Protein AF-A0A6J8CN60-F1 (afdb_monomer_lite)

pLDDT: mean 77.46, std 21.56, range [21.44, 97.75]

Structure (mmCIF, N/CA/C/O backbone):
data_AF-A0A6J8CN60-F1
#
_entry.id   AF-A0A6J8CN60-F1
#
loop_
_atom_site.group_PDB
_atom_site.id
_atom_site.type_symbol
_atom_site.label_atom_id
_atom_site.label_alt_id
_atom_site.label_comp_id
_atom_site.label_asym_id
_atom_site.label_entity_id
_atom_site.label_seq_id
_atom_site.pdbx_PDB_ins_code
_atom_site.Cartn_x
_atom_site.Cartn_y
_atom_site.Cartn_z
_atom_site.occupancy
_atom_site.B_iso_or_equiv
_atom_site.auth_seq_id
_atom_site.auth_comp_id
_atom_site.auth_asym_id
_atom_site.auth_atom_id
_atom_site.pdbx_PDB_model_num
ATOM 1 N N . MET A 1 1 ? 8.816 -25.232 -54.681 1.00 33.84 1 MET A N 1
ATOM 2 C CA . MET A 1 1 ? 8.725 -26.313 -53.677 1.00 33.84 1 MET A CA 1
ATOM 3 C C . MET A 1 1 ? 8.323 -25.688 -52.353 1.00 33.84 1 MET A C 1
ATOM 5 O O . MET A 1 1 ? 9.157 -25.058 -51.720 1.00 33.84 1 MET A O 1
ATOM 9 N N . ALA A 1 2 ? 7.043 -25.765 -51.991 1.00 34.69 2 ALA A N 1
ATOM 10 C CA . ALA A 1 2 ? 6.587 -25.389 -50.657 1.00 34.69 2 ALA A CA 1
ATOM 11 C C . ALA A 1 2 ? 6.852 -26.582 -49.728 1.00 34.69 2 ALA A C 1
ATOM 13 O O . ALA A 1 2 ? 6.389 -27.687 -50.004 1.00 34.69 2 ALA A O 1
ATOM 14 N N . VAL A 1 3 ? 7.664 -26.381 -48.692 1.00 40.69 3 VAL A N 1
ATOM 15 C CA . VAL A 1 3 ? 7.926 -27.399 -47.671 1.00 40.69 3 VAL A CA 1
ATOM 16 C C . VAL A 1 3 ? 6.695 -27.456 -46.765 1.00 40.69 3 VAL A C 1
ATOM 18 O O . VAL A 1 3 ? 6.394 -26.482 -46.080 1.00 40.69 3 VAL A O 1
ATOM 21 N N . ASN A 1 4 ? 5.962 -28.572 -46.800 1.00 38.19 4 ASN A N 1
ATOM 22 C CA . ASN A 1 4 ? 4.854 -28.842 -45.882 1.00 38.19 4 ASN A CA 1
ATOM 23 C C . ASN A 1 4 ? 5.390 -28.919 -44.441 1.00 38.19 4 ASN A C 1
ATOM 25 O O . ASN A 1 4 ? 6.175 -29.805 -44.114 1.00 38.19 4 ASN A O 1
ATOM 29 N N . LEU A 1 5 ? 4.966 -27.984 -43.588 1.00 50.78 5 LEU A N 1
ATOM 30 C CA . LEU A 1 5 ? 5.367 -27.838 -42.179 1.00 50.78 5 LEU A CA 1
ATOM 31 C C . LEU A 1 5 ? 4.390 -28.541 -41.212 1.00 50.78 5 LEU A C 1
ATOM 33 O O . LEU A 1 5 ? 4.109 -28.038 -40.129 1.00 50.78 5 LEU A O 1
ATOM 37 N N . GLU A 1 6 ? 3.873 -29.709 -41.592 1.00 51.47 6 GLU A N 1
ATOM 38 C CA . GLU A 1 6 ? 2.865 -30.456 -40.817 1.00 51.47 6 GLU A CA 1
ATOM 39 C C . GLU A 1 6 ? 3.407 -31.746 -40.173 1.00 51.47 6 GLU A C 1
ATOM 41 O O . GLU A 1 6 ? 2.647 -32.631 -39.795 1.00 51.47 6 GLU A O 1
ATOM 46 N N . ASP A 1 7 ? 4.730 -31.852 -39.996 1.00 56.28 7 ASP A N 1
ATOM 47 C CA . ASP A 1 7 ? 5.348 -32.948 -39.238 1.00 56.28 7 ASP A CA 1
ATOM 48 C C . ASP A 1 7 ? 5.681 -32.496 -37.793 1.00 56.28 7 ASP A C 1
ATOM 50 O O . ASP A 1 7 ? 6.526 -31.605 -37.596 1.00 56.28 7 ASP A O 1
ATOM 54 N N . PRO A 1 8 ? 5.069 -33.093 -36.746 1.00 56.75 8 PRO A N 1
ATOM 55 C CA . PRO A 1 8 ? 5.359 -32.769 -35.346 1.00 56.75 8 PRO A CA 1
ATOM 56 C C . PRO A 1 8 ? 6.834 -32.983 -34.973 1.00 56.75 8 PRO A C 1
ATOM 58 O O . PRO A 1 8 ? 7.334 -32.329 -34.055 1.00 56.75 8 PRO A O 1
ATOM 61 N N . THR A 1 9 ? 7.562 -33.824 -35.706 1.00 56.69 9 THR A N 1
ATOM 62 C CA . THR A 1 9 ? 9.001 -34.060 -35.529 1.00 56.69 9 THR A CA 1
ATOM 63 C C . THR A 1 9 ? 9.823 -32.852 -35.982 1.00 56.69 9 THR A C 1
ATOM 65 O O . THR A 1 9 ? 10.759 -32.434 -35.299 1.00 56.69 9 THR A O 1
ATOM 68 N N . HIS A 1 10 ? 9.428 -32.220 -37.091 1.00 60.09 10 HIS A N 1
ATOM 69 C CA . HIS A 1 10 ? 10.117 -31.055 -37.643 1.00 60.09 10 HIS A CA 1
ATOM 70 C C . HIS A 1 10 ? 9.967 -29.824 -36.738 1.00 60.09 10 HIS A C 1
ATOM 72 O O . HIS A 1 10 ? 10.932 -29.100 -36.490 1.00 60.09 10 HIS A O 1
ATOM 78 N N . SER A 1 11 ? 8.777 -29.633 -36.158 1.00 60.44 11 SER A N 1
ATOM 79 C CA . SER A 1 11 ? 8.517 -28.539 -35.211 1.00 60.44 11 SER A CA 1
ATOM 80 C C . SER A 1 11 ? 9.321 -28.659 -33.906 1.00 60.44 11 SER A C 1
ATOM 82 O O . SER A 1 11 ? 9.760 -27.646 -33.354 1.00 60.44 11 SER A O 1
ATOM 84 N N . ARG A 1 12 ? 9.563 -29.889 -33.427 1.00 61.91 12 ARG A N 1
ATOM 85 C CA . ARG A 1 12 ? 10.408 -30.164 -32.253 1.00 61.91 12 ARG A CA 1
ATOM 86 C C . ARG A 1 12 ? 11.876 -29.871 -32.550 1.00 61.91 12 ARG A C 1
ATOM 88 O O . ARG A 1 12 ? 12.480 -29.079 -31.836 1.00 61.91 12 ARG A O 1
ATOM 95 N N . ASN A 1 13 ? 12.391 -30.383 -33.665 1.00 63.84 13 ASN A N 1
ATOM 96 C CA . ASN A 1 13 ? 13.772 -30.141 -34.088 1.00 63.84 13 ASN A CA 1
ATOM 97 C C . ASN A 1 13 ? 14.064 -28.643 -34.290 1.00 63.84 13 ASN A C 1
ATOM 99 O O . ASN A 1 13 ? 15.108 -28.149 -33.865 1.00 63.84 13 ASN A O 1
ATOM 103 N N . LEU A 1 14 ? 13.122 -27.894 -34.875 1.00 70.38 14 LEU A N 1
A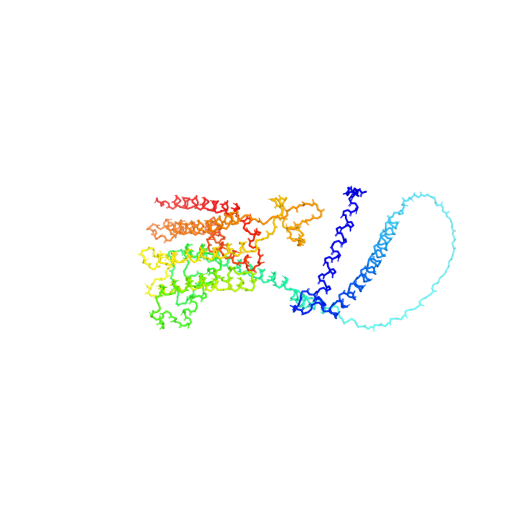TOM 104 C CA . LEU A 1 14 ? 13.247 -26.444 -35.033 1.00 70.38 14 LEU A CA 1
ATOM 105 C C . LEU A 1 14 ? 13.221 -25.717 -33.682 1.00 70.38 14 LEU A C 1
ATOM 107 O O . LEU A 1 14 ? 13.999 -24.792 -33.457 1.00 70.38 14 LEU A O 1
ATOM 111 N N . ARG A 1 15 ? 12.335 -26.125 -32.765 1.00 66.19 15 ARG A N 1
ATOM 112 C CA . ARG A 1 15 ? 12.261 -25.547 -31.417 1.00 66.19 15 ARG A CA 1
ATOM 113 C C . ARG A 1 15 ? 13.570 -25.743 -30.658 1.00 66.19 15 ARG A C 1
ATOM 115 O O . ARG A 1 15 ? 14.032 -24.793 -30.030 1.00 66.19 15 ARG A O 1
ATOM 122 N N . ASP A 1 16 ? 14.149 -26.932 -30.734 1.00 63.56 16 ASP A N 1
ATOM 123 C CA . ASP A 1 16 ? 15.392 -27.263 -30.041 1.00 63.56 16 ASP A CA 1
ATOM 124 C C . ASP A 1 16 ? 16.581 -26.516 -30.654 1.00 63.56 16 ASP A C 1
ATOM 126 O O . ASP A 1 16 ? 17.400 -25.954 -29.925 1.00 63.56 16 ASP A O 1
ATOM 130 N N . PHE A 1 17 ? 16.612 -26.382 -31.984 1.00 77.31 17 PHE A N 1
ATOM 131 C CA . PHE A 1 17 ? 17.585 -25.537 -32.674 1.00 77.31 17 PHE A CA 1
ATOM 132 C C . PHE A 1 17 ? 17.490 -24.067 -32.244 1.00 77.31 17 PHE A C 1
ATOM 134 O O . PHE A 1 17 ? 18.505 -23.446 -31.938 1.00 77.31 17 PHE A O 1
ATOM 141 N N . LEU A 1 18 ? 16.279 -23.504 -32.170 1.00 77.75 18 LEU A N 1
ATOM 142 C CA . LEU A 1 18 ? 16.076 -22.109 -31.765 1.00 77.75 18 LEU A CA 1
ATOM 143 C C . LEU A 1 18 ? 16.461 -21.864 -30.301 1.00 77.75 18 LEU A C 1
ATOM 145 O O . LEU A 1 18 ? 17.000 -20.808 -29.975 1.00 77.75 18 LEU A O 1
ATOM 149 N N . LEU A 1 19 ? 16.207 -22.828 -29.412 1.00 75.12 19 LEU A N 1
ATOM 150 C CA . LEU A 1 19 ? 16.650 -22.745 -28.020 1.00 75.12 19 LEU A CA 1
ATOM 151 C C . LEU A 1 19 ? 18.177 -22.766 -27.923 1.00 75.12 19 LEU A C 1
ATOM 153 O O . LEU A 1 19 ? 18.749 -21.921 -27.238 1.00 75.12 19 LEU A O 1
ATOM 157 N N . LEU A 1 20 ? 18.828 -23.675 -28.652 1.00 74.62 20 LEU A N 1
ATOM 158 C CA . LEU A 1 20 ? 20.284 -23.750 -28.712 1.00 74.62 20 LEU A CA 1
ATOM 159 C C . LEU A 1 20 ? 20.888 -22.457 -29.274 1.00 74.62 20 LEU A C 1
ATOM 161 O O . LEU A 1 20 ? 21.836 -21.924 -28.702 1.00 74.62 20 LEU A O 1
ATOM 165 N N . TYR A 1 21 ? 20.309 -21.926 -30.352 1.00 81.31 21 TYR A N 1
ATOM 166 C CA . TYR A 1 21 ? 20.735 -20.676 -30.975 1.00 81.31 21 TYR A CA 1
ATOM 167 C C . TYR A 1 21 ? 20.632 -19.486 -30.011 1.00 81.31 21 TYR A C 1
ATOM 169 O O . TYR A 1 21 ? 21.567 -18.693 -29.908 1.00 81.31 21 TYR A O 1
ATOM 177 N N . ASN A 1 22 ? 19.534 -19.371 -29.259 1.00 85.69 22 ASN A N 1
ATOM 178 C CA . ASN A 1 22 ? 19.349 -18.280 -28.299 1.00 85.69 22 ASN A CA 1
ATOM 179 C C . ASN A 1 22 ? 20.368 -18.338 -27.151 1.00 85.69 22 ASN A C 1
ATOM 181 O O . ASN A 1 22 ? 20.963 -17.319 -26.814 1.00 85.69 22 ASN A O 1
ATOM 185 N N . VAL A 1 23 ? 20.617 -19.524 -26.585 1.00 81.19 23 VAL A N 1
ATOM 186 C CA . VAL A 1 23 ? 21.611 -19.680 -25.507 1.00 81.19 23 VAL A CA 1
ATOM 187 C C . VAL A 1 23 ? 23.023 -19.394 -26.022 1.00 81.19 23 VAL A C 1
ATOM 189 O O . VAL A 1 23 ? 23.784 -18.670 -25.382 1.00 81.19 23 VAL A O 1
ATOM 192 N N . LEU A 1 24 ? 23.361 -19.926 -27.198 1.00 84.00 24 LEU A N 1
ATOM 193 C CA . LEU A 1 24 ? 24.645 -19.703 -27.855 1.00 84.00 24 LEU A CA 1
ATOM 194 C C . LEU A 1 24 ? 24.902 -18.207 -28.091 1.00 84.00 24 LEU A C 1
ATOM 196 O O . LEU A 1 24 ? 25.963 -17.691 -27.736 1.00 84.00 24 LEU A O 1
ATOM 200 N N . THR A 1 25 ? 23.931 -17.512 -28.685 1.00 87.56 25 THR A N 1
ATOM 201 C CA . THR A 1 25 ? 24.067 -16.091 -29.025 1.00 87.56 25 THR A CA 1
ATOM 202 C C . THR A 1 25 ? 24.177 -15.217 -27.783 1.00 87.56 25 THR A C 1
ATOM 204 O O . THR A 1 25 ? 25.067 -14.372 -27.733 1.00 87.56 25 THR A O 1
ATOM 207 N N . GLU A 1 26 ? 23.363 -15.451 -26.751 1.00 89.06 26 GLU A N 1
ATOM 208 C CA . GLU A 1 26 ? 23.446 -14.721 -25.481 1.00 89.06 26 GLU A CA 1
ATOM 209 C C . GLU A 1 26 ? 24.809 -14.920 -24.798 1.00 89.06 26 GLU A C 1
ATOM 211 O O . GLU A 1 26 ? 25.456 -13.957 -24.373 1.00 89.06 26 GLU A O 1
ATOM 216 N N . GLN A 1 27 ? 25.290 -16.163 -24.734 1.00 83.81 27 GLN A N 1
ATOM 217 C CA . GLN A 1 27 ? 26.543 -16.496 -24.062 1.00 83.81 27 GLN A CA 1
ATOM 218 C C . GLN A 1 27 ? 27.766 -15.928 -24.793 1.00 83.81 27 GLN A C 1
ATOM 220 O O . GLN A 1 27 ? 28.668 -15.374 -24.153 1.00 83.81 27 GLN A O 1
ATOM 225 N N . CYS A 1 28 ? 27.799 -16.023 -26.125 1.00 87.31 28 CYS A N 1
ATOM 226 C CA . CYS A 1 28 ? 28.898 -15.475 -26.915 1.00 87.31 28 CYS A CA 1
ATOM 227 C C . CYS A 1 28 ? 28.861 -13.946 -26.977 1.00 87.31 28 CYS A C 1
ATOM 229 O O . CYS A 1 28 ? 29.915 -13.318 -26.876 1.00 87.31 28 CYS A O 1
ATOM 231 N N . PHE A 1 29 ? 27.677 -13.334 -27.037 1.00 91.38 29 PHE A N 1
ATOM 232 C CA . PHE A 1 29 ? 27.539 -11.881 -26.987 1.00 91.38 29 PHE A CA 1
ATOM 233 C C . PHE A 1 29 ? 28.069 -11.310 -25.666 1.00 91.38 29 PHE A C 1
ATOM 235 O O . PHE A 1 29 ? 28.960 -10.463 -25.686 1.00 91.38 29 PHE A O 1
ATOM 242 N N . ASN A 1 30 ? 27.613 -11.837 -24.523 1.00 88.75 30 ASN A N 1
ATOM 243 C CA . ASN A 1 30 ? 28.036 -11.369 -23.196 1.00 88.75 30 ASN A CA 1
ATOM 244 C C . ASN A 1 30 ? 29.534 -11.591 -22.922 1.00 88.75 30 ASN A C 1
ATOM 246 O O . ASN A 1 30 ? 30.142 -10.861 -22.137 1.00 88.75 30 ASN A O 1
ATOM 250 N N . SER A 1 31 ? 30.142 -12.598 -23.556 1.00 85.88 31 SER A N 1
ATOM 251 C CA . SER A 1 31 ? 31.562 -12.916 -23.365 1.00 85.88 31 SER A CA 1
ATOM 252 C C . SER A 1 31 ? 32.488 -12.083 -24.257 1.00 85.88 31 SER A C 1
ATOM 254 O O . SER A 1 31 ? 33.577 -11.693 -23.820 1.00 85.88 31 SER A O 1
ATOM 256 N N . CYS A 1 32 ? 32.073 -11.818 -25.500 1.00 89.94 32 CYS A N 1
ATOM 257 C CA . CYS A 1 32 ? 32.933 -11.247 -26.536 1.00 89.94 32 CYS A CA 1
ATOM 258 C C . CYS A 1 32 ? 32.672 -9.770 -26.834 1.00 89.94 32 CYS A C 1
ATOM 260 O O . CYS A 1 32 ? 33.621 -9.059 -27.160 1.00 89.94 32 CYS A O 1
ATOM 262 N N . VAL A 1 33 ? 31.433 -9.289 -26.707 1.00 89.81 33 VAL A N 1
ATOM 263 C CA . VAL A 1 33 ? 31.083 -7.895 -27.009 1.00 89.81 33 VAL A CA 1
ATOM 264 C C . VAL A 1 33 ? 31.218 -7.069 -25.742 1.00 89.81 33 VAL A C 1
ATOM 266 O O . VAL A 1 33 ? 30.434 -7.201 -24.805 1.00 89.81 33 VAL A O 1
ATOM 269 N N . LYS A 1 34 ? 32.249 -6.223 -25.694 1.00 82.81 34 LYS A N 1
ATOM 270 C CA . LYS A 1 34 ? 32.562 -5.406 -24.508 1.00 82.81 34 LYS A CA 1
ATOM 271 C C . LYS A 1 34 ? 32.513 -3.914 -24.800 1.00 82.81 34 LYS A C 1
ATOM 273 O O . LYS A 1 34 ? 32.423 -3.119 -23.866 1.00 82.81 34 LYS A O 1
ATOM 278 N N . ARG A 1 35 ? 32.600 -3.515 -26.073 1.00 78.00 35 ARG A N 1
ATOM 279 C CA . ARG A 1 35 ? 32.672 -2.112 -26.488 1.00 78.00 35 ARG A CA 1
ATOM 280 C C . ARG A 1 35 ? 31.442 -1.730 -27.306 1.00 78.00 35 ARG A C 1
ATOM 282 O O . ARG A 1 35 ? 31.286 -2.145 -28.443 1.00 78.00 35 ARG A O 1
ATOM 289 N N . PHE A 1 36 ? 30.616 -0.840 -26.764 1.00 84.19 36 PHE A N 1
ATOM 290 C CA . PHE A 1 36 ? 29.390 -0.355 -27.417 1.00 84.19 36 PHE A CA 1
ATOM 291 C C . PHE A 1 36 ? 29.596 0.963 -28.189 1.00 84.19 36 PHE A C 1
ATOM 293 O O . PHE A 1 36 ? 28.713 1.813 -28.229 1.00 84.19 36 PHE A O 1
ATOM 300 N N . HIS A 1 37 ? 30.780 1.168 -28.778 1.00 78.31 37 HIS A N 1
ATOM 301 C CA . HIS A 1 37 ? 31.138 2.434 -29.438 1.00 78.31 37 HIS A CA 1
ATOM 302 C C . HIS A 1 37 ? 30.651 2.551 -30.889 1.00 78.31 37 HIS A C 1
ATOM 304 O O . HIS A 1 37 ? 30.601 3.656 -31.422 1.00 78.31 37 HIS A O 1
ATOM 310 N N . SER A 1 38 ? 30.315 1.440 -31.552 1.00 77.94 38 SER A N 1
ATOM 311 C CA . SER A 1 38 ? 29.857 1.451 -32.943 1.00 77.94 38 SER A CA 1
ATOM 312 C C . SER A 1 38 ? 28.843 0.338 -33.203 1.00 77.94 38 SER A C 1
ATOM 314 O O . SER A 1 38 ? 28.801 -0.646 -32.470 1.00 77.94 38 SER A O 1
ATOM 316 N N . LYS A 1 39 ? 28.035 0.487 -34.259 1.00 81.00 39 LYS A N 1
ATOM 317 C CA . LYS A 1 39 ? 27.047 -0.523 -34.679 1.00 81.00 39 LYS A CA 1
ATOM 318 C C . LYS A 1 39 ? 27.698 -1.835 -35.143 1.00 81.00 39 LYS A C 1
ATOM 320 O O . LYS A 1 39 ? 27.063 -2.881 -35.071 1.00 81.00 39 LYS A O 1
ATOM 325 N N . ASN A 1 40 ? 28.939 -1.777 -35.627 1.00 83.56 40 ASN A N 1
ATOM 326 C CA . ASN A 1 40 ? 29.659 -2.939 -36.138 1.00 83.56 40 ASN A CA 1
ATOM 327 C C . ASN A 1 40 ? 30.617 -3.486 -35.074 1.00 83.56 40 ASN A C 1
ATOM 329 O O . ASN A 1 40 ? 31.249 -2.721 -34.342 1.00 83.56 40 ASN A O 1
ATOM 333 N N . LEU A 1 41 ? 30.751 -4.811 -35.024 1.00 83.00 41 LEU A N 1
ATOM 334 C CA . LEU A 1 41 ? 31.732 -5.479 -34.171 1.00 83.00 41 LEU A CA 1
ATOM 335 C C . LEU A 1 41 ? 33.150 -5.100 -34.605 1.00 83.00 41 LEU A C 1
ATOM 337 O O . LEU A 1 41 ? 33.464 -5.075 -35.799 1.00 83.00 41 LEU A O 1
ATOM 341 N N . SER A 1 42 ? 34.023 -4.838 -33.633 1.00 86.38 42 SER A N 1
ATOM 342 C CA . SER A 1 42 ? 35.455 -4.721 -33.916 1.00 86.38 42 SER A CA 1
ATOM 343 C C . SER A 1 42 ? 36.010 -6.072 -34.380 1.00 86.38 42 SER A C 1
ATOM 345 O O . SER A 1 42 ? 35.486 -7.118 -33.996 1.00 86.38 42 SER A O 1
ATOM 347 N N . ARG A 1 43 ? 37.108 -6.084 -35.153 1.00 85.75 43 ARG A N 1
ATOM 348 C CA . ARG A 1 43 ? 37.741 -7.335 -35.626 1.00 85.75 43 ARG A CA 1
ATOM 349 C C . ARG A 1 43 ? 37.998 -8.323 -34.481 1.00 85.75 43 ARG A C 1
ATOM 351 O O . ARG A 1 43 ? 37.622 -9.479 -34.593 1.00 85.75 43 ARG A O 1
ATOM 358 N N . GLY A 1 44 ? 38.508 -7.843 -33.343 1.00 87.00 44 GLY A N 1
ATOM 359 C CA . GLY A 1 44 ? 38.752 -8.698 -32.175 1.00 87.00 44 GLY A CA 1
ATOM 360 C C . GLY A 1 44 ? 37.483 -9.250 -31.508 1.00 87.00 44 GLY A C 1
ATOM 361 O O . GLY A 1 44 ? 37.509 -10.353 -30.968 1.00 87.00 44 GLY A O 1
ATOM 362 N N . GLU A 1 45 ? 36.362 -8.523 -31.554 1.00 89.00 45 GLU A N 1
ATOM 363 C CA . GLU A 1 45 ? 35.077 -9.011 -31.025 1.00 89.00 45 GLU A CA 1
ATOM 364 C C . GLU A 1 45 ? 34.450 -10.034 -31.980 1.00 89.00 45 GLU A C 1
ATOM 366 O O . GLU A 1 45 ? 33.888 -11.029 -31.527 1.00 89.00 45 GLU A O 1
ATOM 371 N N . ASN A 1 46 ? 34.613 -9.829 -33.290 1.00 89.62 46 ASN A N 1
ATOM 372 C CA . ASN A 1 46 ? 34.173 -10.764 -34.322 1.00 89.62 46 ASN A CA 1
ATOM 373 C C . ASN A 1 46 ? 34.948 -12.093 -34.255 1.00 89.62 46 ASN A C 1
ATOM 375 O O . ASN A 1 46 ? 34.341 -13.162 -34.243 1.00 89.62 46 ASN A O 1
ATOM 379 N N . ASP A 1 47 ? 36.276 -12.036 -34.121 1.00 93.06 47 ASP A N 1
ATOM 380 C CA . ASP A 1 47 ? 37.122 -13.229 -33.976 1.00 93.06 47 ASP A CA 1
ATOM 381 C C . ASP A 1 47 ? 36.782 -14.004 -32.690 1.00 93.06 47 ASP A C 1
ATOM 383 O O . ASP A 1 47 ? 36.688 -15.233 -32.698 1.00 93.06 47 ASP A O 1
ATOM 387 N N . CYS A 1 48 ? 36.518 -13.288 -31.590 1.00 92.19 48 CYS A N 1
ATOM 388 C CA . CYS A 1 48 ? 36.051 -13.891 -30.342 1.00 92.19 48 CYS A CA 1
ATOM 389 C C . CYS A 1 48 ? 34.686 -14.571 -30.510 1.00 92.19 48 CYS A C 1
ATOM 391 O O . CYS A 1 48 ? 34.511 -15.700 -30.048 1.00 92.19 48 CYS A O 1
ATOM 393 N N . ALA A 1 49 ? 33.724 -13.915 -31.167 1.00 90.62 49 ALA A N 1
ATOM 394 C CA . ALA A 1 49 ? 32.381 -14.456 -31.368 1.00 90.62 49 ALA A CA 1
ATOM 395 C C . ALA A 1 49 ? 32.398 -15.740 -32.216 1.00 90.62 49 ALA A C 1
ATOM 397 O O . ALA A 1 49 ? 31.730 -16.716 -31.860 1.00 90.62 49 ALA A O 1
ATOM 398 N N . ASN A 1 50 ? 33.215 -15.775 -33.272 1.00 89.56 50 ASN A N 1
ATOM 399 C CA . ASN A 1 50 ? 33.409 -16.967 -34.102 1.00 89.56 50 ASN A CA 1
ATOM 400 C C . ASN A 1 50 ? 34.026 -18.116 -33.290 1.00 89.56 50 ASN A C 1
ATOM 402 O O . ASN A 1 50 ? 33.462 -19.207 -33.227 1.00 89.56 50 ASN A O 1
ATOM 406 N N . LEU A 1 51 ? 35.114 -17.847 -32.558 1.00 92.69 51 LEU A N 1
ATOM 407 C CA . LEU A 1 51 ? 35.775 -18.860 -31.729 1.00 92.69 51 LEU A CA 1
ATOM 408 C C . LEU A 1 51 ? 34.868 -19.380 -30.601 1.00 92.69 51 LEU A C 1
ATOM 410 O O . LEU A 1 51 ? 34.896 -20.566 -30.264 1.00 92.69 51 LEU A O 1
ATOM 414 N N . CYS A 1 52 ? 34.075 -18.496 -29.992 1.00 90.56 52 CYS A N 1
ATOM 415 C CA . CYS A 1 52 ? 33.090 -18.862 -28.980 1.00 90.56 52 CYS A CA 1
ATOM 416 C C . CYS A 1 52 ? 32.037 -19.812 -29.557 1.00 90.56 52 CYS A C 1
ATOM 418 O O . CYS A 1 52 ? 31.733 -20.836 -28.943 1.00 90.56 52 CYS A O 1
ATOM 420 N N . THR A 1 53 ? 31.548 -19.507 -30.759 1.00 88.50 53 THR A N 1
ATOM 421 C CA . THR A 1 53 ? 30.553 -20.319 -31.458 1.00 88.50 53 THR A CA 1
ATOM 422 C C . THR A 1 53 ? 31.078 -21.718 -31.756 1.00 88.50 53 THR A C 1
ATOM 424 O O . THR A 1 53 ? 30.453 -22.701 -31.357 1.00 88.50 53 THR A O 1
ATOM 427 N N . ASP A 1 54 ? 32.273 -21.824 -32.336 1.00 87.25 54 ASP A N 1
ATOM 428 C CA . ASP A 1 54 ? 32.885 -23.115 -32.669 1.00 87.25 54 ASP A CA 1
ATOM 429 C C . ASP A 1 54 ? 33.124 -23.982 -31.427 1.00 87.25 54 ASP A C 1
ATOM 431 O O . ASP A 1 54 ? 32.837 -25.186 -31.414 1.00 87.25 54 ASP A O 1
ATOM 435 N N . ARG A 1 55 ? 33.609 -23.368 -30.338 1.00 88.31 55 ARG A N 1
ATOM 436 C CA . ARG A 1 55 ? 33.824 -24.058 -29.057 1.00 88.31 55 ARG A CA 1
ATOM 437 C C . ARG A 1 55 ? 32.517 -24.548 -28.454 1.00 88.31 55 ARG A C 1
ATOM 439 O O . ARG A 1 55 ? 32.461 -25.679 -27.973 1.00 88.31 55 ARG A O 1
ATOM 446 N N . TYR A 1 56 ? 31.481 -23.717 -28.475 1.00 85.00 56 TYR A N 1
ATOM 447 C CA . TYR A 1 56 ? 30.187 -24.048 -27.893 1.00 85.00 56 TYR A CA 1
ATOM 448 C C . TYR A 1 56 ? 29.480 -25.165 -28.667 1.00 85.00 56 TYR A C 1
ATOM 450 O O . TYR A 1 56 ? 28.951 -26.093 -28.052 1.00 85.00 56 TYR A O 1
ATOM 458 N N . VAL A 1 57 ? 29.520 -25.131 -30.003 1.00 82.25 57 VAL A N 1
ATOM 459 C CA . VAL A 1 57 ? 28.972 -26.198 -30.857 1.00 82.25 57 VAL A CA 1
ATOM 460 C C . VAL A 1 57 ? 29.721 -27.508 -30.620 1.00 82.25 57 VAL A C 1
ATOM 462 O O . VAL A 1 57 ? 29.094 -28.532 -30.348 1.00 82.25 57 VAL A O 1
ATOM 465 N N . SER A 1 58 ? 31.057 -27.469 -30.618 1.00 78.81 58 SER A N 1
ATOM 466 C CA . SER A 1 58 ? 31.892 -28.649 -30.355 1.00 78.81 58 SER A CA 1
ATOM 467 C C . SER A 1 58 ? 31.639 -29.242 -28.964 1.00 78.81 58 SER A C 1
ATOM 469 O O . SER A 1 58 ? 31.633 -30.461 -28.785 1.00 78.81 58 SER A O 1
ATOM 471 N N . PHE A 1 59 ? 31.424 -28.387 -27.962 1.00 82.06 59 PHE A N 1
ATOM 472 C CA . PHE A 1 59 ? 31.086 -28.809 -26.606 1.00 82.06 59 PHE A CA 1
ATOM 473 C C . PHE A 1 59 ? 29.700 -29.460 -26.537 1.00 82.06 59 PHE A C 1
ATOM 475 O O . PHE A 1 59 ? 29.570 -30.545 -25.973 1.00 82.06 59 PHE A O 1
ATOM 482 N N . ASN A 1 60 ? 28.682 -28.848 -27.149 1.00 76.00 60 ASN A N 1
ATOM 483 C CA . ASN A 1 60 ? 27.324 -29.395 -27.166 1.00 76.00 60 ASN A CA 1
ATOM 484 C C . ASN A 1 60 ? 27.250 -30.741 -27.891 1.00 76.00 60 ASN A C 1
ATOM 486 O O . ASN A 1 60 ? 26.599 -31.658 -27.397 1.00 76.00 60 ASN A O 1
ATOM 490 N N . GLN A 1 61 ? 27.963 -30.895 -29.009 1.00 76.81 61 GLN A N 1
ATOM 491 C CA . GLN A 1 61 ? 28.058 -32.177 -29.712 1.00 76.81 61 GLN A CA 1
ATOM 492 C C . GLN A 1 61 ? 28.641 -33.271 -28.808 1.00 76.81 61 GLN A C 1
ATOM 494 O O . GLN A 1 61 ? 28.082 -34.363 -28.719 1.00 76.81 61 GLN A O 1
ATOM 499 N N . LYS A 1 62 ? 29.725 -32.972 -28.078 1.00 77.75 62 LYS A N 1
ATOM 500 C CA . LYS A 1 62 ? 30.338 -33.918 -27.130 1.00 77.75 62 LYS A CA 1
ATOM 501 C C . LYS A 1 62 ? 29.411 -34.260 -25.966 1.00 77.75 62 LYS A C 1
ATOM 503 O O . LYS A 1 62 ? 29.261 -35.432 -25.637 1.00 77.75 62 LYS A O 1
ATOM 508 N N . LEU A 1 63 ? 28.757 -33.258 -25.381 1.00 75.75 63 LEU A N 1
ATOM 509 C CA . LEU A 1 63 ? 27.830 -33.448 -24.268 1.00 75.75 63 LEU A CA 1
ATOM 510 C C . LEU A 1 63 ? 26.628 -34.308 -24.673 1.00 75.75 63 LEU A C 1
ATOM 512 O O . LEU A 1 63 ? 26.236 -35.197 -23.917 1.00 75.75 63 LEU A O 1
ATOM 516 N N . MET A 1 64 ? 26.080 -34.094 -25.873 1.00 66.62 64 MET A N 1
ATOM 517 C CA . MET A 1 64 ? 24.967 -34.891 -26.388 1.00 66.62 64 MET A CA 1
ATOM 518 C C . MET A 1 64 ? 25.369 -36.355 -26.596 1.00 66.62 64 MET A C 1
ATOM 520 O O . MET A 1 64 ? 24.619 -37.249 -26.208 1.00 66.62 64 MET A O 1
ATOM 524 N N . MET A 1 65 ? 26.570 -36.615 -27.129 1.00 68.31 65 MET A N 1
ATOM 525 C CA . MET A 1 65 ? 27.088 -37.982 -27.277 1.00 68.31 65 MET A CA 1
ATOM 526 C C . MET A 1 65 ? 27.214 -38.691 -25.922 1.00 68.31 65 MET A C 1
ATOM 528 O O . MET A 1 65 ? 26.701 -39.797 -25.763 1.00 68.31 65 MET A O 1
ATOM 532 N N . THR A 1 66 ? 27.798 -38.033 -24.914 1.00 71.12 66 THR A N 1
ATOM 533 C CA . THR A 1 66 ? 27.912 -38.595 -23.556 1.00 71.12 66 THR A CA 1
ATOM 534 C C . THR A 1 66 ? 26.549 -38.795 -22.886 1.00 71.12 66 THR A C 1
ATOM 536 O O . THR A 1 66 ? 26.349 -39.756 -22.142 1.00 71.12 66 THR A O 1
ATOM 539 N N . PHE A 1 67 ? 25.586 -37.902 -23.128 1.00 70.69 67 PHE A N 1
ATOM 540 C CA . PHE A 1 67 ? 24.233 -38.044 -22.592 1.00 70.69 67 PHE A CA 1
ATOM 541 C C . PHE A 1 67 ? 23.516 -39.260 -23.187 1.00 70.69 67 PHE A C 1
ATOM 543 O O . PHE A 1 67 ? 22.961 -40.058 -22.434 1.00 70.69 67 PHE A O 1
ATOM 550 N N . VAL A 1 68 ? 23.570 -39.432 -24.512 1.00 72.31 68 VAL A N 1
ATOM 551 C CA . VAL A 1 68 ? 22.990 -40.594 -25.206 1.00 72.31 68 VAL A CA 1
ATOM 552 C C . VAL A 1 68 ? 23.641 -41.891 -24.726 1.00 72.31 68 VAL A C 1
ATOM 554 O O . VAL A 1 68 ? 22.938 -42.854 -24.430 1.00 72.31 68 VAL A O 1
ATOM 557 N N . GLU A 1 69 ? 24.965 -41.909 -24.570 1.00 76.94 69 GLU A N 1
ATOM 558 C CA . GLU A 1 69 ? 25.692 -43.068 -24.047 1.00 76.94 69 GLU A CA 1
ATOM 559 C C . GLU A 1 69 ? 25.231 -43.445 -22.628 1.00 76.94 69 GLU A C 1
ATOM 561 O O . GLU A 1 69 ? 24.912 -44.605 -22.362 1.00 76.94 69 GLU A O 1
ATOM 566 N N . ASN A 1 70 ? 25.096 -42.462 -21.734 1.00 74.62 70 ASN A N 1
ATOM 567 C CA . ASN A 1 70 ? 24.623 -42.687 -20.367 1.00 74.62 70 ASN A CA 1
ATOM 568 C C . ASN A 1 70 ? 23.149 -43.116 -20.294 1.00 74.62 70 ASN A C 1
ATOM 570 O O . ASN A 1 70 ? 22.799 -43.925 -19.436 1.00 74.62 70 ASN A O 1
ATOM 574 N N . GLN A 1 71 ? 22.281 -42.592 -21.164 1.00 70.12 71 GLN A N 1
ATOM 575 C CA . GLN A 1 71 ? 20.884 -43.033 -21.257 1.00 70.12 71 GLN A CA 1
ATOM 576 C C . GLN A 1 71 ? 20.799 -44.482 -21.740 1.00 70.12 71 GLN A C 1
ATOM 578 O O . GLN A 1 71 ? 20.114 -45.296 -21.126 1.00 70.12 71 GLN A O 1
ATOM 583 N N . ASN A 1 72 ? 21.561 -44.829 -22.779 1.00 78.06 72 ASN A N 1
ATOM 584 C CA . ASN A 1 72 ? 21.628 -46.196 -23.287 1.00 78.06 72 ASN A CA 1
ATOM 585 C C . ASN A 1 72 ? 22.165 -47.164 -22.228 1.00 78.06 72 ASN A C 1
ATOM 587 O O . ASN A 1 72 ? 21.641 -48.266 -22.096 1.00 78.06 72 ASN A O 1
ATOM 591 N N . LYS A 1 73 ? 23.170 -46.751 -21.447 1.00 79.56 73 LYS A N 1
ATOM 592 C CA . LYS A 1 73 ? 23.696 -47.551 -20.337 1.00 79.56 73 LYS A CA 1
ATOM 593 C C . LYS A 1 73 ? 22.652 -47.766 -19.240 1.00 79.56 73 LYS A C 1
ATOM 595 O O . LYS A 1 73 ? 22.396 -48.905 -18.883 1.00 79.56 73 LYS A O 1
ATOM 600 N N . LYS A 1 74 ? 21.973 -46.706 -18.786 1.00 75.06 74 LYS A N 1
ATOM 601 C CA . LYS A 1 74 ? 20.886 -46.823 -17.798 1.00 75.06 74 LYS A CA 1
ATOM 602 C C . LYS A 1 74 ? 19.757 -47.730 -18.275 1.00 75.06 74 LYS A C 1
ATOM 604 O O . LYS A 1 74 ? 19.246 -48.511 -17.484 1.00 75.06 74 LYS A O 1
ATOM 609 N N . ASN A 1 75 ? 19.378 -47.634 -19.548 1.00 75.81 75 ASN A N 1
ATOM 610 C CA . ASN A 1 75 ? 18.341 -48.486 -20.123 1.00 75.81 75 ASN A CA 1
ATOM 611 C C . ASN A 1 75 ? 18.777 -49.957 -20.167 1.00 75.81 75 ASN A C 1
ATOM 613 O O . ASN A 1 75 ? 17.961 -50.819 -19.862 1.00 75.81 75 ASN A O 1
ATOM 617 N N . LYS A 1 76 ? 20.054 -50.242 -20.464 1.00 81.00 76 LYS A N 1
ATOM 618 C CA . LYS A 1 76 ? 20.620 -51.599 -20.372 1.00 81.00 76 LYS A CA 1
ATOM 619 C C . LYS A 1 76 ? 20.642 -52.117 -18.933 1.00 81.00 76 LYS A C 1
ATOM 621 O O . LYS A 1 76 ? 20.153 -53.212 -18.694 1.00 81.00 76 LYS A O 1
ATOM 626 N N . ASP A 1 77 ? 21.109 -51.310 -17.980 1.00 82.00 77 ASP A N 1
ATOM 627 C CA . ASP A 1 77 ? 21.144 -51.673 -16.556 1.00 82.00 77 ASP A CA 1
ATOM 628 C C . ASP A 1 77 ? 19.719 -51.943 -16.011 1.00 82.00 77 ASP A C 1
ATOM 630 O O . ASP A 1 77 ? 19.502 -52.870 -15.230 1.00 82.00 77 ASP A O 1
ATOM 634 N N . LEU A 1 78 ? 18.723 -51.161 -16.455 1.00 75.62 78 LEU A N 1
ATOM 635 C CA . LEU A 1 78 ? 17.299 -51.364 -16.153 1.00 75.62 78 LEU A CA 1
ATOM 636 C C . LEU A 1 78 ? 16.747 -52.645 -16.791 1.00 75.62 78 LEU A C 1
ATOM 638 O O . LEU A 1 78 ? 16.004 -53.377 -16.141 1.00 75.62 78 LEU A O 1
ATOM 642 N N . GLU A 1 79 ? 17.112 -52.940 -18.039 1.00 74.88 79 GLU A N 1
ATOM 643 C CA . GLU A 1 79 ? 16.688 -54.157 -18.737 1.00 74.88 79 GLU A CA 1
ATOM 644 C C . GLU A 1 79 ? 17.304 -55.419 -18.102 1.00 74.88 79 GLU A C 1
ATOM 646 O O . GLU A 1 79 ? 16.629 -56.439 -17.960 1.00 74.88 79 GLU A O 1
ATOM 651 N N . GLU A 1 80 ? 18.556 -55.346 -17.647 1.00 78.19 80 GLU A N 1
ATOM 652 C CA . GLU A 1 80 ? 19.239 -56.413 -16.904 1.00 78.19 80 GLU A CA 1
ATOM 653 C C . GLU A 1 80 ? 18.637 -56.616 -15.501 1.00 78.19 80 GLU A C 1
ATOM 655 O O . GLU A 1 80 ? 18.441 -57.755 -15.068 1.00 78.19 80 GLU A O 1
ATOM 660 N N . ALA A 1 81 ? 18.239 -55.536 -14.817 1.00 73.75 81 ALA A N 1
ATOM 661 C CA . ALA A 1 81 ? 17.507 -55.604 -13.549 1.00 73.75 81 ALA A CA 1
ATOM 662 C C . ALA A 1 81 ? 16.075 -56.166 -13.705 1.00 73.75 81 ALA A C 1
ATOM 664 O O . ALA A 1 81 ? 15.572 -56.866 -12.823 1.00 73.75 81 ALA A O 1
ATOM 665 N N . MET A 1 82 ? 15.415 -55.910 -14.839 1.00 67.75 82 MET A N 1
ATOM 666 C CA . MET A 1 82 ? 14.110 -56.506 -15.156 1.00 67.75 82 MET A CA 1
ATOM 667 C C . MET A 1 82 ? 14.222 -57.988 -15.543 1.00 67.75 82 MET A C 1
ATOM 669 O O . MET A 1 82 ? 13.338 -58.773 -15.214 1.00 67.75 82 MET A O 1
ATOM 673 N N . LYS A 1 83 ? 15.320 -58.410 -16.185 1.00 70.19 83 LYS A N 1
ATOM 674 C CA . LYS A 1 83 ? 15.563 -59.828 -16.508 1.00 70.19 83 LYS A CA 1
ATOM 675 C C . LYS A 1 83 ? 15.926 -60.663 -15.276 1.00 70.19 83 LYS A C 1
ATOM 677 O O . LYS A 1 83 ? 15.506 -61.813 -15.189 1.00 70.19 83 LYS A O 1
ATOM 682 N N . SER A 1 84 ? 16.640 -60.100 -14.297 1.00 62.16 84 SER A N 1
ATOM 683 C CA . SER A 1 84 ? 16.991 -60.813 -13.056 1.00 62.16 84 SER A CA 1
ATOM 684 C C . SER A 1 84 ? 15.817 -61.001 -12.082 1.00 62.16 84 SER A C 1
ATOM 686 O O . SER A 1 84 ? 15.889 -61.854 -11.201 1.00 62.16 84 SER A O 1
ATOM 688 N N . SER A 1 85 ? 14.713 -60.266 -12.264 1.00 53.81 85 SER A N 1
ATOM 689 C CA . SER A 1 85 ? 13.489 -60.378 -11.455 1.00 53.81 85 SER A CA 1
ATOM 690 C C . SER A 1 85 ? 12.416 -61.300 -12.056 1.00 53.81 85 SER A C 1
ATOM 692 O O . SER A 1 85 ? 11.374 -61.502 -11.434 1.00 53.81 85 SER A O 1
ATOM 694 N N . MET A 1 86 ? 12.671 -61.914 -13.219 1.00 53.47 86 MET A N 1
ATOM 695 C CA . MET A 1 86 ? 11.709 -62.771 -13.925 1.00 53.47 86 MET A CA 1
ATOM 696 C C . MET A 1 86 ? 12.321 -64.129 -14.316 1.00 53.47 86 MET A C 1
ATOM 698 O O . MET A 1 86 ? 12.348 -64.507 -15.483 1.00 53.47 86 MET A O 1
ATOM 702 N N . ALA A 1 87 ? 12.808 -64.888 -13.328 1.00 43.91 87 ALA A N 1
ATOM 703 C CA . ALA A 1 87 ? 13.066 -66.324 -13.477 1.00 43.91 87 ALA A CA 1
ATOM 704 C C . ALA A 1 87 ? 11.865 -67.121 -12.909 1.00 43.91 87 ALA A C 1
ATOM 706 O O . ALA A 1 87 ? 11.548 -66.957 -11.728 1.00 43.91 87 ALA A O 1
ATOM 707 N N . PRO A 1 88 ? 11.161 -67.957 -13.701 1.00 42.53 88 PRO A N 1
ATOM 708 C CA . PRO A 1 88 ? 9.982 -68.680 -13.229 1.00 42.53 88 PRO A CA 1
ATOM 709 C C . PRO A 1 88 ? 10.331 -69.740 -12.179 1.00 42.53 88 PRO A C 1
ATOM 711 O O . PRO A 1 88 ? 11.118 -70.652 -12.420 1.00 42.53 88 PRO A O 1
ATOM 714 N N . THR A 1 89 ? 9.671 -69.645 -11.027 1.00 36.47 89 THR A N 1
ATOM 715 C CA . THR A 1 89 ? 9.527 -70.741 -10.066 1.00 36.47 89 THR A CA 1
ATOM 716 C C . THR A 1 89 ? 8.578 -71.793 -10.644 1.00 36.47 89 THR A C 1
ATOM 718 O O . THR A 1 89 ? 7.398 -71.513 -10.842 1.00 36.47 89 THR A O 1
ATOM 721 N N . LEU A 1 90 ? 9.073 -73.011 -10.869 1.00 33.56 90 LEU A N 1
ATOM 722 C CA . LEU A 1 90 ? 8.264 -74.228 -10.984 1.00 33.56 90 LEU A CA 1
ATOM 723 C C . LEU A 1 90 ? 8.860 -75.292 -10.045 1.00 33.56 90 LEU A C 1
ATOM 725 O O . LEU A 1 90 ? 10.022 -75.667 -10.173 1.00 33.56 90 LEU A O 1
ATOM 729 N N . LEU A 1 91 ? 8.059 -75.721 -9.066 1.00 32.53 91 LEU A N 1
ATOM 730 C CA . LEU A 1 91 ? 8.302 -76.840 -8.136 1.00 32.53 91 LEU A CA 1
ATOM 731 C C . LEU A 1 91 ? 7.776 -78.173 -8.763 1.00 32.53 91 LEU A C 1
ATOM 733 O O . LEU A 1 91 ? 7.186 -78.128 -9.839 1.00 32.53 91 LEU A O 1
ATOM 737 N N . PRO A 1 92 ? 7.811 -79.341 -8.081 1.00 45.34 92 PRO A N 1
ATOM 738 C CA . PRO A 1 92 ? 8.958 -80.248 -7.911 1.00 45.34 92 PRO A CA 1
ATOM 739 C C . PRO A 1 92 ? 8.602 -81.724 -8.260 1.00 45.34 92 PRO A C 1
ATOM 741 O O . PRO A 1 92 ? 7.449 -82.116 -8.103 1.00 45.34 92 PRO A O 1
ATOM 744 N N . GLN A 1 93 ? 9.550 -82.613 -8.606 1.00 26.11 93 GLN A N 1
ATOM 745 C CA . GLN A 1 93 ? 9.284 -84.066 -8.491 1.00 26.11 93 GLN A CA 1
ATOM 746 C C . GLN A 1 93 ? 10.531 -84.974 -8.374 1.00 26.11 93 GLN A C 1
ATOM 748 O O . GLN A 1 93 ? 11.484 -84.859 -9.136 1.00 26.11 93 GLN A O 1
ATOM 753 N N . SER A 1 94 ? 10.408 -85.920 -7.426 1.00 27.28 94 SER A N 1
ATOM 754 C CA . SER A 1 94 ? 11.105 -87.211 -7.196 1.00 27.28 94 SER A CA 1
ATOM 755 C C . SER A 1 94 ? 12.555 -87.292 -6.654 1.00 27.28 94 SER A C 1
ATOM 757 O O . SER A 1 94 ? 13.523 -86.913 -7.297 1.00 27.28 94 SER A O 1
ATOM 759 N N . ARG A 1 95 ? 12.629 -87.900 -5.453 1.00 22.66 95 ARG A N 1
ATOM 760 C CA . ARG A 1 95 ? 13.726 -88.540 -4.670 1.00 22.66 95 ARG A CA 1
ATOM 761 C C . ARG A 1 95 ? 14.211 -89.883 -5.292 1.00 22.66 95 ARG A C 1
ATOM 763 O O . ARG A 1 95 ? 13.489 -90.359 -6.166 1.00 22.66 95 ARG A O 1
ATOM 770 N N . PRO A 1 96 ? 15.173 -90.648 -4.697 1.00 39.03 96 PRO A N 1
ATOM 771 C CA . PRO A 1 96 ? 16.331 -90.346 -3.815 1.00 39.03 96 PRO A CA 1
ATOM 772 C C . PRO A 1 96 ? 17.623 -91.131 -4.235 1.00 39.03 96 PRO A C 1
ATOM 774 O O . PRO A 1 96 ? 17.681 -91.618 -5.357 1.00 39.03 96 PRO A O 1
ATOM 777 N N . SER A 1 97 ? 18.571 -91.321 -3.291 1.00 21.89 97 SER A N 1
ATOM 778 C CA . SER A 1 97 ? 19.825 -92.131 -3.259 1.00 21.89 97 SER A CA 1
ATOM 779 C C . SER A 1 97 ? 21.078 -91.506 -3.881 1.00 21.89 97 SER A C 1
ATOM 781 O O . SER A 1 97 ? 20.985 -90.863 -4.917 1.00 21.89 97 SER A O 1
ATOM 783 N N . ASP A 1 98 ? 22.298 -91.673 -3.373 1.00 21.98 98 ASP A N 1
ATOM 784 C CA . ASP A 1 98 ? 22.908 -91.930 -2.054 1.00 21.98 98 ASP A CA 1
ATOM 785 C C . ASP A 1 98 ? 24.424 -91.653 -2.256 1.00 21.98 98 ASP A C 1
ATOM 787 O O . ASP A 1 98 ? 24.883 -91.602 -3.396 1.00 21.98 98 ASP A O 1
ATOM 791 N N . GLU A 1 99 ? 25.168 -91.501 -1.152 1.00 22.83 99 GLU A N 1
ATOM 792 C CA . GLU A 1 99 ? 26.646 -91.613 -1.012 1.00 22.83 99 GLU A CA 1
ATOM 793 C C . GLU A 1 99 ? 27.563 -90.494 -1.581 1.00 22.83 99 GLU A C 1
ATOM 795 O O . GLU A 1 99 ? 27.626 -90.240 -2.777 1.00 22.83 99 GLU A O 1
ATOM 800 N N . GLN A 1 100 ? 28.185 -89.694 -0.688 1.00 21.56 100 GLN A N 1
ATOM 801 C CA . GLN A 1 100 ? 29.608 -89.728 -0.229 1.00 21.56 100 GLN A CA 1
ATOM 802 C C . GLN A 1 100 ? 30.511 -88.840 -1.116 1.00 21.56 100 GLN A C 1
ATOM 804 O O . GLN A 1 100 ? 30.321 -88.785 -2.319 1.00 21.56 100 GLN A O 1
ATOM 809 N N . SER A 1 101 ? 31.488 -88.057 -0.652 1.00 21.78 101 SER A N 1
ATOM 810 C CA . SER A 1 101 ? 32.271 -87.979 0.590 1.00 21.78 101 SER A CA 1
ATOM 811 C C . SER A 1 101 ? 33.137 -86.698 0.545 1.00 21.78 101 SER A C 1
ATOM 813 O O . SER A 1 101 ? 33.467 -86.264 -0.552 1.00 21.78 101 SER A O 1
ATOM 815 N N . GLU A 1 102 ? 33.546 -86.193 1.725 1.00 22.67 102 GLU A N 1
ATOM 816 C CA . GLU A 1 102 ? 34.857 -85.551 2.040 1.00 22.67 102 GLU A CA 1
ATOM 817 C C . GLU A 1 102 ? 35.323 -84.295 1.255 1.00 22.67 102 GLU A C 1
ATOM 819 O O . GLU A 1 102 ? 35.100 -84.151 0.065 1.00 22.67 102 GLU A O 1
ATOM 824 N N . SER A 1 103 ? 36.021 -83.298 1.812 1.00 21.44 103 SER A N 1
ATOM 825 C CA . SER A 1 103 ? 36.745 -83.120 3.083 1.00 21.44 103 SER A CA 1
ATOM 826 C C . SER A 1 103 ? 37.157 -81.637 3.232 1.00 21.44 103 SER A C 1
ATOM 828 O O . SER A 1 103 ? 37.434 -80.992 2.224 1.00 21.44 103 SER A O 1
ATOM 830 N N . ASP A 1 104 ? 37.270 -81.177 4.486 1.00 22.09 104 ASP A N 1
ATOM 831 C CA . ASP A 1 104 ? 38.310 -80.290 5.061 1.00 22.09 104 ASP A CA 1
ATOM 832 C C . ASP A 1 104 ? 38.577 -78.878 4.488 1.00 22.09 104 ASP A C 1
ATOM 834 O O . ASP A 1 104 ? 38.829 -78.678 3.309 1.00 22.09 104 ASP A O 1
ATOM 838 N N . SER A 1 105 ? 38.409 -77.815 5.295 1.00 22.48 105 SER A N 1
ATOM 839 C CA . SER A 1 105 ? 39.376 -77.233 6.268 1.00 22.48 105 SER A CA 1
ATOM 840 C C . SER A 1 105 ? 40.587 -76.575 5.564 1.00 22.48 105 SER A C 1
ATOM 842 O O . SER A 1 105 ? 41.148 -77.139 4.642 1.00 22.48 105 SER A O 1
ATOM 844 N N . ASP A 1 106 ? 41.051 -75.361 5.865 1.00 24.58 106 ASP A N 1
ATOM 845 C CA . ASP A 1 106 ? 41.164 -74.718 7.166 1.00 24.58 106 ASP A CA 1
ATOM 846 C C . ASP A 1 106 ? 41.371 -73.180 7.054 1.00 24.58 106 ASP A C 1
ATOM 848 O O . ASP A 1 106 ? 41.640 -72.619 5.993 1.00 24.58 106 ASP A O 1
ATOM 852 N N . LYS A 1 107 ? 41.231 -72.553 8.227 1.00 26.62 107 LYS A N 1
ATOM 853 C CA . LYS A 1 107 ? 41.600 -71.214 8.748 1.00 26.62 107 LYS A CA 1
ATOM 854 C C . LYS A 1 107 ? 42.819 -70.545 8.058 1.00 26.62 107 LYS A C 1
ATOM 856 O O . LYS A 1 107 ? 43.706 -71.234 7.585 1.00 26.62 107 LYS A O 1
ATOM 861 N N . THR A 1 108 ? 42.980 -69.214 8.018 1.00 24.83 108 THR A N 1
ATOM 862 C CA . THR A 1 108 ? 43.238 -68.356 9.196 1.00 24.83 108 THR A CA 1
ATOM 863 C C . THR A 1 108 ? 43.047 -66.855 8.933 1.00 24.83 108 THR A C 1
ATOM 865 O O . THR A 1 108 ? 43.343 -66.301 7.880 1.00 24.83 108 THR A O 1
ATOM 868 N N . SER A 1 109 ? 42.605 -66.201 10.000 1.00 27.58 109 SER A N 1
ATOM 869 C CA . SER A 1 109 ? 42.518 -64.771 10.286 1.00 27.58 109 SER A CA 1
ATOM 870 C C . SER A 1 109 ? 43.838 -63.991 10.208 1.00 27.58 109 SER A C 1
ATOM 872 O O . SER A 1 109 ? 44.844 -64.446 10.748 1.00 27.58 109 SER A O 1
ATOM 874 N N . PHE A 1 110 ? 43.773 -62.724 9.779 1.00 24.12 110 PHE A N 1
ATOM 875 C CA . PHE A 1 110 ? 44.489 -61.646 10.473 1.00 24.12 110 PHE A CA 1
ATOM 876 C C . PHE A 1 110 ? 43.709 -60.327 10.395 1.00 24.12 110 PHE A C 1
ATOM 878 O O . PHE A 1 110 ? 43.590 -59.690 9.352 1.00 24.12 110 PHE A O 1
ATOM 885 N N . SER A 1 111 ? 43.148 -59.934 11.534 1.00 25.91 111 SER A N 1
ATOM 886 C CA . SER A 1 111 ? 42.620 -58.601 11.792 1.00 25.91 111 SER A CA 1
ATOM 887 C C . SER A 1 111 ? 43.765 -57.614 12.017 1.00 25.91 111 SER A C 1
ATOM 889 O O . SER A 1 111 ? 44.642 -57.892 12.834 1.00 25.91 111 SER A O 1
ATOM 891 N N . PHE A 1 112 ? 43.680 -56.409 11.449 1.00 24.06 112 PHE A N 1
ATOM 892 C CA . PHE A 1 112 ? 44.215 -55.238 12.140 1.00 24.06 112 PHE A CA 1
ATOM 893 C C . PHE A 1 112 ? 43.166 -54.132 12.212 1.00 24.06 112 PHE A C 1
ATOM 895 O O . PHE A 1 112 ? 42.706 -53.578 11.216 1.00 24.06 112 PHE A O 1
ATOM 902 N N . VAL A 1 113 ? 42.776 -53.873 13.454 1.00 30.94 113 VAL A N 1
ATOM 903 C CA . VAL A 1 113 ? 41.972 -52.755 13.923 1.00 30.94 113 VAL A CA 1
ATOM 904 C C . VAL A 1 113 ? 42.735 -51.457 13.668 1.00 30.94 113 VAL A C 1
ATOM 906 O O . VAL A 1 113 ? 43.873 -51.319 14.102 1.00 30.94 113 VAL A O 1
ATOM 909 N N . SER A 1 114 ? 42.083 -50.456 13.077 1.00 26.14 114 SER A N 1
ATOM 910 C CA . SER A 1 114 ? 42.351 -49.075 13.476 1.00 26.14 114 SER A CA 1
ATOM 911 C C . SER A 1 114 ? 41.123 -48.191 13.299 1.00 26.14 114 SER A C 1
ATOM 913 O O . SER A 1 114 ? 40.731 -47.805 12.204 1.00 26.14 114 SER A O 1
ATOM 915 N N . SER A 1 115 ? 40.559 -47.879 14.461 1.00 27.17 115 SER A N 1
ATOM 916 C CA . SER A 1 115 ? 40.039 -46.572 14.840 1.00 27.17 115 SER A CA 1
ATOM 917 C C . SER A 1 115 ? 38.821 -46.024 14.097 1.00 27.17 115 SER A C 1
ATOM 919 O O . SER A 1 115 ? 38.857 -45.212 13.174 1.00 27.17 115 SER A O 1
ATOM 921 N N . ASN A 1 116 ? 37.698 -46.408 14.685 1.00 37.16 116 ASN A N 1
ATOM 922 C CA . ASN A 1 116 ? 36.446 -45.687 14.761 1.00 37.16 116 ASN A CA 1
ATOM 923 C C . ASN A 1 116 ? 36.669 -44.219 15.215 1.00 37.16 116 ASN A C 1
ATOM 925 O O . ASN A 1 116 ? 36.698 -43.937 16.410 1.00 37.16 116 ASN A O 1
ATOM 929 N N . LYS A 1 117 ? 36.833 -43.265 14.284 1.00 33.78 117 LYS A N 1
ATOM 930 C CA . LYS A 1 117 ? 36.726 -41.820 14.582 1.00 33.78 117 LYS A CA 1
ATOM 931 C C . LYS A 1 117 ? 36.434 -40.996 13.324 1.00 33.78 117 LYS A C 1
ATOM 933 O O . LYS A 1 117 ? 37.358 -40.502 12.694 1.00 33.78 117 LYS A O 1
ATOM 938 N N . SER A 1 118 ? 35.156 -40.852 12.950 1.00 31.48 118 SER A N 1
ATOM 939 C CA . SER A 1 118 ? 34.637 -39.691 12.170 1.00 31.48 118 SER A CA 1
ATOM 940 C C . SER A 1 118 ? 33.174 -39.812 11.695 1.00 31.48 118 SER A C 1
ATOM 942 O O . SER A 1 118 ? 32.765 -39.100 10.782 1.00 31.48 118 SER A O 1
ATOM 944 N N . ARG A 1 119 ? 32.318 -40.645 12.310 1.00 35.41 119 ARG A N 1
ATOM 945 C CA . ARG A 1 119 ? 30.904 -40.766 11.881 1.00 35.41 119 ARG A CA 1
ATOM 946 C C . ARG A 1 119 ? 29.899 -39.878 12.629 1.00 35.41 119 ARG A C 1
ATOM 948 O O . ARG A 1 119 ? 28.705 -40.134 12.542 1.00 35.41 119 ARG A O 1
ATOM 955 N N . PHE A 1 120 ? 30.350 -38.829 13.322 1.00 31.78 120 PHE A N 1
ATOM 956 C CA . PHE A 1 120 ? 29.451 -37.948 14.089 1.00 31.78 120 PHE A CA 1
ATOM 957 C C . PHE A 1 120 ? 29.641 -36.433 13.878 1.00 31.78 120 PHE A C 1
ATOM 959 O O . PHE A 1 120 ? 28.987 -35.652 14.552 1.00 31.78 120 PHE A O 1
ATOM 966 N N . VAL A 1 121 ? 30.475 -35.991 12.923 1.00 38.53 121 VAL A N 1
ATOM 967 C CA . VAL A 1 121 ? 30.758 -34.545 12.707 1.00 38.53 121 VAL A CA 1
ATOM 968 C C . VAL A 1 121 ? 30.256 -34.008 11.349 1.00 38.53 121 VAL A C 1
ATOM 970 O O . VAL A 1 121 ? 30.371 -32.827 11.050 1.00 38.53 121 VAL A O 1
ATOM 973 N N . THR A 1 122 ? 29.622 -34.820 10.499 1.00 38.22 122 THR A N 1
ATOM 974 C CA . THR A 1 122 ? 29.304 -34.416 9.107 1.00 38.22 122 THR A CA 1
ATOM 975 C C . THR A 1 122 ? 27.831 -34.118 8.809 1.00 38.22 122 THR A C 1
ATOM 977 O O . THR A 1 122 ? 27.466 -33.978 7.639 1.00 38.22 122 THR A O 1
ATOM 980 N N . LYS A 1 123 ? 26.973 -33.969 9.830 1.00 36.88 123 LYS A N 1
ATOM 981 C CA . LYS A 1 123 ? 25.585 -33.501 9.630 1.00 36.88 123 LYS A CA 1
ATOM 982 C C . LYS A 1 123 ? 25.452 -31.980 9.777 1.00 36.88 123 LYS A C 1
ATOM 984 O O . LYS A 1 123 ? 24.763 -31.364 8.969 1.00 36.88 123 LYS A O 1
ATOM 989 N N . GLU A 1 124 ? 26.192 -31.364 10.700 1.00 41.06 124 GLU A N 1
ATOM 990 C CA . GLU A 1 124 ? 26.216 -29.899 10.856 1.00 41.06 124 GLU A CA 1
ATOM 991 C C . GLU A 1 124 ? 26.976 -29.198 9.723 1.00 41.06 124 GLU A C 1
ATOM 993 O O . GLU A 1 124 ? 26.542 -28.153 9.238 1.00 41.06 124 GLU A O 1
ATOM 998 N N . SER A 1 125 ? 28.046 -29.809 9.198 1.00 40.72 125 SER A N 1
ATOM 999 C CA . SER A 1 125 ? 28.838 -29.193 8.126 1.00 40.72 125 SER A CA 1
ATOM 1000 C C . SER A 1 125 ? 28.086 -29.079 6.799 1.00 40.72 125 SER A C 1
ATOM 1002 O O . SER A 1 125 ? 28.342 -28.140 6.050 1.00 40.72 125 SER A O 1
ATOM 1004 N N . LYS A 1 126 ? 27.120 -29.966 6.513 1.00 43.81 126 LYS A N 1
ATOM 1005 C CA . LYS A 1 126 ? 26.263 -29.869 5.315 1.00 43.81 126 LYS A CA 1
ATOM 1006 C C . LYS A 1 126 ? 25.227 -28.750 5.422 1.00 43.81 126 LYS A C 1
ATOM 1008 O O . LYS A 1 126 ? 24.937 -28.113 4.419 1.00 43.81 126 LYS A O 1
ATOM 1013 N N . MET A 1 127 ? 24.710 -28.474 6.619 1.00 41.31 127 MET A N 1
ATOM 1014 C CA . MET A 1 127 ? 23.785 -27.357 6.847 1.00 41.31 127 MET A CA 1
ATOM 1015 C C . MET A 1 127 ? 24.529 -26.010 6.813 1.00 41.31 127 MET A C 1
ATOM 1017 O O . MET A 1 127 ? 24.061 -25.060 6.190 1.00 41.31 127 MET A O 1
ATOM 1021 N N . MET A 1 128 ? 25.746 -25.971 7.368 1.00 41.69 128 MET A N 1
ATOM 1022 C CA . MET A 1 128 ? 26.631 -24.797 7.365 1.00 41.69 128 MET A CA 1
ATOM 1023 C C . MET A 1 128 ? 27.215 -24.475 5.971 1.00 41.69 128 MET A C 1
ATOM 1025 O O . MET A 1 128 ? 27.524 -23.322 5.684 1.00 41.69 128 MET A O 1
ATOM 1029 N N . THR A 1 129 ? 27.339 -25.464 5.073 1.00 47.25 129 THR A N 1
ATOM 1030 C CA . THR A 1 129 ? 27.795 -25.264 3.676 1.00 47.25 129 THR A CA 1
ATOM 1031 C C . THR A 1 129 ? 26.665 -25.058 2.664 1.00 47.25 129 THR A C 1
ATOM 1033 O O . THR A 1 129 ? 26.937 -24.644 1.536 1.00 47.25 129 THR A O 1
ATOM 1036 N N . LEU A 1 130 ? 25.401 -25.251 3.060 1.00 51.75 130 LEU A N 1
ATOM 1037 C CA . LEU A 1 130 ? 24.235 -24.945 2.226 1.00 51.75 130 LEU A CA 1
ATOM 1038 C C . LEU A 1 130 ? 23.963 -23.432 2.165 1.00 51.75 130 LEU A C 1
ATOM 1040 O O . LEU A 1 130 ? 23.612 -22.904 1.111 1.00 51.75 130 LEU A O 1
ATOM 1044 N N . ILE A 1 131 ? 24.182 -22.722 3.277 1.00 55.06 131 ILE A N 1
ATOM 1045 C CA . ILE A 1 131 ? 23.937 -21.277 3.401 1.00 55.06 131 ILE A CA 1
ATOM 1046 C C . ILE A 1 131 ? 24.776 -20.464 2.386 1.00 55.06 131 ILE A C 1
ATOM 1048 O O . ILE A 1 131 ? 24.193 -19.666 1.651 1.00 55.06 131 ILE A O 1
ATOM 1052 N N . PRO A 1 132 ? 26.092 -20.708 2.206 1.00 52.44 132 PRO A N 1
ATOM 1053 C CA . PRO A 1 132 ? 26.888 -20.006 1.193 1.00 52.44 132 PRO A CA 1
ATOM 1054 C C . PRO A 1 132 ? 26.496 -20.328 -0.260 1.00 52.44 132 PRO A C 1
ATOM 1056 O O . PRO A 1 132 ? 26.760 -19.528 -1.155 1.00 52.44 132 PRO A O 1
ATOM 1059 N N . GLN A 1 133 ? 25.884 -21.491 -0.521 1.00 53.56 133 GLN A N 1
ATOM 1060 C CA . GLN A 1 133 ? 25.451 -21.892 -1.867 1.00 53.56 133 GLN A CA 1
ATOM 1061 C C . GLN A 1 133 ? 24.071 -21.327 -2.226 1.00 53.56 133 GLN A C 1
ATOM 1063 O O . GLN A 1 133 ? 23.862 -20.906 -3.364 1.00 53.56 133 GLN A O 1
ATOM 1068 N N . VAL A 1 134 ? 23.152 -21.249 -1.257 1.00 54.06 134 VAL A N 1
ATOM 1069 C CA . VAL A 1 134 ? 21.832 -20.621 -1.428 1.00 54.06 134 VAL A CA 1
ATOM 1070 C C . VAL A 1 134 ? 21.970 -19.107 -1.607 1.00 54.06 134 VAL A C 1
ATOM 1072 O O . VAL A 1 134 ? 21.318 -18.549 -2.484 1.00 54.06 134 VAL A O 1
ATOM 1075 N N . LEU A 1 135 ? 22.877 -18.456 -0.869 1.00 53.84 135 LEU A N 1
ATOM 1076 C CA . LEU A 1 135 ? 23.122 -17.008 -0.947 1.00 53.84 135 LEU A CA 1
ATOM 1077 C C . LEU A 1 135 ? 23.890 -16.556 -2.205 1.00 53.84 135 LEU A C 1
ATOM 1079 O O . LEU A 1 135 ? 23.977 -15.360 -2.464 1.00 53.84 135 LEU A O 1
ATOM 1083 N N . ARG A 1 136 ? 24.446 -17.480 -3.006 1.00 59.91 136 ARG A N 1
ATOM 1084 C CA . ARG A 1 136 ? 25.195 -17.137 -4.232 1.00 59.91 136 ARG A CA 1
ATOM 1085 C C . ARG A 1 136 ? 24.280 -16.761 -5.406 1.00 59.91 136 ARG A C 1
ATOM 1087 O O . ARG A 1 136 ? 24.734 -16.122 -6.349 1.00 59.91 136 ARG A O 1
ATOM 1094 N N . ASN A 1 137 ? 23.009 -17.159 -5.367 1.00 74.25 137 ASN A N 1
ATOM 1095 C CA . ASN A 1 137 ? 22.043 -16.863 -6.420 1.00 74.25 137 ASN A CA 1
ATOM 1096 C C . ASN A 1 137 ? 21.130 -15.709 -5.986 1.00 74.25 137 ASN A C 1
ATOM 1098 O O . ASN A 1 137 ? 20.372 -15.853 -5.028 1.00 74.25 137 ASN A O 1
ATOM 1102 N N . GLU A 1 138 ? 21.158 -14.592 -6.717 1.00 76.38 138 GLU A N 1
ATOM 1103 C CA . GLU A 1 138 ? 20.347 -13.396 -6.434 1.00 76.38 138 GLU A CA 1
ATOM 1104 C C . GLU A 1 138 ? 18.852 -13.724 -6.291 1.00 76.38 138 GLU A C 1
ATOM 1106 O O . GLU A 1 138 ? 18.169 -13.177 -5.429 1.00 76.38 138 GLU A O 1
ATOM 1111 N N . ARG A 1 139 ? 18.347 -14.693 -7.069 1.00 79.12 139 ARG A N 1
ATOM 1112 C CA . ARG A 1 139 ? 16.950 -15.148 -6.976 1.00 79.12 139 ARG A CA 1
ATOM 1113 C C . ARG A 1 139 ? 16.635 -15.802 -5.635 1.00 79.12 139 ARG A C 1
ATOM 1115 O O . ARG A 1 139 ? 15.600 -15.517 -5.046 1.00 79.12 139 ARG A O 1
ATOM 1122 N N . ASN A 1 140 ? 17.532 -16.653 -5.147 1.00 80.88 140 ASN A N 1
ATOM 1123 C CA . ASN A 1 140 ? 17.352 -17.343 -3.874 1.00 80.88 140 ASN A CA 1
ATOM 1124 C C . ASN A 1 140 ? 17.442 -16.359 -2.703 1.00 80.88 140 ASN A C 1
ATOM 1126 O O . ASN A 1 140 ? 16.687 -16.490 -1.745 1.00 80.88 140 ASN A O 1
ATOM 1130 N N . LEU A 1 141 ? 18.321 -15.356 -2.806 1.00 82.75 141 LEU A N 1
ATOM 1131 C CA . LEU A 1 141 ? 18.421 -14.278 -1.826 1.00 82.75 141 LEU A CA 1
ATOM 1132 C C . LEU A 1 141 ? 17.130 -13.448 -1.772 1.00 82.75 141 LEU A C 1
ATOM 1134 O O . LEU A 1 141 ? 16.606 -13.211 -0.687 1.00 82.75 141 LEU A O 1
ATOM 1138 N N . CYS A 1 142 ? 16.575 -13.069 -2.928 1.00 81.06 142 CYS A N 1
ATOM 1139 C CA . CYS A 1 142 ? 15.283 -12.386 -2.988 1.00 81.06 142 CYS A CA 1
ATOM 1140 C C . CYS A 1 142 ? 14.154 -13.244 -2.401 1.00 81.06 142 CYS A C 1
ATOM 1142 O O . CYS A 1 142 ? 13.377 -12.747 -1.592 1.00 81.06 142 CYS A O 1
ATOM 1144 N N . CYS A 1 143 ? 14.070 -14.531 -2.757 1.00 84.56 143 CYS A N 1
ATOM 1145 C CA . CYS A 1 143 ? 13.064 -15.434 -2.193 1.00 84.56 143 CYS A CA 1
ATOM 1146 C C . CYS A 1 143 ? 13.194 -15.557 -0.670 1.00 84.56 143 CYS A C 1
ATOM 1148 O O . CYS A 1 143 ? 12.186 -15.494 0.026 1.00 84.56 143 CYS A O 1
ATOM 1150 N N . LEU A 1 144 ? 14.416 -15.685 -0.147 1.00 88.69 144 LEU A N 1
ATOM 1151 C CA . LEU A 1 144 ? 14.661 -15.735 1.293 1.00 88.69 144 LEU A CA 1
ATOM 1152 C C . LEU A 1 144 ? 14.220 -14.438 1.982 1.00 88.69 144 LEU A C 1
ATOM 1154 O O . LEU A 1 144 ? 13.567 -14.499 3.017 1.00 88.69 144 LEU A O 1
ATOM 1158 N N . PHE A 1 145 ? 14.528 -13.278 1.395 1.00 88.62 145 PHE A N 1
ATOM 1159 C CA . PHE A 1 145 ? 14.095 -11.984 1.922 1.00 88.62 145 PHE A CA 1
ATOM 1160 C C . PHE A 1 145 ? 12.565 -11.881 2.001 1.00 88.62 145 PHE A C 1
ATOM 1162 O O . PHE A 1 145 ? 12.034 -11.541 3.055 1.00 88.62 145 PHE A O 1
ATOM 1169 N N . PHE A 1 146 ? 11.848 -12.240 0.931 1.00 87.56 146 PHE A N 1
ATOM 1170 C CA . PHE A 1 146 ? 10.382 -12.231 0.939 1.00 87.56 146 PHE A CA 1
ATOM 1171 C C . PHE A 1 146 ? 9.790 -13.239 1.929 1.00 87.56 146 PHE A C 1
ATOM 1173 O O . PHE A 1 146 ? 8.796 -12.929 2.577 1.00 87.56 146 PHE A O 1
ATOM 1180 N N . LEU A 1 147 ? 10.403 -14.417 2.092 1.00 91.38 147 LEU A N 1
ATOM 1181 C CA . LEU A 1 147 ? 9.974 -15.399 3.093 1.00 91.38 147 LEU A CA 1
ATOM 1182 C C . LEU A 1 147 ? 10.159 -14.879 4.521 1.00 91.38 147 LEU A C 1
ATOM 1184 O O . LEU A 1 147 ? 9.260 -15.038 5.343 1.00 91.38 147 LEU A O 1
ATOM 1188 N N . LEU A 1 148 ? 11.291 -14.231 4.811 1.00 93.12 148 LEU A N 1
ATOM 1189 C CA . LEU A 1 148 ? 11.542 -13.619 6.115 1.00 93.12 148 LEU A CA 1
ATOM 1190 C C . LEU A 1 148 ? 10.551 -12.486 6.393 1.00 93.12 148 LEU A C 1
ATOM 1192 O O . LEU A 1 148 ? 9.932 -12.475 7.455 1.00 93.12 148 LEU A O 1
ATOM 1196 N N . LEU A 1 149 ? 10.337 -11.592 5.425 1.00 91.12 149 LEU A N 1
ATOM 1197 C CA . LEU A 1 149 ? 9.368 -10.501 5.538 1.00 91.12 149 LEU A CA 1
ATOM 1198 C C . LEU A 1 149 ? 7.943 -11.027 5.771 1.00 91.12 149 LEU A C 1
ATOM 1200 O O . LEU A 1 149 ? 7.242 -10.559 6.664 1.00 91.12 149 LEU A O 1
ATOM 1204 N N . PHE A 1 150 ? 7.535 -12.052 5.022 1.00 92.19 150 PHE A N 1
ATOM 1205 C CA . PHE A 1 150 ? 6.232 -12.689 5.190 1.00 92.19 150 PHE A CA 1
ATOM 1206 C C . PHE A 1 150 ? 6.088 -13.349 6.568 1.00 92.19 150 PHE A C 1
ATOM 1208 O O . PHE A 1 150 ? 5.070 -13.176 7.235 1.00 92.19 150 PHE A O 1
ATOM 1215 N N . SER A 1 151 ? 7.126 -14.052 7.035 1.00 93.81 151 SER A N 1
ATOM 1216 C CA . SER A 1 151 ? 7.125 -14.659 8.371 1.00 93.81 151 SER A CA 1
ATOM 1217 C C . SER A 1 151 ? 7.056 -13.617 9.493 1.00 93.81 151 SER A C 1
ATOM 1219 O O . SER A 1 151 ? 6.379 -13.840 10.497 1.00 93.81 151 SER A O 1
ATOM 1221 N N . TYR A 1 152 ? 7.695 -12.459 9.300 1.00 94.94 152 TYR A N 1
ATOM 1222 C CA . TYR A 1 152 ? 7.628 -11.328 10.219 1.00 94.94 152 TYR A CA 1
ATOM 1223 C C . TYR A 1 152 ? 6.201 -10.780 10.315 1.00 94.94 152 TYR A C 1
ATOM 1225 O O . TYR A 1 152 ? 5.678 -10.669 11.422 1.00 94.94 152 TYR A O 1
ATOM 1233 N N . TYR A 1 153 ? 5.538 -10.523 9.181 1.00 94.44 153 TYR A N 1
ATOM 1234 C CA . TYR A 1 153 ? 4.158 -10.028 9.185 1.00 94.44 153 TYR A CA 1
ATOM 1235 C C . TYR A 1 153 ? 3.177 -11.008 9.827 1.00 94.44 153 TYR A C 1
ATOM 1237 O O . TYR A 1 153 ? 2.382 -10.585 10.660 1.00 94.44 153 TYR A O 1
ATOM 1245 N N . ILE A 1 154 ? 3.284 -12.311 9.538 1.00 94.19 154 ILE A N 1
ATOM 1246 C CA . ILE A 1 154 ? 2.452 -13.324 10.208 1.00 94.19 154 ILE A CA 1
ATOM 1247 C C . ILE A 1 154 ? 2.679 -13.305 11.720 1.00 94.19 154 ILE A C 1
ATOM 1249 O O . ILE A 1 154 ? 1.722 -13.345 12.487 1.00 94.19 154 ILE A O 1
ATOM 1253 N N . THR A 1 155 ? 3.936 -13.242 12.161 1.00 94.81 155 THR A N 1
ATOM 1254 C CA . THR A 1 155 ? 4.255 -13.230 13.595 1.00 94.81 155 THR A CA 1
ATOM 1255 C C . THR A 1 155 ? 3.660 -11.997 14.274 1.00 94.81 155 THR A C 1
ATOM 1257 O O . THR A 1 155 ? 3.047 -12.120 15.332 1.00 94.81 155 THR A O 1
ATOM 1260 N N . MET A 1 156 ? 3.778 -10.822 13.650 1.00 94.81 156 MET A N 1
ATOM 1261 C CA . MET A 1 156 ? 3.203 -9.582 14.174 1.00 94.81 156 MET A CA 1
ATOM 1262 C C . MET A 1 156 ? 1.670 -9.592 14.183 1.00 94.81 156 MET A C 1
ATOM 1264 O O . MET A 1 156 ? 1.076 -9.107 15.145 1.00 94.81 156 MET A O 1
ATOM 1268 N N . ASP A 1 157 ? 1.020 -10.192 13.183 1.00 94.00 157 ASP A N 1
ATOM 1269 C CA . ASP A 1 157 ? -0.439 -10.357 13.165 1.00 94.00 157 ASP A CA 1
ATOM 1270 C C . ASP A 1 157 ? -0.920 -11.305 14.273 1.00 94.00 157 ASP A C 1
ATOM 1272 O O . ASP A 1 157 ? -1.951 -11.051 14.891 1.00 94.00 157 ASP A O 1
ATOM 1276 N N . VAL A 1 158 ? -0.176 -12.383 14.556 1.00 94.56 158 VAL A N 1
ATOM 1277 C CA . VAL A 1 158 ? -0.484 -13.296 15.670 1.00 94.56 158 VAL A CA 1
ATOM 1278 C C . VAL A 1 158 ? -0.366 -12.567 17.006 1.00 94.56 158 VAL A C 1
ATOM 1280 O O . VAL A 1 158 ? -1.248 -12.710 17.850 1.00 94.56 158 VAL A O 1
ATOM 1283 N N . ILE A 1 159 ? 0.681 -11.757 17.188 1.00 94.50 159 ILE A N 1
ATOM 1284 C CA . ILE A 1 159 ? 0.841 -10.933 18.392 1.00 94.50 159 ILE A CA 1
ATOM 1285 C C . ILE A 1 159 ? -0.323 -9.945 18.508 1.00 94.50 159 ILE A C 1
ATOM 1287 O O . ILE A 1 159 ? -0.959 -9.893 19.555 1.00 94.50 159 ILE A O 1
ATOM 1291 N N . LEU A 1 160 ? -0.659 -9.232 17.427 1.00 94.31 160 LEU A N 1
ATOM 1292 C CA . LEU A 1 160 ? -1.781 -8.292 17.406 1.00 94.31 160 LEU A CA 1
ATOM 1293 C C . LEU A 1 160 ? -3.107 -8.977 17.758 1.00 94.31 160 LEU A C 1
ATOM 1295 O O . LEU A 1 160 ? -3.881 -8.431 18.541 1.00 94.31 160 LEU A O 1
ATOM 1299 N N . TYR A 1 161 ? -3.364 -10.170 17.214 1.00 94.75 161 TYR A N 1
ATOM 1300 C CA . TYR A 1 161 ? -4.557 -10.945 17.538 1.00 94.75 161 TYR A CA 1
ATOM 1301 C C . TYR A 1 161 ? -4.624 -11.267 19.032 1.00 94.75 161 TYR A C 1
ATOM 1303 O O . TYR A 1 161 ? -5.653 -11.011 19.648 1.00 94.75 161 TYR A O 1
ATOM 1311 N N . VAL A 1 162 ? -3.532 -11.771 19.622 1.00 93.81 162 VAL A N 1
ATOM 1312 C CA . VAL A 1 162 ? -3.463 -12.061 21.064 1.00 93.81 162 VAL A CA 1
ATOM 1313 C C . VAL A 1 162 ? -3.686 -10.788 21.884 1.00 93.81 162 VAL A C 1
ATOM 1315 O O . VAL A 1 162 ? -4.510 -10.795 22.791 1.00 93.81 162 VAL A O 1
ATOM 1318 N N . THR A 1 163 ? -3.059 -9.665 21.518 1.00 92.25 163 THR A N 1
ATOM 1319 C CA . THR A 1 163 ? -3.260 -8.392 22.228 1.00 92.25 163 THR A CA 1
ATOM 1320 C C . THR A 1 163 ? -4.706 -7.898 22.155 1.00 92.25 163 THR A C 1
ATOM 1322 O O . THR A 1 163 ? -5.213 -7.366 23.138 1.00 92.25 163 THR A O 1
ATOM 1325 N N . ILE A 1 164 ? -5.407 -8.090 21.033 1.00 92.44 164 ILE A N 1
ATOM 1326 C CA . ILE A 1 164 ? -6.831 -7.732 20.927 1.00 92.44 164 ILE A CA 1
ATOM 1327 C C . ILE A 1 164 ? -7.683 -8.559 21.896 1.00 92.44 164 ILE A C 1
ATOM 1329 O O . ILE A 1 164 ? -8.619 -8.013 22.470 1.00 92.44 164 ILE A O 1
ATOM 1333 N N . GLN A 1 165 ? -7.360 -9.839 22.115 1.00 91.69 165 GLN A N 1
ATOM 1334 C CA . GLN A 1 165 ? -8.093 -10.689 23.069 1.00 91.69 165 GLN A CA 1
ATOM 1335 C C . GLN A 1 165 ? -7.913 -10.234 24.524 1.00 91.69 165 GLN A C 1
ATOM 1337 O O . GLN A 1 165 ? -8.817 -10.402 25.337 1.00 91.69 165 GLN A O 1
ATOM 1342 N N . ASP A 1 166 ? -6.776 -9.617 24.842 1.00 88.44 166 ASP A N 1
ATOM 1343 C CA . ASP A 1 166 ? -6.455 -9.162 26.198 1.00 88.44 166 ASP A CA 1
ATOM 1344 C C . ASP A 1 166 ? -6.870 -7.701 26.466 1.00 88.44 166 ASP A C 1
ATOM 1346 O O . ASP A 1 166 ? -6.709 -7.203 27.582 1.00 88.44 166 ASP A O 1
ATOM 1350 N N . THR A 1 167 ? -7.397 -6.986 25.464 1.00 86.19 167 THR A N 1
ATOM 1351 C CA . THR A 1 167 ? -7.674 -5.541 25.547 1.00 86.19 167 THR A CA 1
ATOM 1352 C C . THR A 1 167 ? -9.114 -5.180 25.194 1.00 86.19 167 THR A C 1
ATOM 1354 O O . THR A 1 167 ? -9.814 -5.897 24.481 1.00 86.19 167 THR A O 1
ATOM 1357 N N . THR A 1 168 ? -9.567 -4.026 25.687 1.00 85.94 168 THR A N 1
ATOM 1358 C CA . THR A 1 168 ? -10.796 -3.350 25.246 1.00 85.94 168 THR A CA 1
ATOM 1359 C C . THR A 1 168 ? -10.422 -2.044 24.553 1.00 85.94 168 THR A C 1
ATOM 1361 O O . THR A 1 168 ? -9.388 -1.456 24.855 1.00 85.94 168 THR A O 1
ATOM 1364 N N . PHE A 1 169 ? -11.221 -1.558 23.600 1.00 83.94 169 PHE A N 1
ATOM 1365 C CA . PHE A 1 169 ? -10.930 -0.283 22.924 1.00 83.94 169 PHE A CA 1
ATOM 1366 C C . PHE A 1 169 ? -11.248 0.964 23.767 1.00 83.94 169 PHE A C 1
ATOM 1368 O O . PHE A 1 169 ? -10.741 2.041 23.465 1.00 83.94 169 PHE A O 1
ATOM 1375 N N . THR A 1 170 ? -12.056 0.837 24.820 1.00 78.88 170 THR A N 1
ATOM 1376 C CA . THR A 1 170 ? -12.513 1.957 25.658 1.00 78.88 170 THR A CA 1
ATOM 1377 C C . THR A 1 170 ? -11.547 2.307 26.790 1.00 78.88 170 THR A C 1
ATOM 1379 O O . THR A 1 170 ? -11.370 3.487 27.087 1.00 78.88 170 THR A O 1
ATOM 1382 N N . ASP A 1 171 ? -10.875 1.314 27.381 1.00 72.38 171 ASP A N 1
ATOM 1383 C CA . ASP A 1 171 ? -10.100 1.479 28.622 1.00 72.38 171 ASP A CA 1
ATOM 1384 C C . ASP A 1 171 ? -8.586 1.439 28.386 1.00 72.38 171 ASP A C 1
ATOM 1386 O O . ASP A 1 171 ? -7.844 0.735 29.072 1.00 72.38 171 ASP A O 1
ATOM 1390 N N . GLN A 1 172 ? -8.102 2.189 27.393 1.00 75.62 172 GLN A N 1
ATOM 1391 C CA . GLN A 1 172 ? -6.675 2.232 27.069 1.00 75.62 172 GLN A CA 1
ATOM 1392 C C . GLN A 1 172 ? -6.044 3.564 27.455 1.00 75.62 172 GLN A C 1
ATOM 1394 O O . GLN A 1 172 ? -6.418 4.625 26.957 1.00 75.62 172 GLN A O 1
ATOM 1399 N N . THR A 1 173 ? -5.023 3.499 28.305 1.00 67.88 173 THR A N 1
ATOM 1400 C CA . THR A 1 173 ? -4.146 4.629 28.609 1.00 67.88 173 THR A CA 1
ATOM 1401 C C . THR A 1 173 ? -2.845 4.491 27.823 1.00 67.88 173 THR A C 1
ATOM 1403 O O . THR A 1 173 ? -2.264 3.410 27.719 1.00 67.88 173 THR A O 1
ATOM 1406 N N . ARG A 1 174 ? -2.381 5.592 27.221 1.00 66.19 174 ARG A N 1
ATOM 1407 C CA . ARG A 1 174 ? -1.067 5.626 26.568 1.00 66.19 174 ARG A CA 1
ATOM 1408 C C . ARG A 1 174 ? -0.001 5.684 27.665 1.00 66.19 174 ARG A C 1
ATOM 1410 O O . ARG A 1 174 ? -0.046 6.585 28.499 1.00 66.19 174 ARG A O 1
ATOM 1417 N N . GLY A 1 175 ? 0.916 4.718 27.671 1.00 63.81 175 GLY A N 1
ATOM 1418 C CA . GLY A 1 175 ? 2.104 4.762 28.527 1.00 63.81 175 GLY A CA 1
ATOM 1419 C C . GLY A 1 175 ? 3.073 5.872 28.105 1.00 63.81 175 GLY A C 1
ATOM 1420 O O . GLY A 1 175 ? 2.916 6.466 27.038 1.00 63.81 175 GLY A O 1
ATOM 1421 N N . ASP A 1 176 ? 4.091 6.132 28.928 1.00 64.75 176 ASP A N 1
ATOM 1422 C CA . ASP A 1 176 ? 5.075 7.202 28.683 1.00 64.75 176 ASP A CA 1
ATOM 1423 C C . ASP A 1 176 ? 5.894 7.004 27.391 1.00 64.75 176 ASP A C 1
ATOM 1425 O O . ASP A 1 176 ? 6.352 7.983 26.803 1.00 64.75 176 ASP A O 1
ATOM 1429 N N . SER A 1 177 ? 6.039 5.757 26.927 1.00 74.19 177 SER A N 1
ATOM 1430 C CA . SER A 1 177 ? 6.742 5.399 25.688 1.00 74.19 177 SER A CA 1
ATOM 1431 C C . SER A 1 177 ? 5.798 4.827 24.637 1.00 74.19 177 SER A C 1
ATOM 1433 O O . SER A 1 177 ? 4.789 4.189 24.954 1.00 74.19 177 SER A O 1
ATOM 1435 N N . TYR A 1 178 ? 6.141 5.044 23.366 1.00 81.75 178 TYR A N 1
ATOM 1436 C CA . TYR A 1 178 ? 5.357 4.540 22.246 1.00 81.75 178 TYR A CA 1
ATOM 1437 C C . TYR A 1 178 ? 5.316 3.002 22.215 1.00 81.75 178 TYR A C 1
ATOM 1439 O O . TYR A 1 178 ? 6.336 2.329 22.372 1.00 81.75 178 TYR A O 1
ATOM 1447 N N . SER A 1 179 ? 4.132 2.442 21.952 1.00 84.94 179 SER A N 1
ATOM 1448 C CA . SER A 1 179 ? 3.934 1.012 21.720 1.00 84.94 179 SER A CA 1
ATOM 1449 C C . SER A 1 179 ? 3.187 0.787 20.411 1.00 84.94 179 SER A C 1
ATOM 1451 O O . SER A 1 179 ? 2.206 1.459 20.110 1.00 84.94 179 SER A O 1
ATOM 1453 N N . MET A 1 180 ? 3.630 -0.208 19.644 1.00 86.38 180 MET A N 1
ATOM 1454 C CA . MET A 1 180 ? 2.977 -0.628 18.399 1.00 86.38 180 MET A CA 1
ATOM 1455 C C . MET A 1 180 ? 1.587 -1.230 18.646 1.00 86.38 180 MET A C 1
ATOM 1457 O O . MET A 1 180 ? 0.730 -1.173 17.774 1.00 86.38 180 MET A O 1
ATOM 1461 N N . PHE A 1 181 ? 1.368 -1.797 19.834 1.00 87.44 181 PHE A N 1
ATOM 1462 C CA . PHE A 1 181 ? 0.137 -2.504 20.179 1.00 87.44 181 PHE A CA 1
ATOM 1463 C C . PHE A 1 181 ? -0.722 -1.756 21.202 1.00 87.44 181 PHE A C 1
ATOM 1465 O O . PHE A 1 181 ? -1.728 -2.300 21.634 1.00 87.44 181 PHE A O 1
ATOM 1472 N N . HIS A 1 182 ? -0.347 -0.534 21.606 1.00 81.50 182 HIS A N 1
ATOM 1473 C CA . HIS A 1 182 ? -1.139 0.288 22.526 1.00 81.50 182 HIS A CA 1
ATOM 1474 C C . HIS A 1 182 ? -0.926 1.800 22.290 1.00 81.50 182 HIS A C 1
ATOM 1476 O O . HIS A 1 182 ? 0.224 2.240 22.238 1.00 81.50 182 HIS A O 1
ATOM 1482 N N . PRO A 1 183 ? -1.991 2.628 22.262 1.00 83.25 183 PRO A N 1
ATOM 1483 C CA . PRO A 1 183 ? -3.400 2.241 22.288 1.00 83.25 183 PRO A CA 1
ATOM 1484 C C . PRO A 1 183 ? -3.904 1.744 20.916 1.00 83.25 183 PRO A C 1
ATOM 1486 O O . PRO A 1 183 ? -3.605 2.336 19.879 1.00 83.25 183 PRO A O 1
ATOM 1489 N N . LEU A 1 184 ? -4.705 0.678 20.910 1.00 87.44 184 LEU A N 1
ATOM 1490 C CA . LEU A 1 184 ? -5.387 0.142 19.732 1.00 87.44 184 LEU A CA 1
ATOM 1491 C C . LEU A 1 184 ? -6.680 0.906 19.453 1.00 87.44 184 LEU A C 1
ATOM 1493 O O . LEU A 1 184 ? -7.469 1.182 20.352 1.00 87.44 184 LEU A O 1
ATOM 1497 N N . SER A 1 185 ? -6.913 1.175 18.174 1.00 89.06 185 SER A N 1
ATOM 1498 C CA . SER A 1 185 ? -8.177 1.682 17.633 1.00 89.06 185 SER A CA 1
ATOM 1499 C C . SER A 1 185 ? -8.606 0.799 16.466 1.00 89.06 185 SER A C 1
ATOM 1501 O O . SER A 1 185 ? -7.762 0.149 15.842 1.00 89.06 185 SER A O 1
ATOM 1503 N N . ALA A 1 186 ? -9.890 0.814 16.114 1.00 90.56 186 ALA A N 1
ATOM 1504 C CA . ALA A 1 186 ? -10.404 0.134 14.931 1.00 90.56 186 ALA A CA 1
ATOM 1505 C C . ALA A 1 186 ? -9.645 0.575 13.670 1.00 90.56 186 ALA A C 1
ATOM 1507 O O . ALA A 1 186 ? -9.282 -0.263 12.847 1.00 90.56 186 ALA A O 1
ATOM 1508 N N . LYS A 1 187 ? -9.320 1.874 13.562 1.00 90.81 187 LYS A N 1
ATOM 1509 C CA . LYS A 1 187 ? -8.505 2.414 12.466 1.00 90.81 187 LYS A CA 1
ATOM 1510 C C . LYS A 1 187 ? -7.119 1.768 12.427 1.00 90.81 187 LYS A C 1
ATOM 1512 O O . LYS A 1 187 ? -6.748 1.224 11.396 1.00 90.81 187 LYS A O 1
ATOM 1517 N N . LEU A 1 188 ? -6.381 1.785 13.542 1.00 89.56 188 LEU A N 1
ATOM 1518 C CA . LEU A 1 188 ? -5.021 1.234 13.612 1.00 89.56 188 LEU A CA 1
ATOM 1519 C C . LEU A 1 188 ? -4.997 -0.281 13.346 1.00 89.56 188 LEU A C 1
ATOM 1521 O O . LEU A 1 188 ? -4.142 -0.768 12.610 1.00 89.56 188 LEU A O 1
ATOM 1525 N N . VAL A 1 189 ? -5.956 -1.033 13.894 1.00 92.44 189 VAL A N 1
ATOM 1526 C CA . VAL A 1 189 ? -6.063 -2.488 13.685 1.00 92.44 189 VAL A CA 1
ATOM 1527 C C . VAL A 1 189 ? -6.343 -2.828 12.218 1.00 92.44 189 VAL A C 1
ATOM 1529 O O . VAL A 1 189 ? -5.794 -3.804 11.705 1.00 92.44 189 VAL A O 1
ATOM 1532 N N . MET A 1 190 ? -7.155 -2.020 11.535 1.00 93.50 190 MET A N 1
ATOM 1533 C CA . MET A 1 190 ? -7.518 -2.213 10.127 1.00 93.50 190 MET A CA 1
ATOM 1534 C C . MET A 1 190 ? -6.496 -1.645 9.128 1.00 93.50 190 MET A C 1
ATOM 1536 O O . MET A 1 190 ? -6.651 -1.893 7.931 1.00 93.50 190 MET A O 1
ATOM 1540 N N . SER A 1 191 ? -5.491 -0.889 9.582 1.00 92.25 191 SER A N 1
ATOM 1541 C CA . SER A 1 191 ? -4.394 -0.397 8.737 1.00 92.25 191 SER A CA 1
ATOM 1542 C C . SER A 1 191 ? -3.534 -1.541 8.200 1.00 92.25 191 SER A C 1
ATOM 1544 O O . SER A 1 191 ? -3.379 -2.575 8.854 1.00 92.25 191 SER A O 1
ATOM 1546 N N . ASP A 1 192 ? -2.935 -1.331 7.030 1.00 93.69 192 ASP A N 1
ATOM 1547 C CA . ASP A 1 192 ? -2.050 -2.296 6.388 1.00 93.69 192 ASP A CA 1
ATOM 1548 C C . ASP A 1 192 ? -0.799 -2.625 7.214 1.00 93.69 192 ASP A C 1
ATOM 1550 O O . ASP A 1 192 ? -0.354 -1.860 8.077 1.00 93.69 192 ASP A O 1
ATOM 1554 N N . HIS A 1 193 ? -0.206 -3.782 6.918 1.00 92.38 193 HIS A N 1
ATOM 1555 C CA . HIS A 1 193 ? 0.972 -4.299 7.615 1.00 92.38 193 HIS A CA 1
ATOM 1556 C C . HIS A 1 193 ? 2.163 -3.346 7.566 1.00 92.38 193 HIS A C 1
ATOM 1558 O O . HIS A 1 193 ? 2.850 -3.176 8.574 1.00 92.38 193 HIS A O 1
ATOM 1564 N N . THR A 1 194 ? 2.427 -2.735 6.410 1.00 91.81 194 THR A N 1
ATOM 1565 C CA . THR A 1 194 ? 3.578 -1.843 6.234 1.00 91.81 194 THR A CA 1
ATOM 1566 C C . THR A 1 194 ? 3.390 -0.584 7.064 1.00 91.81 194 THR A C 1
ATOM 1568 O O . THR A 1 194 ? 4.300 -0.178 7.788 1.00 91.81 194 THR A O 1
ATOM 1571 N N . ASN A 1 195 ? 2.204 0.012 7.030 1.00 91.31 195 ASN A N 1
ATOM 1572 C CA . ASN A 1 195 ? 1.928 1.216 7.787 1.00 91.31 195 ASN A CA 1
ATOM 1573 C C . ASN A 1 195 ? 1.916 0.957 9.301 1.00 91.31 195 ASN A C 1
ATOM 1575 O O . ASN A 1 195 ? 2.620 1.633 10.049 1.00 91.31 195 ASN A O 1
ATOM 1579 N N . HIS A 1 196 ? 1.193 -0.072 9.753 1.00 92.38 196 HIS A N 1
ATOM 1580 C CA . HIS A 1 196 ? 1.059 -0.401 11.175 1.00 92.38 196 HIS A CA 1
ATOM 1581 C C . HIS A 1 196 ? 2.396 -0.841 11.793 1.00 92.38 196 HIS A C 1
ATOM 1583 O O . HIS A 1 196 ? 2.760 -0.367 12.865 1.00 92.38 196 HIS A O 1
ATOM 1589 N N . TYR A 1 197 ? 3.148 -1.731 11.139 1.00 92.75 197 TYR A N 1
ATOM 1590 C CA . TYR A 1 197 ? 4.336 -2.343 11.751 1.00 92.75 197 TYR A CA 1
ATOM 1591 C C . TYR A 1 197 ? 5.649 -1.644 11.420 1.00 92.75 197 TYR A C 1
ATOM 1593 O O . TYR A 1 197 ? 6.630 -1.829 12.141 1.00 92.75 197 TYR A O 1
ATOM 1601 N N . PHE A 1 198 ? 5.684 -0.831 10.364 1.00 92.56 198 PHE A N 1
ATOM 1602 C CA . PHE A 1 198 ? 6.910 -0.173 9.928 1.00 92.56 198 PHE A CA 1
ATOM 1603 C C . PHE A 1 198 ? 6.787 1.353 9.891 1.00 92.56 198 PHE A C 1
ATOM 1605 O O . PHE A 1 198 ? 7.528 2.024 10.610 1.00 92.56 198 PHE A O 1
ATOM 1612 N N . MET A 1 199 ? 5.860 1.926 9.119 1.00 91.88 199 MET A N 1
ATOM 1613 C CA . MET A 1 199 ? 5.825 3.386 8.918 1.00 91.88 199 MET A CA 1
ATOM 1614 C C . MET A 1 199 ? 5.471 4.144 10.202 1.00 91.88 199 MET A C 1
ATOM 1616 O O . MET A 1 199 ? 6.273 4.950 10.674 1.00 91.88 199 MET A O 1
ATOM 1620 N N . VAL A 1 200 ? 4.336 3.836 10.835 1.00 90.81 200 VAL A N 1
ATOM 1621 C CA . VAL A 1 200 ? 3.907 4.529 12.062 1.00 90.81 200 VAL A CA 1
ATOM 1622 C C . VAL A 1 200 ? 4.928 4.354 13.198 1.00 90.81 200 VAL A C 1
ATOM 1624 O O . VAL A 1 200 ? 5.393 5.368 13.722 1.00 90.81 200 VAL A O 1
ATOM 1627 N N . PRO A 1 201 ? 5.396 3.134 13.538 1.00 92.25 201 PRO A N 1
ATOM 1628 C CA . PRO A 1 201 ? 6.384 2.951 14.597 1.00 92.25 201 PRO A CA 1
ATOM 1629 C C . PRO A 1 201 ? 7.695 3.688 14.345 1.00 92.25 201 PRO A C 1
ATOM 1631 O O . PRO A 1 201 ? 8.246 4.280 15.268 1.00 92.25 201 PRO A O 1
ATOM 1634 N N . THR A 1 202 ? 8.202 3.685 13.110 1.00 93.06 202 THR A N 1
ATOM 1635 C CA . THR A 1 202 ? 9.460 4.383 12.809 1.00 93.06 202 THR A CA 1
ATOM 1636 C C . THR A 1 202 ? 9.312 5.901 12.898 1.00 93.06 202 THR A C 1
ATOM 1638 O O . THR A 1 202 ? 10.249 6.555 13.350 1.00 93.06 202 THR A O 1
ATOM 1641 N N . THR A 1 203 ? 8.155 6.468 12.537 1.00 92.44 203 THR A N 1
ATOM 1642 C CA . THR A 1 203 ? 7.891 7.909 12.720 1.00 92.44 203 THR A CA 1
ATOM 1643 C C . THR A 1 203 ? 7.727 8.313 14.187 1.00 92.44 203 THR A C 1
ATOM 1645 O O . THR A 1 203 ? 8.293 9.322 14.600 1.00 92.44 203 THR A O 1
ATOM 1648 N N . GLU A 1 204 ? 7.029 7.515 14.998 1.00 89.88 204 GLU A N 1
ATOM 1649 C CA . GLU A 1 204 ? 6.846 7.790 16.431 1.00 89.88 204 GLU A CA 1
ATOM 1650 C C . GLU A 1 204 ? 8.167 7.632 17.202 1.00 89.88 204 GLU A C 1
ATOM 1652 O O . GLU A 1 204 ? 8.532 8.511 17.978 1.00 89.88 204 GLU A O 1
ATOM 1657 N N . ILE A 1 205 ? 8.953 6.582 16.921 1.00 90.12 205 ILE A N 1
ATOM 1658 C CA . ILE A 1 205 ? 10.299 6.409 17.500 1.00 90.12 205 ILE A CA 1
ATOM 1659 C C . ILE A 1 205 ? 11.228 7.552 17.072 1.00 90.12 205 ILE A C 1
ATOM 1661 O O . ILE A 1 205 ? 12.034 8.026 17.872 1.00 90.12 205 ILE A O 1
ATOM 1665 N N . PHE A 1 206 ? 11.132 8.011 15.821 1.00 91.81 206 PHE A N 1
ATOM 1666 C CA . PHE A 1 206 ? 11.904 9.156 15.347 1.00 91.81 206 PHE A CA 1
ATOM 1667 C C . PHE A 1 206 ? 11.565 10.428 16.132 1.00 91.81 206 PHE A C 1
ATOM 1669 O O . PHE A 1 206 ? 12.487 11.124 16.568 1.00 91.81 206 PHE A O 1
ATOM 1676 N N . ASP A 1 207 ? 10.280 10.714 16.359 1.00 89.44 207 ASP A N 1
ATOM 1677 C CA . ASP A 1 207 ? 9.860 11.866 17.163 1.00 89.44 207 ASP A CA 1
ATOM 1678 C C . ASP A 1 207 ? 10.262 11.716 18.638 1.00 89.44 207 ASP A C 1
ATOM 1680 O O . ASP A 1 207 ? 10.771 12.668 19.222 1.00 89.44 207 ASP A O 1
ATOM 1684 N N . GLU A 1 208 ? 10.142 10.525 19.232 1.00 86.94 208 GLU A N 1
ATOM 1685 C CA . GLU A 1 208 ? 10.553 10.267 20.621 1.00 86.94 208 GLU A CA 1
ATOM 1686 C C . GLU A 1 208 ? 12.072 10.446 20.808 1.00 86.94 208 GLU A C 1
ATOM 1688 O O . GLU A 1 208 ? 12.513 11.106 21.756 1.00 86.94 208 GLU A O 1
ATOM 1693 N N . LEU A 1 209 ? 12.878 9.931 19.869 1.00 88.94 209 LEU A N 1
ATOM 1694 C CA . LEU A 1 209 ? 14.342 9.982 19.919 1.00 88.94 209 LEU A CA 1
ATOM 1695 C C . LEU A 1 209 ? 14.890 11.390 19.662 1.00 88.94 209 LEU A C 1
ATOM 1697 O O . LEU A 1 209 ? 15.783 11.856 20.370 1.00 88.94 209 LEU A O 1
ATOM 1701 N N . THR A 1 210 ? 14.393 12.061 18.624 1.00 88.62 210 THR A N 1
ATOM 1702 C CA . THR A 1 210 ? 14.924 13.365 18.190 1.00 88.62 210 THR A CA 1
ATOM 1703 C C . THR A 1 210 ? 14.193 14.548 18.815 1.00 88.62 210 THR A C 1
ATOM 1705 O O . THR A 1 210 ? 14.680 15.677 18.744 1.00 88.62 210 THR A O 1
ATOM 1708 N N . ARG A 1 211 ? 13.030 14.301 19.434 1.00 86.31 211 ARG A N 1
ATOM 1709 C CA . ARG A 1 211 ? 12.076 15.323 19.887 1.00 86.31 211 ARG A CA 1
ATOM 1710 C C . ARG A 1 211 ? 11.732 16.306 18.773 1.00 86.31 211 ARG A C 1
ATOM 1712 O O . ARG A 1 211 ? 11.593 17.500 19.039 1.00 86.31 211 ARG A O 1
ATOM 1719 N N . PHE A 1 212 ? 11.615 15.810 17.540 1.00 86.44 212 PHE A N 1
ATOM 1720 C CA . PHE A 1 212 ? 11.477 16.622 16.333 1.00 86.44 212 PHE A CA 1
ATOM 1721 C C . PHE A 1 212 ? 10.351 17.650 16.459 1.00 86.44 212 PHE A C 1
ATOM 1723 O O . PHE A 1 212 ? 10.597 18.837 16.267 1.00 86.44 212 PHE A O 1
ATOM 1730 N N . SER A 1 213 ? 9.163 17.224 16.892 1.00 83.31 213 SER A N 1
ATOM 1731 C CA . SER A 1 213 ? 7.991 18.096 17.057 1.00 83.31 213 SER A CA 1
ATOM 1732 C C . SER A 1 213 ? 8.223 19.216 18.081 1.00 83.31 213 SER A C 1
ATOM 1734 O O . SER A 1 213 ? 7.714 20.322 17.935 1.00 83.31 213 SER A O 1
ATOM 1736 N N . LYS A 1 214 ? 9.036 18.967 19.118 1.00 82.62 214 LYS A N 1
ATOM 1737 C CA . LYS A 1 214 ? 9.337 19.958 20.169 1.00 82.62 214 LYS A CA 1
ATOM 1738 C C . LYS A 1 214 ? 10.498 20.879 19.793 1.00 82.62 214 LYS A C 1
ATOM 1740 O O . LYS A 1 214 ? 10.486 22.053 20.148 1.00 82.62 214 LYS A O 1
ATOM 1745 N N . VAL A 1 215 ? 11.510 20.352 19.105 1.00 88.38 215 VAL A N 1
ATOM 1746 C CA . VAL A 1 215 ? 12.698 21.104 18.670 1.00 88.38 215 VAL A CA 1
ATOM 1747 C C . VAL A 1 215 ? 12.356 22.001 17.482 1.00 88.38 215 VAL A C 1
ATOM 1749 O O . VAL A 1 215 ? 12.708 23.179 17.464 1.00 88.38 215 VAL A O 1
ATOM 1752 N N . PHE A 1 216 ? 11.626 21.461 16.510 1.00 85.25 216 PHE A N 1
ATOM 1753 C CA . PHE A 1 216 ? 11.232 22.142 15.284 1.00 85.25 216 PHE A CA 1
ATOM 1754 C C . PHE A 1 216 ? 9.770 22.596 15.349 1.00 85.25 216 PHE A C 1
ATOM 1756 O O . PHE A 1 216 ? 8.987 22.325 14.445 1.00 85.25 216 PHE A O 1
ATOM 1763 N N . PHE A 1 217 ? 9.410 23.349 16.393 1.00 80.19 217 PHE A N 1
ATOM 1764 C CA . PHE A 1 217 ? 8.043 23.854 16.615 1.00 80.19 217 PHE A CA 1
ATOM 1765 C C . PHE A 1 217 ? 7.476 24.692 15.449 1.00 80.19 217 PHE A C 1
ATOM 1767 O O . PHE A 1 217 ? 6.267 24.879 15.339 1.00 80.19 217 PHE A O 1
ATOM 1774 N N . PHE A 1 218 ? 8.343 25.228 14.582 1.00 86.69 218 PHE A N 1
ATOM 1775 C CA . PHE A 1 218 ? 7.945 25.991 13.396 1.00 86.69 218 PHE A CA 1
ATOM 1776 C C . PHE A 1 218 ? 7.494 25.104 12.226 1.00 86.69 218 PHE A C 1
ATOM 1778 O O . PHE A 1 218 ? 6.867 25.604 11.292 1.00 86.69 218 PHE A O 1
ATOM 1785 N N . VAL A 1 219 ? 7.830 23.809 12.236 1.00 88.19 219 VAL A N 1
ATOM 1786 C CA . VAL A 1 219 ? 7.427 22.868 11.189 1.00 88.19 219 VAL A CA 1
ATOM 1787 C C . VAL A 1 219 ? 5.984 22.464 11.452 1.00 88.19 219 VAL A C 1
ATOM 1789 O O . VAL A 1 219 ? 5.675 21.742 12.395 1.00 88.19 219 VAL A O 1
ATOM 1792 N N . THR A 1 220 ? 5.081 22.957 10.611 1.00 89.12 220 THR A N 1
ATOM 1793 C CA . THR A 1 220 ? 3.660 22.602 10.701 1.00 89.12 220 THR A CA 1
ATOM 1794 C C . THR A 1 220 ? 3.380 21.289 9.961 1.00 89.12 220 THR A C 1
ATOM 1796 O O . THR A 1 220 ? 4.066 21.009 8.972 1.00 89.12 220 THR A O 1
ATOM 1799 N N . PRO A 1 221 ? 2.345 20.517 10.354 1.00 88.62 221 PRO A N 1
ATOM 1800 C CA . PRO A 1 221 ? 1.909 19.333 9.604 1.00 88.62 221 PRO A CA 1
ATOM 1801 C C . PRO A 1 221 ? 1.702 19.650 8.119 1.00 88.62 221 PRO A C 1
ATOM 1803 O O . PRO A 1 221 ? 2.240 18.979 7.250 1.00 88.62 221 PRO A O 1
ATOM 1806 N N . ASN A 1 222 ? 1.079 20.797 7.836 1.00 90.81 222 ASN A N 1
ATOM 1807 C CA . ASN A 1 222 ? 0.842 21.292 6.484 1.00 90.81 222 ASN A CA 1
ATOM 1808 C C . ASN A 1 222 ? 2.123 21.444 5.636 1.00 90.81 222 ASN A C 1
ATOM 1810 O O . ASN A 1 222 ? 2.094 21.225 4.426 1.00 90.81 222 ASN A O 1
ATOM 1814 N N . MET A 1 223 ? 3.254 21.832 6.240 1.00 92.62 223 MET A N 1
ATOM 1815 C CA . MET A 1 223 ? 4.535 21.935 5.525 1.00 92.62 223 MET A CA 1
ATOM 1816 C C . MET A 1 223 ? 5.086 20.559 5.151 1.00 92.62 223 MET A C 1
ATOM 1818 O O . MET A 1 223 ? 5.653 20.396 4.067 1.00 92.62 223 MET A O 1
ATOM 1822 N N . VAL A 1 224 ? 4.910 19.572 6.030 1.00 93.19 224 VAL A N 1
ATOM 1823 C CA . VAL A 1 224 ? 5.278 18.180 5.753 1.00 93.19 224 VAL A CA 1
ATOM 1824 C C . VAL A 1 224 ? 4.385 17.622 4.646 1.00 93.19 224 VAL A C 1
ATOM 1826 O O . VAL A 1 224 ? 4.918 17.074 3.681 1.00 93.19 224 VAL A O 1
ATOM 1829 N N . THR A 1 225 ? 3.081 17.911 4.688 1.00 93.81 225 THR A N 1
ATOM 1830 C CA . THR A 1 225 ? 2.132 17.532 3.637 1.00 93.81 225 THR A CA 1
ATOM 1831 C C . THR A 1 225 ? 2.521 18.070 2.257 1.00 93.81 225 THR A C 1
ATOM 1833 O O . THR A 1 225 ? 2.578 17.350 1.261 1.00 93.81 225 THR A O 1
ATOM 1836 N N . ILE A 1 226 ? 2.880 19.353 2.173 1.00 94.50 226 ILE A N 1
ATOM 1837 C CA . ILE A 1 226 ? 3.356 19.951 0.916 1.00 94.50 226 ILE A CA 1
ATOM 1838 C C . ILE A 1 226 ? 4.663 19.289 0.449 1.00 94.50 226 ILE A C 1
ATOM 1840 O O . ILE A 1 226 ? 4.868 19.075 -0.749 1.00 94.50 226 ILE A O 1
ATOM 1844 N N . THR A 1 227 ? 5.554 18.951 1.382 1.00 95.62 227 THR A N 1
ATOM 1845 C CA . THR A 1 227 ? 6.842 18.318 1.069 1.00 95.62 227 THR A CA 1
ATOM 1846 C C . THR A 1 227 ? 6.648 16.923 0.480 1.00 95.62 227 THR A C 1
ATOM 1848 O O . THR A 1 227 ? 7.266 16.588 -0.536 1.00 95.62 227 THR A O 1
ATOM 1851 N N . HIS A 1 228 ? 5.767 16.117 1.072 1.00 94.38 228 HIS A N 1
ATOM 1852 C CA . HIS A 1 228 ? 5.493 14.764 0.596 1.00 94.38 228 HIS A CA 1
ATOM 1853 C C . HIS A 1 228 ? 4.768 14.784 -0.766 1.00 94.38 228 HIS A C 1
ATOM 1855 O O . HIS A 1 228 ? 5.111 13.995 -1.652 1.00 94.38 228 HIS A O 1
ATOM 1861 N N . PHE A 1 229 ? 3.926 15.790 -1.031 1.00 96.38 229 PHE A N 1
ATOM 1862 C CA . PHE A 1 229 ? 3.349 16.030 -2.357 1.00 96.38 229 PHE A CA 1
ATOM 1863 C C . PHE A 1 229 ? 4.408 16.348 -3.425 1.00 96.38 229 PHE A C 1
ATOM 1865 O O . PHE A 1 229 ? 4.381 15.788 -4.525 1.00 96.38 229 PHE A O 1
ATOM 1872 N N . ILE A 1 230 ? 5.387 17.206 -3.113 1.00 97.38 230 ILE A N 1
ATOM 1873 C CA . ILE A 1 230 ? 6.497 17.507 -4.034 1.00 97.38 230 ILE A CA 1
ATOM 1874 C C . ILE A 1 230 ? 7.288 16.231 -4.352 1.00 97.38 230 ILE A C 1
ATOM 1876 O O . ILE A 1 230 ? 7.616 15.980 -5.516 1.00 97.38 230 ILE A O 1
ATOM 1880 N N . LEU A 1 231 ? 7.554 15.392 -3.347 1.00 97.38 231 LEU A N 1
ATOM 1881 C CA . LEU A 1 231 ? 8.219 14.103 -3.549 1.00 97.38 231 LEU A CA 1
ATOM 1882 C C . LEU A 1 231 ? 7.399 13.160 -4.434 1.00 97.38 231 LEU A C 1
ATOM 1884 O O . LEU A 1 231 ? 7.986 12.484 -5.282 1.00 97.38 231 LEU A O 1
ATOM 1888 N N . ALA A 1 232 ? 6.067 13.165 -4.328 1.00 97.31 232 ALA A N 1
ATOM 1889 C CA . ALA A 1 232 ? 5.201 12.400 -5.224 1.00 97.31 232 ALA A CA 1
ATOM 1890 C C . ALA A 1 232 ? 5.360 12.839 -6.694 1.00 97.31 232 ALA A C 1
ATOM 1892 O O . ALA A 1 232 ? 5.465 11.992 -7.584 1.00 97.31 232 ALA A O 1
ATOM 1893 N N . LEU A 1 233 ? 5.472 14.146 -6.967 1.00 97.62 233 LEU A N 1
ATOM 1894 C CA . LEU A 1 233 ? 5.728 14.664 -8.322 1.00 97.62 233 LEU A CA 1
ATOM 1895 C C . LEU A 1 233 ? 7.121 14.282 -8.843 1.00 97.62 233 LEU A C 1
ATOM 1897 O O . LEU A 1 233 ? 7.284 13.940 -10.020 1.00 97.62 233 LEU A O 1
ATOM 1901 N N . VAL A 1 234 ? 8.137 14.308 -7.976 1.00 97.75 234 VAL A N 1
ATOM 1902 C CA . VAL A 1 234 ? 9.488 13.846 -8.324 1.00 97.75 234 VAL A CA 1
ATOM 1903 C C . VAL A 1 234 ? 9.460 12.352 -8.654 1.00 97.75 234 VAL A C 1
ATOM 1905 O O . VAL A 1 234 ? 9.940 11.953 -9.717 1.00 97.75 234 VAL A O 1
ATOM 1908 N N . ALA A 1 235 ? 8.833 11.528 -7.814 1.00 97.69 235 ALA A N 1
ATOM 1909 C CA . ALA A 1 235 ? 8.666 10.099 -8.059 1.00 97.69 235 ALA A CA 1
ATOM 1910 C C . ALA A 1 235 ? 7.912 9.832 -9.376 1.00 97.69 235 ALA A C 1
ATOM 1912 O O . ALA A 1 235 ? 8.359 9.016 -10.184 1.00 97.69 235 ALA A O 1
ATOM 1913 N N . ALA A 1 236 ? 6.844 10.587 -9.662 1.00 97.19 236 ALA A N 1
ATOM 1914 C CA . ALA A 1 236 ? 6.094 10.510 -10.918 1.00 97.19 236 ALA A CA 1
ATOM 1915 C C . ALA A 1 236 ? 6.980 10.767 -12.155 1.00 97.19 236 ALA A C 1
ATOM 1917 O O . ALA A 1 236 ? 6.873 10.086 -13.181 1.00 97.19 236 ALA A O 1
ATOM 1918 N N . LYS A 1 237 ? 7.916 11.718 -12.061 1.00 96.00 237 LYS A N 1
ATOM 1919 C CA . LYS A 1 237 ? 8.889 11.975 -13.131 1.00 96.00 237 LYS A CA 1
ATOM 1920 C C . LYS A 1 237 ? 9.847 10.795 -13.306 1.00 96.00 237 LYS A C 1
ATOM 1922 O O . LYS A 1 237 ? 10.070 10.365 -14.439 1.00 96.00 237 LYS A O 1
ATOM 1927 N N . PHE A 1 238 ? 10.393 10.256 -12.217 1.00 96.12 238 PHE A N 1
ATOM 1928 C CA . PHE A 1 238 ? 11.338 9.137 -12.270 1.00 96.12 238 PHE A CA 1
ATOM 1929 C C . PHE A 1 238 ? 10.688 7.841 -12.772 1.00 96.12 238 PHE A C 1
ATOM 1931 O O . PHE A 1 238 ? 11.297 7.134 -13.579 1.00 96.12 238 PHE A O 1
ATOM 1938 N N . VAL A 1 239 ? 9.443 7.548 -12.384 1.00 95.69 239 VAL A N 1
ATOM 1939 C CA . VAL A 1 239 ? 8.737 6.340 -12.843 1.00 95.69 239 VAL A CA 1
ATOM 1940 C C . VAL A 1 239 ? 8.407 6.394 -14.340 1.00 95.69 239 VAL A C 1
ATOM 1942 O O . VAL A 1 239 ? 8.394 5.360 -14.999 1.00 95.69 239 VAL A O 1
ATOM 1945 N N . SER A 1 240 ? 8.256 7.595 -14.917 1.00 93.69 240 SER A N 1
ATOM 1946 C CA . SER A 1 240 ? 8.001 7.802 -16.357 1.00 93.69 240 SER A CA 1
ATOM 1947 C C . SER A 1 240 ? 9.195 7.502 -17.285 1.00 93.69 240 SER A C 1
ATOM 1949 O O . SER A 1 240 ? 9.112 7.674 -18.512 1.00 93.69 240 SER A O 1
ATOM 1951 N N . SER A 1 241 ? 10.330 7.105 -16.708 1.00 90.00 241 SER A N 1
ATOM 1952 C CA . SER A 1 241 ? 11.566 6.811 -17.428 1.00 90.00 241 SER A CA 1
ATOM 1953 C C . SER A 1 241 ? 11.645 5.351 -17.897 1.00 90.00 241 SER A C 1
ATOM 1955 O O . SER A 1 241 ? 11.141 4.418 -17.269 1.00 90.00 241 SER A O 1
ATOM 1957 N N . GLU A 1 242 ? 12.334 5.133 -19.017 1.00 84.44 242 GLU A N 1
ATOM 1958 C CA . GLU A 1 242 ? 12.527 3.796 -19.603 1.00 84.44 242 GLU A CA 1
ATOM 1959 C C . GLU A 1 242 ? 13.584 2.973 -18.850 1.00 84.44 242 GLU A C 1
ATOM 1961 O O . GLU A 1 242 ? 13.568 1.742 -18.872 1.00 84.44 242 GLU A O 1
ATOM 1966 N N . ASN A 1 243 ? 14.460 3.645 -18.103 1.00 87.00 243 ASN A N 1
ATOM 1967 C CA . ASN A 1 243 ? 15.512 3.010 -17.324 1.00 87.00 243 ASN A CA 1
ATOM 1968 C C . ASN A 1 243 ? 14.954 2.360 -16.052 1.00 87.00 243 ASN A C 1
ATOM 1970 O O . ASN A 1 243 ? 14.457 3.046 -15.159 1.00 87.00 243 ASN A O 1
ATOM 1974 N N . LEU A 1 244 ? 15.169 1.051 -15.894 1.00 86.12 244 LEU A N 1
ATOM 1975 C CA . LEU A 1 244 ? 14.730 0.309 -14.706 1.00 86.12 244 LEU A CA 1
ATOM 1976 C C . LEU A 1 244 ? 15.292 0.886 -13.395 1.00 86.12 244 LEU A C 1
ATOM 1978 O O . LEU A 1 244 ? 14.585 0.967 -12.396 1.00 86.12 244 LEU A O 1
ATOM 1982 N N . LYS A 1 245 ? 16.549 1.352 -13.401 1.00 91.38 245 LYS A N 1
ATOM 1983 C CA . LYS A 1 245 ? 17.179 1.976 -12.222 1.00 91.38 245 LYS A CA 1
ATOM 1984 C C . LYS A 1 245 ? 16.421 3.218 -11.748 1.00 91.38 245 LYS A C 1
ATOM 1986 O O . LYS A 1 245 ? 16.214 3.384 -10.554 1.00 91.38 245 LYS A O 1
ATOM 1991 N N . HIS A 1 246 ? 15.979 4.060 -12.679 1.00 92.81 246 HIS A N 1
ATOM 1992 C CA . HIS A 1 246 ? 15.240 5.277 -12.354 1.00 92.81 246 HIS A CA 1
ATOM 1993 C C . HIS A 1 246 ? 13.837 4.949 -11.825 1.00 92.81 246 HIS A C 1
ATOM 1995 O O . HIS A 1 246 ? 13.408 5.570 -10.860 1.00 92.81 246 HIS A O 1
ATOM 2001 N N . ARG A 1 247 ? 13.162 3.923 -12.368 1.00 93.12 247 ARG A N 1
ATOM 2002 C CA . ARG A 1 247 ? 11.888 3.429 -11.812 1.00 93.12 247 ARG A CA 1
ATOM 2003 C C . ARG A 1 247 ? 12.038 2.881 -10.392 1.00 93.12 247 ARG A C 1
ATOM 2005 O O . ARG A 1 247 ? 11.214 3.180 -9.540 1.00 93.12 247 ARG A O 1
ATOM 2012 N N . ARG A 1 248 ? 13.110 2.137 -10.107 1.00 95.12 248 ARG A N 1
ATOM 2013 C CA . ARG A 1 248 ? 13.400 1.650 -8.745 1.00 95.12 248 ARG A CA 1
ATOM 2014 C C . ARG A 1 248 ? 13.684 2.793 -7.771 1.00 95.12 248 ARG A C 1
ATOM 2016 O O . ARG A 1 248 ? 13.196 2.759 -6.651 1.00 95.12 248 ARG A O 1
ATOM 2023 N N . ILE A 1 249 ? 14.410 3.824 -8.208 1.00 96.25 249 ILE A N 1
ATOM 2024 C CA . ILE A 1 249 ? 14.597 5.052 -7.419 1.00 96.25 249 ILE A CA 1
ATOM 2025 C C . ILE A 1 249 ? 13.250 5.746 -7.175 1.00 96.25 249 ILE A C 1
ATOM 2027 O O . ILE A 1 249 ? 13.008 6.198 -6.064 1.00 96.25 249 ILE A O 1
ATOM 2031 N N . ALA A 1 250 ? 12.353 5.783 -8.168 1.00 96.88 250 ALA A N 1
ATOM 2032 C CA . ALA A 1 250 ? 11.010 6.339 -7.998 1.00 96.88 250 ALA A CA 1
ATOM 2033 C C . ALA A 1 250 ? 10.234 5.647 -6.873 1.00 96.88 250 ALA A C 1
ATOM 2035 O O . ALA A 1 250 ? 9.607 6.332 -6.073 1.00 96.88 250 ALA A O 1
ATOM 2036 N N . VAL A 1 251 ? 10.312 4.313 -6.800 1.00 96.94 251 VAL A N 1
ATOM 2037 C CA . VAL A 1 251 ? 9.692 3.525 -5.724 1.00 96.94 251 VAL A CA 1
ATOM 2038 C C . VAL A 1 251 ? 10.258 3.935 -4.366 1.00 96.94 251 VAL A C 1
ATOM 2040 O O . VAL A 1 251 ? 9.491 4.257 -3.474 1.00 96.94 251 VAL A O 1
ATOM 2043 N N . VAL A 1 252 ? 11.584 4.030 -4.227 1.00 96.62 252 VAL A N 1
ATOM 2044 C CA . VAL A 1 252 ? 12.222 4.447 -2.963 1.00 96.62 252 VAL A CA 1
ATOM 2045 C C . VAL A 1 252 ? 11.821 5.869 -2.554 1.00 96.62 252 VAL A C 1
ATOM 2047 O O . VAL A 1 252 ? 11.543 6.116 -1.385 1.00 96.62 252 VAL A O 1
ATOM 2050 N N . ILE A 1 253 ? 11.758 6.806 -3.506 1.00 97.38 253 ILE A N 1
ATOM 2051 C CA . ILE A 1 253 ? 11.289 8.176 -3.242 1.00 97.38 253 ILE A CA 1
ATOM 2052 C C . ILE A 1 253 ? 9.826 8.158 -2.783 1.00 97.38 253 ILE A C 1
ATOM 2054 O O . ILE A 1 253 ? 9.465 8.900 -1.872 1.00 97.38 253 ILE A O 1
ATOM 2058 N N . TYR A 1 254 ? 8.992 7.314 -3.392 1.00 96.94 254 TYR A N 1
ATOM 2059 C CA . TYR A 1 254 ? 7.587 7.202 -3.018 1.00 96.94 254 TYR A CA 1
ATOM 2060 C C . TYR A 1 254 ? 7.402 6.556 -1.637 1.00 96.94 254 TYR A C 1
ATOM 2062 O O . TYR A 1 254 ? 6.578 7.025 -0.861 1.00 96.94 254 TYR A O 1
ATOM 2070 N N . GLU A 1 255 ? 8.206 5.555 -1.272 1.00 95.62 255 GLU A N 1
ATOM 2071 C CA . GLU A 1 255 ? 8.204 5.009 0.095 1.00 95.62 255 GLU A CA 1
ATOM 2072 C C . GLU A 1 255 ? 8.593 6.067 1.127 1.00 95.62 255 GLU A C 1
ATOM 2074 O O . GLU A 1 255 ? 7.956 6.194 2.168 1.00 95.62 255 GLU A O 1
ATOM 2079 N N . PHE A 1 256 ? 9.597 6.894 0.823 1.00 95.81 256 PHE A N 1
ATOM 2080 C CA . PHE A 1 256 ? 9.957 8.005 1.701 1.00 95.81 256 PHE A CA 1
ATOM 2081 C C . PHE A 1 256 ? 8.833 9.049 1.811 1.00 95.81 256 PHE A C 1
ATOM 2083 O O . PHE A 1 256 ? 8.608 9.606 2.883 1.00 95.81 256 PHE A O 1
ATOM 2090 N N . ARG A 1 257 ? 8.076 9.274 0.729 1.00 95.19 257 ARG A N 1
ATOM 2091 C CA . ARG A 1 257 ? 6.843 10.074 0.760 1.00 95.19 257 ARG A CA 1
ATOM 2092 C C . ARG A 1 257 ? 5.810 9.469 1.717 1.00 95.19 257 ARG A C 1
ATOM 2094 O O . ARG A 1 257 ? 5.242 10.218 2.496 1.00 95.19 257 ARG A O 1
ATOM 2101 N N . ILE A 1 258 ? 5.586 8.151 1.689 1.00 94.00 258 ILE A N 1
ATOM 2102 C CA . ILE A 1 258 ? 4.647 7.454 2.596 1.00 94.00 258 ILE A CA 1
ATOM 2103 C C . ILE A 1 258 ? 5.118 7.540 4.055 1.00 94.00 258 ILE A C 1
ATOM 2105 O O . ILE A 1 258 ? 4.316 7.677 4.972 1.00 94.00 258 ILE A O 1
ATOM 2109 N N . TRP A 1 259 ? 6.428 7.521 4.288 1.00 95.38 259 TRP A N 1
ATOM 2110 C CA . TRP A 1 259 ? 6.968 7.734 5.627 1.00 95.38 259 TRP A CA 1
ATOM 2111 C C . TRP A 1 259 ? 6.683 9.156 6.150 1.00 95.38 259 TRP A C 1
ATOM 2113 O O . TRP A 1 259 ? 6.263 9.326 7.292 1.00 95.38 259 TRP A O 1
ATOM 2123 N N . LEU A 1 260 ? 6.843 10.187 5.310 1.00 94.56 260 LEU A N 1
ATOM 2124 C CA . LEU A 1 260 ? 6.520 11.576 5.676 1.00 94.56 260 LEU A CA 1
ATOM 2125 C C . LEU A 1 260 ? 5.017 11.817 5.897 1.00 94.56 260 LEU A C 1
ATOM 2127 O O . LEU A 1 260 ? 4.659 12.604 6.765 1.00 94.56 260 LEU A O 1
ATOM 2131 N N . ASP A 1 261 ? 4.172 11.114 5.149 1.00 92.38 261 ASP A N 1
ATOM 2132 C CA . ASP A 1 261 ? 2.705 11.051 5.292 1.00 92.38 261 ASP A CA 1
ATOM 2133 C C . ASP A 1 261 ? 2.246 10.412 6.614 1.00 92.38 261 ASP A C 1
ATOM 2135 O O . ASP A 1 261 ? 1.114 10.557 7.048 1.00 92.38 261 ASP A O 1
ATOM 2139 N N . SER A 1 262 ? 3.123 9.655 7.277 1.00 92.00 262 SER A N 1
ATOM 2140 C CA . SER A 1 262 ? 2.876 9.198 8.649 1.00 92.00 262 SER A CA 1
ATOM 2141 C C . SER A 1 262 ? 3.370 10.224 9.676 1.00 92.00 262 SER A C 1
ATOM 2143 O O . SER A 1 262 ? 2.780 10.373 10.749 1.00 92.00 262 SER A O 1
ATOM 2145 N N . LEU A 1 263 ? 4.448 10.948 9.349 1.00 91.75 263 LEU A N 1
ATOM 2146 C CA . LEU A 1 263 ? 5.090 11.921 10.232 1.00 91.75 263 LEU A CA 1
ATOM 2147 C C . LEU A 1 263 ? 4.226 13.168 10.468 1.00 91.75 263 LEU A C 1
ATOM 2149 O O . LEU A 1 263 ? 4.205 13.680 11.586 1.00 91.75 263 LEU A O 1
ATOM 2153 N N . ASP A 1 264 ? 3.508 13.667 9.462 1.00 89.19 264 ASP A N 1
ATOM 2154 C CA . ASP A 1 264 ? 2.628 14.832 9.632 1.00 89.19 264 ASP A CA 1
ATOM 2155 C C . ASP A 1 264 ? 1.500 14.577 10.646 1.00 89.19 264 ASP A C 1
ATOM 2157 O O . ASP A 1 264 ? 1.219 15.438 11.485 1.00 89.19 264 ASP A O 1
ATOM 2161 N N . GLY A 1 265 ? 0.941 13.367 10.663 1.00 86.19 265 GLY A N 1
ATOM 2162 C CA . GLY A 1 265 ? -0.014 12.910 11.661 1.00 86.19 265 GLY A CA 1
ATOM 2163 C C . GLY A 1 265 ? 0.586 12.836 13.067 1.00 86.19 265 GLY A C 1
ATOM 2164 O O . GLY A 1 265 ? -0.095 13.188 14.032 1.00 86.19 265 GLY A O 1
ATOM 2165 N N . VAL A 1 266 ? 1.851 12.415 13.204 1.00 87.31 266 VAL A N 1
ATOM 2166 C CA . VAL A 1 266 ? 2.571 12.417 14.495 1.00 87.31 266 VAL A CA 1
ATOM 2167 C C . VAL A 1 266 ? 2.762 13.848 14.996 1.00 87.31 266 VAL A C 1
ATOM 2169 O O . VAL A 1 266 ? 2.417 14.146 16.140 1.00 87.31 266 VAL A O 1
ATOM 2172 N N . ILE A 1 267 ? 3.229 14.754 14.131 1.00 88.50 267 ILE A N 1
ATOM 2173 C CA . ILE A 1 267 ? 3.433 16.172 14.471 1.00 88.50 267 ILE A CA 1
ATOM 2174 C C . ILE A 1 267 ? 2.103 16.815 14.876 1.00 88.50 267 ILE A C 1
ATOM 2176 O O . ILE A 1 267 ? 2.030 17.506 15.893 1.00 88.50 267 ILE A O 1
ATOM 2180 N N . TYR A 1 268 ? 1.030 16.552 14.123 1.00 86.56 268 TYR A N 1
ATOM 2181 C CA . TYR A 1 268 ? -0.307 17.044 14.451 1.00 86.56 268 TYR A CA 1
ATOM 2182 C C . TYR A 1 268 ? -0.754 16.570 15.839 1.00 86.56 268 TYR A C 1
ATOM 2184 O O . TYR A 1 268 ? -1.158 17.394 16.658 1.00 86.56 268 TYR A O 1
ATOM 2192 N N . ARG A 1 269 ? -0.631 15.269 16.141 1.00 84.81 269 ARG A N 1
ATOM 2193 C CA . ARG A 1 269 ? -1.000 14.703 17.453 1.00 84.81 269 ARG A CA 1
ATOM 2194 C C . ARG A 1 269 ? -0.165 15.282 18.592 1.00 84.81 269 ARG A C 1
ATOM 2196 O O . ARG A 1 269 ? -0.707 15.608 19.647 1.00 84.81 269 ARG A O 1
ATOM 2203 N N . SER A 1 270 ? 1.134 15.463 18.360 1.00 81.56 270 SER A N 1
ATOM 2204 C CA . SER A 1 270 ? 2.061 16.065 19.320 1.00 81.56 270 SER A CA 1
ATOM 2205 C C . SER A 1 270 ? 1.661 17.506 19.662 1.00 81.56 270 SER A C 1
ATOM 2207 O O . SER A 1 270 ? 1.654 17.886 20.833 1.00 81.56 270 SER A O 1
ATOM 2209 N N . HIS A 1 271 ? 1.246 18.290 18.660 1.00 80.44 271 HIS A N 1
ATOM 2210 C CA . HIS A 1 271 ? 0.814 19.681 18.835 1.00 80.44 271 HIS A CA 1
ATOM 2211 C C . HIS A 1 271 ? -0.613 19.817 19.391 1.00 80.44 271 HIS A C 1
ATOM 2213 O O . HIS A 1 271 ? -0.887 20.748 20.143 1.00 80.44 271 HIS A O 1
ATOM 2219 N N . ALA A 1 272 ? -1.524 18.911 19.027 1.00 75.25 272 ALA A N 1
ATOM 2220 C CA . ALA A 1 272 ? -2.916 18.919 19.479 1.00 75.25 272 ALA A CA 1
ATOM 2221 C C . ALA A 1 272 ? -3.109 18.281 20.868 1.00 75.25 272 ALA A C 1
ATOM 2223 O O . ALA A 1 272 ? -4.203 18.351 21.422 1.00 75.25 272 ALA A O 1
ATOM 2224 N N . HIS A 1 273 ? -2.068 17.649 21.426 1.00 68.81 273 HIS A N 1
ATOM 2225 C CA . HIS A 1 273 ? -2.146 16.813 22.629 1.00 68.81 273 HIS A CA 1
ATOM 2226 C C . HIS A 1 273 ? -3.195 15.685 22.526 1.00 68.81 273 HIS A C 1
ATOM 2228 O O . HIS A 1 273 ? -3.694 15.191 23.538 1.00 68.81 273 HIS A O 1
ATOM 2234 N N . GLU A 1 274 ? -3.518 15.251 21.304 1.00 66.38 274 GLU A N 1
ATOM 2235 C CA . GLU A 1 274 ? -4.451 14.158 21.034 1.00 66.38 274 GLU A CA 1
ATOM 2236 C C . GLU A 1 274 ? -3.682 12.837 20.918 1.00 66.38 274 GLU A C 1
ATOM 2238 O O . GLU A 1 274 ? -2.793 12.676 20.083 1.00 66.38 274 GLU A O 1
ATOM 2243 N N . THR A 1 275 ? -4.027 11.866 21.762 1.00 57.28 275 THR A N 1
ATOM 2244 C CA . THR A 1 275 ? -3.315 10.579 21.853 1.00 57.28 275 THR A CA 1
ATOM 2245 C C . THR A 1 275 ? -3.962 9.457 21.043 1.00 57.28 275 THR A C 1
ATOM 2247 O O . THR A 1 275 ? -3.352 8.400 20.880 1.00 57.28 275 THR A O 1
ATOM 2250 N N . VAL A 1 276 ? -5.175 9.674 20.527 1.00 61.12 276 VAL A N 1
ATOM 2251 C CA . VAL A 1 276 ? -5.984 8.655 19.846 1.00 61.12 276 VAL A CA 1
ATOM 2252 C C . VAL A 1 276 ? -5.831 8.772 18.327 1.00 61.12 276 VAL A C 1
ATOM 2254 O O . VAL A 1 276 ? -5.907 9.863 17.766 1.00 61.12 276 VAL A O 1
ATOM 2257 N N . TYR A 1 277 ? -5.671 7.635 17.642 1.00 64.06 277 TYR A N 1
ATOM 2258 C CA . TYR A 1 277 ? -5.619 7.544 16.178 1.00 64.06 277 TYR A CA 1
ATOM 2259 C C . TYR A 1 277 ? -7.000 7.764 15.534 1.00 64.06 277 TYR A C 1
ATOM 2261 O O . TYR A 1 277 ? -7.613 6.839 15.002 1.00 64.06 277 TYR A O 1
ATOM 2269 N N . LYS A 1 278 ? -7.497 9.005 15.562 1.00 64.06 278 LYS A N 1
ATOM 2270 C CA . LYS A 1 278 ? -8.744 9.421 14.901 1.00 64.06 278 LYS A CA 1
ATOM 2271 C C . LYS A 1 278 ? -8.479 10.493 13.851 1.00 64.06 278 LYS A C 1
ATOM 2273 O O . LYS A 1 278 ? -7.657 11.381 14.038 1.00 64.06 278 LYS A O 1
ATOM 2278 N N . SER A 1 279 ? -9.176 10.397 12.720 1.00 69.25 279 SER A N 1
ATOM 2279 C CA . SER A 1 279 ? -9.130 11.424 11.676 1.00 69.25 279 SER A CA 1
ATOM 2280 C C . SER A 1 279 ? -9.969 12.626 12.117 1.00 69.25 279 SER A C 1
ATOM 2282 O O . SER A 1 279 ? -11.194 12.516 12.189 1.00 69.25 279 SER A O 1
ATOM 2284 N N . ASN A 1 280 ? -9.355 13.781 12.389 1.00 70.75 280 ASN A N 1
ATOM 2285 C CA . ASN A 1 280 ? -10.112 14.996 12.701 1.00 70.75 280 ASN A CA 1
ATOM 2286 C C . ASN A 1 280 ? -10.577 15.706 11.414 1.00 70.75 280 ASN A C 1
ATOM 2288 O O . ASN A 1 280 ? -9.939 16.644 10.923 1.00 70.75 280 ASN A O 1
ATOM 2292 N N . LYS A 1 281 ? -11.724 15.252 10.885 1.00 68.69 281 LYS A N 1
ATOM 2293 C CA . LYS A 1 281 ? -12.311 15.685 9.600 1.00 68.69 281 LYS A CA 1
ATOM 2294 C C . LYS A 1 281 ? -12.739 17.163 9.551 1.00 68.69 281 LYS A C 1
ATOM 2296 O O . LYS A 1 281 ? -13.073 17.663 8.481 1.00 68.69 281 LYS A O 1
ATOM 2301 N N . SER A 1 282 ? -12.743 17.865 10.686 1.00 67.56 282 SER A N 1
ATOM 2302 C CA . SER A 1 282 ? -13.160 19.274 10.780 1.00 67.56 282 SER A CA 1
ATOM 2303 C C . SER A 1 282 ? -12.036 20.280 10.503 1.00 67.56 282 SER A C 1
ATOM 2305 O O . SER A 1 282 ? -12.295 21.472 10.338 1.00 67.56 282 SER A O 1
ATOM 2307 N N . THR A 1 283 ? -10.785 19.817 10.442 1.00 81.88 283 THR A N 1
ATOM 2308 C CA . THR A 1 283 ? -9.613 20.686 10.295 1.00 81.88 283 THR A CA 1
ATOM 2309 C C . THR A 1 283 ? -9.248 20.909 8.828 1.00 81.88 283 THR A C 1
ATOM 2311 O O . THR A 1 283 ? -9.324 20.002 7.999 1.00 81.88 283 THR A O 1
ATOM 2314 N N . LEU A 1 284 ? -8.783 22.121 8.498 1.00 82.75 284 LEU A N 1
ATOM 2315 C CA . LEU A 1 284 ? -8.253 22.421 7.161 1.00 82.75 284 LEU A CA 1
ATOM 2316 C C . LEU A 1 284 ? -7.048 21.534 6.803 1.00 82.75 284 LEU A C 1
ATOM 2318 O O . LEU A 1 284 ? -6.882 21.188 5.637 1.00 82.75 284 LEU A O 1
ATOM 2322 N N . GLY A 1 285 ? -6.244 21.144 7.800 1.00 83.62 285 GLY A N 1
ATOM 2323 C CA . GLY A 1 285 ? -5.093 20.257 7.613 1.00 83.62 285 GLY A CA 1
ATOM 2324 C C . GLY A 1 285 ? -5.494 18.895 7.051 1.00 83.62 285 GLY A C 1
ATOM 2325 O O . GLY A 1 285 ? -4.943 18.480 6.040 1.00 83.62 285 GLY A O 1
ATOM 2326 N N . TYR A 1 286 ? -6.530 18.261 7.614 1.00 85.62 286 TYR A N 1
ATOM 2327 C CA . TYR A 1 286 ? -7.038 16.973 7.124 1.00 85.62 286 TYR A CA 1
ATOM 2328 C C . TYR A 1 286 ? -7.485 17.024 5.655 1.00 85.62 286 TYR A C 1
ATOM 2330 O O . TYR A 1 286 ? -7.195 16.119 4.871 1.00 85.62 286 TYR A O 1
ATOM 2338 N N . TYR A 1 287 ? -8.190 18.092 5.267 1.00 88.56 287 TYR A N 1
ATOM 2339 C CA . TYR A 1 287 ? -8.668 18.246 3.892 1.00 88.56 287 TYR A CA 1
ATOM 2340 C C . TYR A 1 287 ? -7.512 18.456 2.912 1.00 88.56 287 TYR A C 1
ATOM 2342 O O . TYR A 1 287 ? -7.541 17.946 1.789 1.00 88.56 287 TYR A O 1
ATOM 2350 N N . MET A 1 288 ? -6.499 19.214 3.336 1.00 89.38 288 MET A N 1
ATOM 2351 C CA . MET A 1 288 ? -5.313 19.478 2.534 1.00 89.38 288 MET A CA 1
ATOM 2352 C C . MET A 1 288 ? -4.481 18.209 2.333 1.00 89.38 288 MET A C 1
ATOM 2354 O O . MET A 1 288 ? -4.117 17.917 1.198 1.00 89.38 288 MET A O 1
ATOM 2358 N N . ASP A 1 289 ? -4.261 17.448 3.402 1.00 89.62 289 ASP A N 1
ATOM 2359 C CA . ASP A 1 289 ? -3.573 16.157 3.398 1.00 89.62 289 ASP A CA 1
ATOM 2360 C C . ASP A 1 289 ? -4.233 15.162 2.444 1.00 89.62 289 ASP A C 1
ATOM 2362 O O . ASP A 1 289 ? -3.695 14.852 1.380 1.00 89.62 289 ASP A O 1
ATOM 2366 N N . THR A 1 290 ? -5.507 14.857 2.700 1.00 89.31 290 THR A N 1
ATOM 2367 C CA . THR A 1 290 ? -6.308 13.950 1.864 1.00 89.31 290 THR A CA 1
ATOM 2368 C C . THR A 1 290 ? -6.285 14.346 0.381 1.00 89.31 290 THR A C 1
ATOM 2370 O O . THR A 1 290 ? -6.215 13.496 -0.508 1.00 89.31 290 THR A O 1
ATOM 2373 N N . THR A 1 291 ? -6.357 15.646 0.076 1.00 91.75 291 THR A N 1
ATOM 2374 C CA . THR A 1 291 ? -6.367 16.122 -1.315 1.00 91.75 291 THR A CA 1
ATOM 2375 C C . THR A 1 291 ? -5.001 15.955 -1.977 1.00 91.75 291 THR A C 1
ATOM 2377 O O . THR A 1 291 ? -4.924 15.504 -3.124 1.00 91.75 291 THR A O 1
ATOM 2380 N N . LEU A 1 292 ? -3.923 16.328 -1.286 1.00 94.50 292 LEU A N 1
ATOM 2381 C CA . LEU A 1 292 ? -2.568 16.248 -1.824 1.00 94.50 292 LEU A CA 1
ATOM 2382 C C . LEU A 1 292 ? -2.101 14.798 -1.986 1.00 94.50 292 LEU A C 1
ATOM 2384 O O . LEU A 1 292 ? -1.409 14.503 -2.962 1.00 94.50 292 LEU A O 1
ATOM 2388 N N . ASP A 1 293 ? -2.572 13.884 -1.146 1.00 92.62 293 ASP A N 1
ATOM 2389 C CA . ASP A 1 293 ? -2.340 12.444 -1.278 1.00 92.62 293 ASP A CA 1
ATOM 2390 C C . ASP A 1 293 ? -2.957 11.884 -2.549 1.00 92.62 293 ASP A C 1
ATOM 2392 O O . ASP A 1 293 ? -2.290 11.220 -3.350 1.00 92.62 293 ASP A O 1
ATOM 2396 N N . VAL A 1 294 ? -4.235 12.205 -2.776 1.00 93.06 294 VAL A N 1
ATOM 2397 C CA . VAL A 1 294 ? -4.958 11.783 -3.976 1.00 93.06 294 VAL A CA 1
ATOM 2398 C C . VAL A 1 294 ? -4.287 12.362 -5.219 1.00 93.06 294 VAL A C 1
ATOM 2400 O O . VAL A 1 294 ? -4.047 11.634 -6.185 1.00 93.06 294 VAL A O 1
ATOM 2403 N N . LEU A 1 295 ? -3.930 13.649 -5.208 1.00 95.56 295 LEU A N 1
ATOM 2404 C CA . LEU A 1 295 ? -3.242 14.284 -6.334 1.00 95.56 295 LEU A CA 1
ATOM 2405 C C . LEU A 1 295 ? -1.849 13.688 -6.575 1.00 95.56 295 LEU A C 1
ATOM 2407 O O . LEU A 1 295 ? -1.483 13.455 -7.730 1.00 95.56 295 LEU A O 1
ATOM 2411 N N . GLY A 1 296 ? -1.090 13.400 -5.517 1.00 95.62 296 GLY A N 1
ATOM 2412 C CA . GLY A 1 296 ? 0.216 12.748 -5.591 1.00 95.62 296 GLY A CA 1
ATOM 2413 C C . GLY A 1 296 ? 0.126 11.340 -6.184 1.00 95.62 296 GLY A C 1
ATOM 2414 O O . GLY A 1 296 ? 0.857 11.012 -7.123 1.00 95.62 296 GLY A O 1
ATOM 2415 N N . GLY A 1 297 ? -0.835 10.538 -5.720 1.00 94.94 297 GLY A N 1
ATOM 2416 C CA . GLY A 1 297 ? -1.108 9.200 -6.247 1.00 94.94 297 GLY A CA 1
ATOM 2417 C C . GLY A 1 297 ? -1.574 9.214 -7.705 1.00 94.94 297 GLY A C 1
ATOM 2418 O O . GLY A 1 297 ? -1.124 8.392 -8.512 1.00 94.94 297 GLY A O 1
ATOM 2419 N N . VAL A 1 298 ? -2.423 10.174 -8.092 1.00 95.69 298 VAL A N 1
ATOM 2420 C CA . VAL A 1 298 ? -2.840 10.373 -9.492 1.00 95.69 298 VAL A CA 1
ATOM 2421 C C . VAL A 1 298 ? -1.646 10.766 -10.362 1.00 95.69 298 VAL A C 1
ATOM 2423 O O . VAL A 1 298 ? -1.459 10.184 -11.432 1.00 95.69 298 VAL A O 1
ATOM 2426 N N . ALA A 1 299 ? -0.804 11.698 -9.910 1.00 96.81 299 ALA A N 1
ATOM 2427 C CA . ALA A 1 299 ? 0.394 12.107 -10.639 1.00 96.81 299 ALA A CA 1
ATOM 2428 C C . ALA A 1 299 ? 1.358 10.930 -10.854 1.00 96.81 299 ALA A C 1
ATOM 2430 O O . ALA A 1 299 ? 1.860 10.735 -11.964 1.00 96.81 299 ALA A O 1
ATOM 2431 N N . PHE A 1 300 ? 1.566 10.099 -9.831 1.00 96.56 300 PHE A N 1
ATOM 2432 C CA . PHE A 1 300 ? 2.395 8.901 -9.937 1.00 96.56 300 PHE A CA 1
ATOM 2433 C C . PHE A 1 300 ? 1.825 7.885 -10.935 1.00 96.56 300 PHE A C 1
ATOM 2435 O O . PHE A 1 300 ? 2.548 7.406 -11.812 1.00 96.56 300 PHE A O 1
ATOM 2442 N N . ASN A 1 301 ? 0.514 7.622 -10.880 1.00 94.94 301 ASN A N 1
ATOM 2443 C CA . ASN A 1 301 ? -0.171 6.759 -11.845 1.00 94.94 301 ASN A CA 1
ATOM 2444 C C . ASN A 1 301 ? -0.065 7.293 -13.283 1.00 94.94 301 ASN A C 1
ATOM 2446 O O . ASN A 1 301 ? 0.195 6.522 -14.209 1.00 94.94 301 ASN A O 1
ATOM 2450 N N . LEU A 1 302 ? -0.194 8.608 -13.489 1.00 95.50 302 LEU A N 1
ATOM 2451 C CA . LEU A 1 302 ? 0.048 9.232 -14.794 1.00 95.50 302 LEU A CA 1
ATOM 2452 C C . LEU A 1 302 ? 1.497 9.030 -15.257 1.00 95.50 302 LEU A C 1
ATOM 2454 O O . LEU A 1 302 ? 1.727 8.740 -16.431 1.00 95.50 302 LEU A O 1
ATOM 2458 N N . GLY A 1 303 ? 2.471 9.107 -14.346 1.00 94.44 303 GLY A N 1
ATOM 2459 C CA . GLY A 1 303 ? 3.868 8.760 -14.619 1.00 94.44 303 GLY A CA 1
ATOM 2460 C C . GLY A 1 303 ? 4.024 7.341 -15.179 1.00 94.44 303 GLY A C 1
ATOM 2461 O O . GLY A 1 303 ? 4.711 7.146 -16.186 1.00 94.44 303 GLY A O 1
ATOM 2462 N N . VAL A 1 304 ? 3.325 6.361 -14.594 1.00 93.81 304 VAL A N 1
ATOM 2463 C CA . VAL A 1 304 ? 3.306 4.970 -15.083 1.00 93.81 304 VAL A CA 1
ATOM 2464 C C . VAL A 1 304 ? 2.640 4.864 -16.457 1.00 93.81 304 VAL A C 1
ATOM 2466 O O . VAL A 1 304 ? 3.161 4.181 -17.340 1.00 93.81 304 VAL A O 1
ATOM 2469 N N . VAL A 1 305 ? 1.533 5.576 -16.688 1.00 93.38 305 VAL A N 1
ATOM 2470 C CA . VAL A 1 305 ? 0.879 5.640 -18.008 1.00 93.38 305 VAL A CA 1
ATOM 2471 C C . VAL A 1 305 ? 1.852 6.154 -19.072 1.00 93.38 305 VAL A C 1
ATOM 2473 O O . VAL A 1 305 ? 1.968 5.553 -20.141 1.00 93.38 305 VAL A O 1
ATOM 2476 N N . PHE A 1 306 ? 2.596 7.227 -18.786 1.00 92.31 306 PHE A N 1
ATOM 2477 C CA . PHE A 1 306 ? 3.599 7.759 -19.711 1.00 92.31 306 PHE A CA 1
ATOM 2478 C C . PHE A 1 306 ? 4.734 6.772 -19.982 1.00 92.31 306 PHE A C 1
ATOM 2480 O O . PHE A 1 306 ? 5.181 6.668 -21.126 1.00 92.31 306 PHE A O 1
ATOM 2487 N N . PHE A 1 307 ? 5.181 6.033 -18.966 1.00 90.25 307 PHE A N 1
ATOM 2488 C CA . PHE A 1 307 ? 6.141 4.946 -19.146 1.00 90.25 307 PHE A CA 1
ATOM 2489 C C . PHE A 1 307 ? 5.594 3.872 -20.098 1.00 90.25 307 PHE A C 1
ATOM 2491 O O . PHE A 1 307 ? 6.248 3.533 -21.086 1.00 90.25 307 PHE A O 1
ATOM 2498 N N . LEU A 1 308 ? 4.365 3.398 -19.878 1.00 87.88 308 LEU A N 1
ATOM 2499 C CA . LEU A 1 308 ? 3.746 2.380 -20.731 1.00 87.88 308 LEU A CA 1
ATOM 2500 C C . LEU A 1 308 ? 3.492 2.892 -22.156 1.00 87.88 308 LEU A C 1
ATOM 2502 O O . LEU A 1 308 ? 3.644 2.141 -23.114 1.00 87.88 308 LEU A O 1
ATOM 2506 N N . PHE A 1 309 ? 3.185 4.176 -22.347 1.00 86.81 309 PHE A N 1
ATOM 2507 C CA . PHE A 1 309 ? 3.070 4.759 -23.689 1.00 86.81 309 PHE A CA 1
ATOM 2508 C C . PHE A 1 309 ? 4.383 4.742 -24.478 1.00 86.81 309 PHE A C 1
ATOM 2510 O O . PHE A 1 309 ? 4.336 4.686 -25.709 1.00 86.81 309 PHE A O 1
ATOM 2517 N N . LYS A 1 310 ? 5.532 4.796 -23.795 1.00 81.56 310 LYS A N 1
ATOM 2518 C CA . LYS A 1 310 ? 6.861 4.732 -24.419 1.00 81.56 310 LYS A CA 1
ATOM 2519 C C . LYS A 1 310 ? 7.324 3.289 -24.642 1.00 81.56 310 LYS A C 1
ATOM 2521 O O . LYS A 1 310 ? 7.809 2.970 -25.726 1.00 81.56 310 LYS A O 1
ATOM 2526 N N . GLY A 1 311 ? 7.126 2.420 -23.648 1.00 64.69 311 GLY A N 1
ATOM 2527 C CA . GLY A 1 311 ? 7.743 1.091 -23.572 1.00 64.69 311 GLY A CA 1
ATOM 2528 C C . GLY A 1 311 ? 6.789 -0.107 -23.518 1.00 64.69 311 GLY A C 1
ATOM 2529 O O . GLY A 1 311 ? 7.212 -1.162 -23.055 1.00 64.69 311 GLY A O 1
ATOM 2530 N N . ALA A 1 312 ? 5.519 0.020 -23.931 1.00 61.22 312 ALA A N 1
ATOM 2531 C CA . ALA A 1 312 ? 4.564 -1.089 -23.829 1.00 61.22 312 ALA A CA 1
ATOM 2532 C C . ALA A 1 312 ? 5.060 -2.381 -24.516 1.00 61.22 312 ALA A C 1
ATOM 2534 O O . ALA A 1 312 ? 5.557 -2.317 -25.649 1.00 61.22 312 ALA A O 1
ATOM 2535 N N . PRO A 1 313 ? 4.867 -3.552 -23.873 1.00 57.66 313 PRO A N 1
ATOM 2536 C CA . PRO A 1 313 ? 5.226 -4.836 -24.457 1.00 57.66 313 PRO A CA 1
ATOM 2537 C C . PRO A 1 313 ? 4.422 -5.098 -25.736 1.00 57.66 313 PRO A C 1
ATOM 2539 O O . PRO A 1 313 ? 3.264 -4.698 -25.874 1.00 57.66 313 PRO A O 1
ATOM 2542 N N . LEU A 1 314 ? 5.061 -5.766 -26.695 1.00 53.41 314 LEU A N 1
ATOM 2543 C CA . LEU A 1 314 ? 4.441 -6.171 -27.953 1.00 53.41 314 LEU A CA 1
ATOM 2544 C C . LEU A 1 314 ? 3.392 -7.261 -27.692 1.00 53.41 314 LEU A C 1
ATOM 2546 O O . LEU A 1 314 ? 3.699 -8.270 -27.062 1.00 53.41 314 LEU A O 1
ATOM 2550 N N . ILE A 1 315 ? 2.169 -7.074 -28.193 1.00 54.50 315 ILE A N 1
ATOM 2551 C CA . ILE A 1 315 ? 1.061 -8.022 -28.011 1.00 54.50 315 ILE A CA 1
ATOM 2552 C C . ILE A 1 315 ? 0.812 -8.757 -29.334 1.00 54.50 315 ILE A C 1
ATOM 2554 O O . ILE A 1 315 ? 0.651 -8.115 -30.375 1.00 54.50 315 ILE A O 1
ATOM 2558 N N . SER A 1 316 ? 0.772 -10.095 -29.298 1.00 42.09 316 SER A N 1
ATOM 2559 C CA . SER A 1 316 ? 0.207 -10.914 -30.385 1.00 42.09 316 SER A CA 1
ATOM 2560 C C . SER A 1 316 ? -1.317 -10.960 -30.241 1.00 42.09 316 SER A C 1
ATOM 2562 O O . SER A 1 316 ? -1.825 -11.104 -29.129 1.00 42.09 316 SER A O 1
ATOM 2564 N N . LYS A 1 317 ? -2.052 -10.877 -31.360 1.00 43.12 317 LYS A N 1
ATOM 2565 C CA . LYS A 1 317 ? -3.525 -10.999 -31.402 1.00 43.12 317 LYS A CA 1
ATOM 2566 C C . LYS A 1 317 ? -4.050 -12.306 -30.792 1.00 43.12 317 LYS A C 1
ATOM 2568 O O . LYS A 1 317 ? -5.204 -12.356 -30.391 1.00 43.12 317 LYS A O 1
ATOM 2573 N N . THR A 1 318 ? -3.218 -13.338 -30.699 1.00 41.22 318 THR A N 1
ATOM 2574 C CA . THR A 1 318 ? -3.582 -14.656 -30.156 1.00 41.22 318 THR A CA 1
ATOM 2575 C C . THR A 1 318 ? -3.363 -14.744 -28.637 1.00 41.22 318 THR A C 1
ATOM 2577 O O . THR A 1 318 ? -3.837 -15.670 -27.985 1.00 41.22 318 THR A O 1
ATOM 2580 N N . GLN A 1 319 ? -2.672 -13.764 -28.042 1.00 44.56 319 GLN A N 1
ATOM 2581 C CA . GLN A 1 319 ? -2.307 -13.740 -26.621 1.00 44.56 319 GLN A CA 1
ATOM 2582 C C . GLN A 1 319 ? -3.326 -12.992 -25.749 1.00 44.56 319 GLN A C 1
ATOM 2584 O O . GLN A 1 319 ? -3.002 -12.498 -24.672 1.00 44.56 319 GLN A O 1
ATOM 2589 N N . GLU A 1 320 ? -4.575 -12.918 -26.201 1.00 43.75 320 GLU A N 1
ATOM 2590 C CA . GLU A 1 320 ? -5.673 -12.351 -25.418 1.00 43.75 320 GLU A CA 1
ATOM 2591 C C . GLU A 1 320 ? -6.108 -13.295 -24.268 1.00 43.75 320 GLU A C 1
ATOM 2593 O O . GLU A 1 320 ? -6.755 -12.843 -23.330 1.00 43.75 320 GLU A O 1
ATOM 2598 N N . TYR A 1 321 ? -5.676 -14.573 -24.268 1.00 36.53 321 TYR A N 1
ATOM 2599 C CA . TYR A 1 321 ? -6.131 -15.591 -23.297 1.00 36.53 321 TYR A CA 1
ATOM 2600 C C . TYR A 1 321 ? -5.065 -16.556 -22.734 1.00 36.53 321 TYR A C 1
ATOM 2602 O O . TYR A 1 321 ? -5.428 -17.547 -22.104 1.00 36.53 321 TYR A O 1
ATOM 2610 N N . ILE A 1 322 ? -3.758 -16.322 -22.919 1.00 30.42 322 ILE A N 1
ATOM 2611 C CA . ILE A 1 322 ? -2.731 -17.298 -22.492 1.00 30.42 322 ILE A CA 1
ATOM 2612 C C . ILE A 1 322 ? -1.809 -16.722 -21.406 1.00 30.42 322 ILE A C 1
ATOM 2614 O O . ILE A 1 322 ? -1.167 -15.688 -21.587 1.00 30.42 322 ILE A O 1
ATOM 2618 N N . LEU A 1 323 ? -1.751 -17.446 -20.279 1.00 30.80 323 LEU A N 1
ATOM 2619 C CA . LEU A 1 323 ? -0.848 -17.286 -19.130 1.00 30.80 323 LEU A CA 1
ATOM 2620 C C . LEU A 1 323 ? 0.646 -17.112 -19.531 1.00 30.80 323 LEU A C 1
ATOM 2622 O O . LEU A 1 323 ? 1.066 -17.559 -20.600 1.00 30.80 323 LEU A O 1
ATOM 2626 N N . PRO A 1 324 ? 1.485 -16.495 -18.670 1.00 35.88 324 PRO A N 1
ATOM 2627 C CA . PRO A 1 324 ? 2.694 -15.745 -19.052 1.00 35.88 324 PRO A CA 1
ATOM 2628 C C . PRO A 1 324 ? 3.964 -16.585 -19.322 1.00 35.88 324 PRO A C 1
ATOM 2630 O O . PRO A 1 324 ? 5.041 -16.266 -18.824 1.00 35.88 324 PRO A O 1
ATOM 2633 N N . PHE A 1 325 ? 3.887 -17.636 -20.143 1.00 31.78 325 PHE A N 1
ATOM 2634 C CA . PHE A 1 325 ? 5.041 -18.504 -20.448 1.00 31.78 325 PHE A CA 1
ATOM 2635 C C . PHE A 1 325 ? 5.301 -18.734 -21.947 1.00 31.78 325 PHE A C 1
ATOM 2637 O O . PHE A 1 325 ? 5.565 -19.861 -22.366 1.00 31.78 325 PHE A O 1
ATOM 2644 N N . CYS A 1 326 ? 5.301 -17.692 -22.788 1.00 35.19 326 CYS A N 1
ATOM 2645 C CA . CYS A 1 326 ? 5.776 -17.845 -24.172 1.00 35.19 326 CYS A CA 1
ATOM 2646 C C . CYS A 1 326 ? 6.717 -16.728 -24.660 1.00 35.19 326 CYS A C 1
ATOM 2648 O O . CYS A 1 326 ?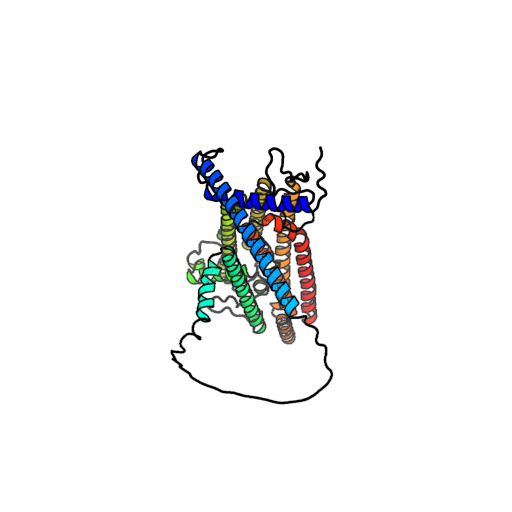 6.316 -15.580 -24.794 1.00 35.19 326 CYS A O 1
ATOM 2650 N N . LYS A 1 327 ? 7.965 -17.174 -24.906 1.00 36.47 327 LYS A N 1
ATOM 2651 C CA . LYS A 1 327 ? 9.075 -16.761 -25.801 1.00 36.47 327 LYS A CA 1
ATOM 2652 C C . LYS A 1 327 ? 9.251 -15.271 -26.190 1.00 36.47 327 LYS A C 1
ATOM 2654 O O . LYS A 1 327 ? 8.303 -14.651 -26.658 1.00 36.47 327 LYS A O 1
ATOM 2659 N N . PRO A 1 328 ? 10.491 -14.728 -26.144 1.00 36.12 328 PRO A N 1
ATOM 2660 C CA . PRO A 1 328 ? 10.787 -13.393 -26.661 1.00 36.12 328 PRO A CA 1
ATOM 2661 C C . PRO A 1 328 ? 10.772 -13.375 -28.197 1.00 36.12 328 PRO A C 1
ATOM 2663 O O . PRO A 1 328 ? 11.152 -14.347 -28.850 1.00 36.12 328 PRO A O 1
ATOM 2666 N N . ALA A 1 329 ? 10.315 -12.261 -28.761 1.00 39.41 329 ALA A N 1
ATOM 2667 C CA . ALA A 1 329 ? 10.052 -12.082 -30.184 1.00 39.41 329 ALA A CA 1
ATOM 2668 C C . ALA A 1 329 ? 11.193 -11.296 -30.882 1.00 39.41 329 ALA A C 1
ATOM 2670 O O . ALA A 1 329 ? 11.812 -10.430 -30.263 1.00 39.41 329 ALA A O 1
ATOM 2671 N N . VAL A 1 330 ? 11.493 -11.603 -32.154 1.00 35.09 330 VAL A N 1
ATOM 2672 C CA . VAL A 1 330 ? 12.643 -11.055 -32.916 1.00 35.09 330 VAL A CA 1
ATOM 2673 C C . VAL A 1 330 ? 12.297 -9.713 -33.594 1.00 35.09 330 VAL A C 1
ATOM 2675 O O . VAL A 1 330 ? 11.272 -9.641 -34.268 1.00 35.09 330 VAL A O 1
ATOM 2678 N N . PRO A 1 331 ? 13.128 -8.653 -33.506 1.00 33.69 331 PRO A N 1
ATOM 2679 C CA . PRO A 1 331 ? 12.855 -7.373 -34.166 1.00 33.69 331 PRO A CA 1
ATOM 2680 C C . PRO A 1 331 ? 12.965 -7.465 -35.695 1.00 33.69 331 PRO A C 1
ATOM 2682 O O . PRO A 1 331 ? 13.964 -7.957 -36.213 1.00 33.69 331 PRO A O 1
ATOM 2685 N N . THR A 1 332 ? 11.989 -6.927 -36.432 1.00 35.59 332 THR A N 1
ATOM 2686 C CA . THR A 1 332 ? 12.124 -6.615 -37.868 1.00 35.59 332 THR A CA 1
ATOM 2687 C C . THR A 1 332 ? 11.612 -5.201 -38.150 1.00 35.59 332 THR A C 1
ATOM 2689 O O . THR A 1 332 ? 10.771 -4.675 -37.418 1.00 35.59 332 THR A O 1
ATOM 2692 N N . GLU A 1 333 ? 12.142 -4.577 -39.206 1.00 36.25 333 GLU A N 1
ATOM 2693 C CA . GLU A 1 333 ? 12.071 -3.134 -39.510 1.00 36.25 333 GLU A CA 1
ATOM 2694 C C . GLU A 1 333 ? 10.646 -2.566 -39.700 1.00 36.25 333 GLU A C 1
ATOM 2696 O O . GLU A 1 333 ? 10.475 -1.355 -39.678 1.00 36.25 333 GLU A O 1
ATOM 2701 N N . ASN A 1 334 ? 9.611 -3.417 -39.785 1.00 38.22 334 ASN A N 1
ATOM 2702 C CA . ASN A 1 334 ? 8.195 -3.023 -39.886 1.00 38.22 334 ASN A CA 1
ATOM 2703 C C . ASN A 1 334 ? 7.256 -3.781 -38.920 1.00 38.22 334 ASN A C 1
ATOM 2705 O O . ASN A 1 334 ? 6.053 -3.897 -39.162 1.00 38.22 334 ASN A O 1
ATOM 2709 N N . GLY A 1 335 ? 7.789 -4.284 -37.805 1.00 47.41 335 GLY A N 1
ATOM 2710 C CA . GLY A 1 335 ? 7.042 -5.059 -36.814 1.00 47.41 335 GLY A CA 1
ATOM 2711 C C . GLY A 1 335 ? 7.649 -6.438 -36.598 1.00 47.41 335 GLY A C 1
ATOM 2712 O O . GLY A 1 335 ? 8.373 -6.958 -37.441 1.00 47.41 335 GLY A O 1
ATOM 2713 N N . VAL A 1 336 ? 7.369 -7.011 -35.431 1.00 42.06 336 VAL A N 1
ATOM 2714 C CA . VAL A 1 336 ? 7.851 -8.338 -35.054 1.00 42.06 336 VAL A CA 1
ATOM 2715 C C . VAL A 1 336 ? 6.883 -9.381 -35.602 1.00 42.06 336 VAL A C 1
ATOM 2717 O O . VAL A 1 336 ? 5.679 -9.283 -35.366 1.00 42.06 336 VAL A O 1
ATOM 2720 N N . THR A 1 337 ? 7.394 -10.362 -36.342 1.00 40.59 337 THR A N 1
ATOM 2721 C CA . THR A 1 337 ? 6.643 -11.543 -36.791 1.00 40.59 337 THR A CA 1
ATOM 2722 C C . THR A 1 337 ? 7.349 -12.797 -36.299 1.00 40.59 337 THR A C 1
ATOM 2724 O O . THR A 1 337 ? 8.534 -12.977 -36.574 1.00 40.59 337 THR A O 1
ATOM 2727 N N . ASN A 1 338 ? 6.636 -13.686 -35.604 1.00 43.81 338 ASN A N 1
ATOM 2728 C CA . ASN A 1 338 ? 7.119 -15.058 -35.415 1.00 43.81 338 ASN A CA 1
ATOM 2729 C C . ASN A 1 338 ? 6.961 -15.843 -36.725 1.00 43.81 338 ASN A C 1
ATOM 2731 O O . ASN A 1 338 ? 6.121 -15.490 -37.553 1.00 43.81 338 ASN A O 1
ATOM 2735 N N . GLY A 1 339 ? 7.711 -16.941 -36.882 1.00 43.09 339 GLY A N 1
ATOM 2736 C CA . GLY A 1 339 ? 7.711 -17.826 -38.065 1.00 43.09 339 GLY A CA 1
ATOM 2737 C C . GLY A 1 339 ? 6.356 -18.429 -38.483 1.00 43.09 339 GLY A C 1
ATOM 2738 O O . GLY A 1 339 ? 6.308 -19.162 -39.461 1.00 43.09 339 GLY A O 1
ATOM 2739 N N . ASN A 1 340 ? 5.267 -18.079 -37.791 1.00 43.41 340 ASN A N 1
ATOM 2740 C CA . ASN A 1 340 ? 3.883 -18.441 -38.103 1.00 43.41 340 ASN A CA 1
ATOM 2741 C C . ASN A 1 340 ? 3.055 -17.264 -38.678 1.00 43.41 340 ASN A C 1
ATOM 2743 O O . ASN A 1 340 ? 1.845 -17.387 -38.828 1.00 43.41 340 ASN A O 1
ATOM 2747 N N . GLY A 1 341 ? 3.661 -16.103 -38.965 1.00 40.91 341 GLY A N 1
ATOM 2748 C CA . GLY A 1 341 ? 2.962 -14.955 -39.565 1.00 40.91 341 GLY A CA 1
ATOM 2749 C C . GLY A 1 341 ? 2.104 -14.119 -38.602 1.00 40.91 341 GLY A C 1
ATOM 2750 O O . GLY A 1 341 ? 1.354 -13.248 -39.047 1.00 40.91 341 GLY A O 1
ATOM 2751 N N . GLU A 1 342 ? 2.212 -14.328 -37.285 1.00 49.31 342 GLU A N 1
ATOM 2752 C CA . GLU A 1 342 ? 1.506 -13.505 -36.295 1.00 49.31 342 GLU A CA 1
ATOM 2753 C C . GLU A 1 342 ? 2.100 -12.089 -36.228 1.00 49.31 342 GLU A C 1
ATOM 2755 O O . GLU A 1 342 ? 3.277 -11.907 -35.909 1.00 49.31 342 GLU A O 1
ATOM 2760 N N . LYS A 1 343 ? 1.274 -11.073 -36.518 1.00 47.78 343 LYS A N 1
ATOM 2761 C CA . LYS A 1 343 ? 1.646 -9.657 -36.393 1.00 47.78 343 LYS A CA 1
ATOM 2762 C C . LYS A 1 343 ? 1.574 -9.232 -34.929 1.00 47.78 343 LYS A C 1
ATOM 2764 O O . LYS A 1 343 ? 0.480 -9.103 -34.379 1.00 47.78 343 LYS A O 1
ATOM 2769 N N . TYR A 1 344 ? 2.725 -8.950 -34.328 1.00 51.56 344 TYR A N 1
ATOM 2770 C CA . TYR A 1 344 ? 2.786 -8.304 -33.024 1.00 51.56 344 TYR A CA 1
ATOM 2771 C C . TYR A 1 344 ? 2.538 -6.804 -33.190 1.00 51.56 344 TYR A C 1
ATOM 2773 O O . TYR A 1 344 ? 3.309 -6.098 -33.843 1.00 51.56 344 TYR A O 1
ATOM 2781 N N . THR A 1 345 ? 1.458 -6.302 -32.598 1.00 58.12 345 THR A N 1
ATOM 2782 C CA . THR A 1 345 ? 1.105 -4.878 -32.644 1.00 58.12 345 THR A CA 1
ATOM 2783 C C . THR A 1 345 ? 1.254 -4.254 -31.267 1.00 58.12 345 THR A C 1
ATOM 2785 O O . THR A 1 345 ? 0.922 -4.873 -30.255 1.00 58.12 345 THR A O 1
ATOM 2788 N N . LYS A 1 346 ? 1.740 -3.009 -31.212 1.00 63.03 346 LYS A N 1
ATOM 2789 C CA . LYS A 1 346 ? 1.743 -2.247 -29.959 1.00 63.03 346 LYS A CA 1
ATOM 2790 C C . LYS A 1 346 ? 0.295 -2.026 -29.491 1.00 63.03 346 LYS A C 1
ATOM 2792 O O . LYS A 1 346 ? -0.547 -1.681 -30.326 1.00 63.03 346 LYS A O 1
ATOM 2797 N N . PRO A 1 347 ? -0.008 -2.191 -28.192 1.00 72.19 347 PRO A N 1
ATOM 2798 C CA . PRO A 1 347 ? -1.328 -1.879 -27.659 1.00 72.19 347 PRO A CA 1
ATOM 2799 C C . PRO A 1 347 ? -1.708 -0.419 -27.921 1.00 72.19 347 PRO A C 1
ATOM 2801 O O . PRO A 1 347 ? -0.871 0.485 -27.874 1.00 72.19 347 PRO A O 1
ATOM 2804 N N . SER A 1 348 ? -2.996 -0.178 -28.176 1.00 84.06 348 SER A N 1
ATOM 2805 C CA . SER A 1 348 ? -3.522 1.179 -28.340 1.00 84.06 348 SER A CA 1
ATOM 2806 C C . SER A 1 348 ? -3.306 1.995 -27.065 1.00 84.06 348 SER A C 1
ATOM 2808 O O . SER A 1 348 ? -3.587 1.519 -25.964 1.00 84.06 348 SER A O 1
ATOM 2810 N N . LYS A 1 349 ? -2.891 3.262 -27.199 1.00 86.75 349 LYS A N 1
ATOM 2811 C CA . LYS A 1 349 ? -2.740 4.178 -26.053 1.00 86.75 349 LYS A CA 1
ATOM 2812 C C . LYS A 1 349 ? -4.027 4.281 -25.228 1.00 86.75 349 LYS A C 1
ATOM 2814 O O . LYS A 1 349 ? -3.962 4.325 -24.007 1.00 86.75 349 LYS A O 1
ATOM 2819 N N . LYS A 1 350 ? -5.197 4.243 -25.882 1.00 88.38 350 LYS A N 1
ATOM 2820 C CA . LYS A 1 350 ? -6.504 4.239 -25.198 1.00 88.38 350 LYS A CA 1
ATOM 2821 C C . LYS A 1 350 ? -6.699 2.990 -24.336 1.00 88.38 350 LYS A C 1
ATOM 2823 O O . LYS A 1 350 ? -7.219 3.086 -23.234 1.00 88.38 350 LYS A O 1
ATOM 2828 N N . PHE A 1 351 ? -6.249 1.836 -24.824 1.00 86.81 351 PHE A N 1
ATOM 2829 C CA . PHE A 1 351 ? -6.351 0.567 -24.108 1.00 86.81 351 PHE A CA 1
ATOM 2830 C C . PHE A 1 351 ? -5.438 0.535 -22.875 1.00 86.81 351 PHE A C 1
ATOM 2832 O O . PHE A 1 351 ? -5.887 0.178 -21.791 1.00 86.81 351 PHE A O 1
ATOM 2839 N N . ILE A 1 352 ? -4.185 0.981 -23.019 1.00 88.00 352 ILE A N 1
ATOM 2840 C CA . ILE A 1 352 ? -3.245 1.119 -21.893 1.00 88.00 352 ILE A CA 1
ATOM 2841 C C . ILE A 1 352 ? -3.810 2.085 -20.847 1.00 88.00 352 ILE A C 1
ATOM 2843 O O . ILE A 1 352 ? -3.857 1.758 -19.664 1.00 88.00 352 ILE A O 1
ATOM 2847 N N . PHE A 1 353 ? -4.273 3.257 -21.294 1.00 91.75 353 PHE A N 1
ATOM 2848 C CA . PHE A 1 353 ? -4.865 4.259 -20.414 1.00 91.75 353 PHE A CA 1
ATOM 2849 C C . PHE A 1 353 ? -6.040 3.684 -19.624 1.00 91.75 353 PHE A C 1
ATOM 2851 O O . PHE A 1 353 ? -6.091 3.854 -18.413 1.00 91.75 353 PHE A O 1
ATOM 2858 N N . TRP A 1 354 ? -6.941 2.955 -20.289 1.00 91.25 354 TRP A N 1
ATOM 2859 C CA . TRP A 1 354 ? -8.091 2.332 -19.639 1.00 91.25 354 TRP A CA 1
ATOM 2860 C C . TRP A 1 354 ? -7.682 1.350 -18.538 1.00 91.25 354 TRP A C 1
ATOM 2862 O O . TRP A 1 354 ? -8.237 1.397 -17.445 1.00 91.25 354 TRP A O 1
ATOM 2872 N N . LYS A 1 355 ? -6.677 0.501 -18.787 1.00 91.00 355 LYS A N 1
ATOM 2873 C CA . LYS A 1 355 ? -6.160 -0.456 -17.794 1.00 91.00 355 LYS A CA 1
ATOM 2874 C C . LYS A 1 355 ? -5.601 0.251 -16.557 1.00 91.00 355 LYS A C 1
ATOM 2876 O O . LYS A 1 355 ? -5.944 -0.114 -15.436 1.00 91.00 355 LYS A O 1
ATOM 2881 N N . CYS A 1 356 ? -4.781 1.282 -16.757 1.00 92.19 356 CYS A N 1
ATOM 2882 C CA . CYS A 1 356 ? -4.223 2.068 -15.657 1.00 92.19 356 CYS A CA 1
ATOM 2883 C C . CYS A 1 356 ? -5.299 2.853 -14.902 1.00 92.19 356 CYS A C 1
ATOM 2885 O O . CYS A 1 356 ? -5.288 2.877 -13.676 1.00 92.19 356 CYS A O 1
ATOM 2887 N N . TRP A 1 357 ? -6.241 3.467 -15.622 1.00 93.06 357 TRP A N 1
ATOM 2888 C CA . TRP A 1 357 ? -7.353 4.201 -15.023 1.00 93.06 357 TRP A CA 1
ATOM 2889 C C . TRP A 1 357 ? -8.234 3.286 -14.173 1.00 93.06 357 TRP A C 1
ATOM 2891 O O . TRP A 1 357 ? -8.589 3.649 -13.059 1.00 93.06 357 TRP A O 1
ATOM 2901 N N . CYS A 1 358 ? -8.518 2.078 -14.660 1.00 93.62 358 CYS A N 1
ATOM 2902 C CA . CYS A 1 358 ? -9.275 1.069 -13.932 1.00 93.62 358 CYS A CA 1
ATOM 2903 C C . CYS A 1 358 ? -8.609 0.735 -12.587 1.00 93.62 358 CYS A C 1
ATOM 2905 O O . CYS A 1 358 ? -9.245 0.815 -11.542 1.00 93.62 358 CYS A O 1
ATOM 2907 N N . PHE A 1 359 ? -7.306 0.444 -12.586 1.00 94.56 359 PHE A N 1
ATOM 2908 C CA . PHE A 1 359 ? -6.586 0.165 -11.342 1.00 94.56 359 PHE A CA 1
ATOM 2909 C C . PHE A 1 359 ? -6.503 1.392 -10.412 1.00 94.56 359 PHE A C 1
ATOM 2911 O O . PHE A 1 359 ? -6.751 1.275 -9.214 1.00 94.56 359 PHE A O 1
ATOM 2918 N N . GLY A 1 360 ? -6.243 2.587 -10.953 1.00 94.44 360 GLY A N 1
ATOM 2919 C CA . GLY A 1 360 ? -6.251 3.825 -10.167 1.00 94.44 360 GLY A CA 1
ATOM 2920 C C . GLY A 1 360 ? -7.615 4.112 -9.524 1.00 94.44 360 GLY A C 1
ATOM 2921 O O . GLY A 1 360 ? -7.688 4.479 -8.353 1.00 94.44 360 GLY A O 1
ATOM 2922 N N . PHE A 1 361 ? -8.710 3.873 -10.252 1.00 94.19 361 PHE A N 1
ATOM 2923 C CA . PHE A 1 361 ? -10.068 4.006 -9.724 1.00 94.19 361 PHE A CA 1
ATOM 2924 C C . PHE A 1 361 ? -10.380 2.949 -8.658 1.00 94.19 361 PHE A C 1
ATOM 2926 O O . PHE A 1 361 ? -11.070 3.241 -7.683 1.00 94.19 361 PHE A O 1
ATOM 2933 N N . GLN A 1 362 ? -9.847 1.734 -8.804 1.00 94.94 362 GLN A N 1
ATOM 2934 C CA . GLN A 1 362 ? -9.948 0.701 -7.776 1.00 94.94 362 GLN A CA 1
ATOM 2935 C C . GLN A 1 362 ? -9.277 1.136 -6.463 1.00 94.94 362 GLN A C 1
ATOM 2937 O O . GLN A 1 362 ? -9.895 0.983 -5.413 1.00 94.94 362 GLN A O 1
ATOM 2942 N N . ILE A 1 363 ? -8.069 1.714 -6.511 1.00 94.75 363 ILE A N 1
ATOM 2943 C CA . ILE A 1 363 ? -7.392 2.256 -5.317 1.00 94.75 363 ILE A CA 1
ATOM 2944 C C . ILE A 1 363 ? -8.237 3.362 -4.678 1.00 94.75 363 ILE A C 1
ATOM 2946 O O . ILE A 1 363 ? -8.477 3.330 -3.476 1.00 94.75 363 ILE A O 1
ATOM 2950 N N . PHE A 1 364 ? -8.754 4.299 -5.479 1.00 93.62 364 PHE A N 1
ATOM 2951 C CA . PHE A 1 364 ? -9.617 5.375 -4.982 1.00 93.62 364 PHE A CA 1
ATOM 2952 C C . PHE A 1 364 ? -10.858 4.838 -4.248 1.00 93.62 364 PHE A C 1
ATOM 2954 O O . PHE A 1 364 ? -11.172 5.275 -3.139 1.00 93.62 364 PHE A O 1
ATOM 2961 N N . MET A 1 365 ? -11.541 3.848 -4.834 1.00 93.9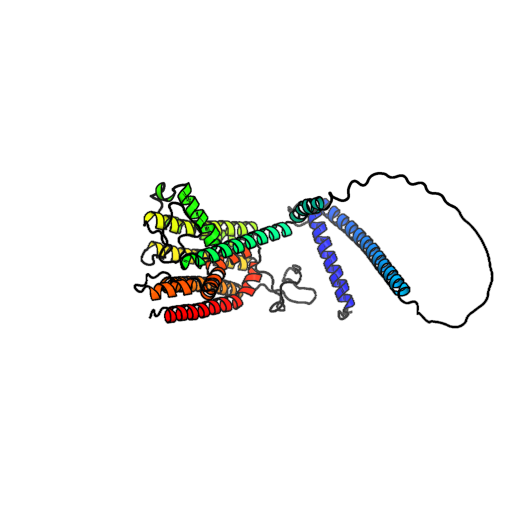4 365 MET A N 1
ATOM 2962 C CA . MET A 1 365 ? -12.690 3.200 -4.196 1.00 93.94 365 MET A CA 1
ATOM 2963 C C . MET A 1 365 ? -12.301 2.432 -2.930 1.00 93.94 365 MET A C 1
ATOM 2965 O O . MET A 1 365 ? -13.071 2.434 -1.967 1.00 93.94 365 MET A O 1
ATOM 2969 N N . ALA A 1 366 ? -11.134 1.783 -2.917 1.00 95.25 366 ALA A N 1
ATOM 2970 C CA . ALA A 1 366 ? -10.623 1.069 -1.754 1.00 95.25 366 ALA A CA 1
ATOM 2971 C C . ALA A 1 366 ? -10.343 2.024 -0.587 1.00 95.25 366 ALA A C 1
ATOM 2973 O O . ALA A 1 366 ? -10.868 1.792 0.500 1.00 95.25 366 ALA A O 1
ATOM 2974 N N . SER A 1 367 ? -9.634 3.136 -0.822 1.00 93.19 367 SER A N 1
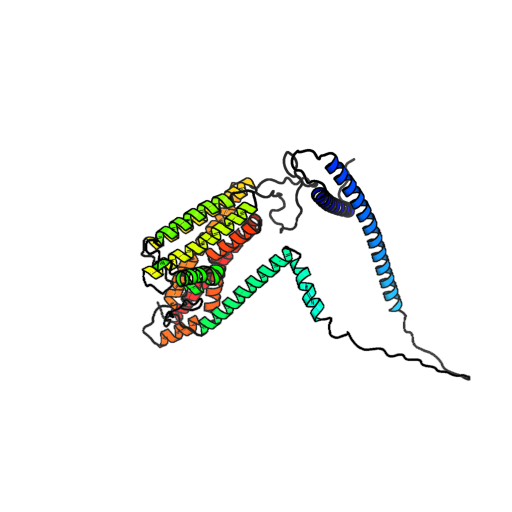ATOM 2975 C CA . SER A 1 367 ? -9.360 4.158 0.200 1.00 93.19 367 SER A CA 1
ATOM 2976 C C . SER A 1 367 ? -10.643 4.748 0.787 1.00 93.19 367 SER A C 1
ATOM 2978 O O . SER A 1 367 ? -10.817 4.765 2.004 1.00 93.19 367 SER A O 1
ATOM 2980 N N . GLY A 1 368 ? -11.583 5.179 -0.064 1.00 92.00 368 GLY A N 1
ATOM 2981 C CA . GLY A 1 368 ? -12.843 5.768 0.404 1.00 92.00 368 GLY A CA 1
ATOM 2982 C C . GLY A 1 368 ? -13.744 4.766 1.134 1.00 92.00 368 GLY A C 1
ATOM 2983 O O . GLY A 1 368 ? -14.405 5.114 2.114 1.00 92.00 368 GLY A O 1
ATOM 2984 N N . SER A 1 369 ? -13.761 3.505 0.689 1.00 94.81 369 SER A N 1
ATOM 2985 C CA . SER A 1 369 ? -14.509 2.449 1.376 1.00 94.81 369 SER A CA 1
ATOM 2986 C C . SER A 1 369 ? -13.901 2.129 2.738 1.00 94.81 369 SER A C 1
ATOM 2988 O O . SER A 1 369 ? -14.641 2.035 3.714 1.00 94.81 369 SER A O 1
ATOM 2990 N N . TRP A 1 370 ? -12.575 1.986 2.809 1.00 95.25 370 TRP A N 1
ATOM 2991 C CA . TRP A 1 370 ? -11.857 1.686 4.045 1.00 95.25 370 TRP A CA 1
ATOM 2992 C C . TRP A 1 370 ? -12.058 2.786 5.097 1.00 95.25 370 TRP A C 1
ATOM 2994 O O . TRP A 1 370 ? -12.420 2.463 6.228 1.00 95.25 370 TRP A O 1
ATOM 3004 N N . ASP A 1 371 ? -11.953 4.073 4.732 1.00 91.81 371 ASP A N 1
ATOM 3005 C CA . ASP A 1 371 ? -12.188 5.188 5.675 1.00 91.81 371 ASP A CA 1
ATOM 3006 C C . ASP A 1 371 ? -13.609 5.133 6.255 1.00 91.81 371 ASP A C 1
ATOM 3008 O O . ASP A 1 371 ? -13.811 5.174 7.467 1.00 91.81 371 ASP A O 1
ATOM 3012 N N . LYS A 1 372 ? -14.610 4.897 5.400 1.00 93.00 372 LYS A N 1
ATOM 3013 C CA . LYS A 1 372 ? -15.995 4.741 5.855 1.00 93.00 372 LYS A CA 1
ATOM 3014 C C . LYS A 1 372 ? -16.190 3.520 6.762 1.00 93.00 372 LYS A C 1
ATOM 3016 O O . LYS A 1 372 ? -16.992 3.574 7.692 1.00 93.00 372 LYS A O 1
ATOM 3021 N N . ARG A 1 373 ? -15.533 2.389 6.481 1.00 94.50 373 ARG A N 1
ATOM 3022 C CA . ARG A 1 373 ? -15.707 1.153 7.271 1.00 94.50 373 ARG A CA 1
ATOM 3023 C C . ARG A 1 373 ? -14.990 1.203 8.608 1.00 94.50 373 ARG A C 1
ATOM 3025 O O . ARG A 1 373 ? -15.546 0.707 9.582 1.00 94.50 373 ARG A O 1
ATOM 3032 N N . THR A 1 374 ? -13.810 1.809 8.660 1.00 93.19 374 THR A N 1
ATOM 3033 C CA . THR A 1 374 ? -13.086 2.027 9.917 1.00 93.19 374 THR A CA 1
ATOM 3034 C C . THR A 1 374 ? -13.864 2.951 10.846 1.00 93.19 374 THR A C 1
ATOM 3036 O O . THR A 1 374 ? -13.994 2.633 12.024 1.00 93.19 374 THR A O 1
ATOM 3039 N N . GLU A 1 375 ? -14.467 4.022 10.318 1.00 91.31 375 GLU A N 1
ATOM 3040 C CA . GLU A 1 375 ? -15.351 4.913 11.079 1.00 91.31 375 GLU A CA 1
ATOM 3041 C C . GLU A 1 375 ? -16.549 4.152 11.661 1.00 91.31 375 GLU A C 1
ATOM 3043 O O . GLU A 1 375 ? -16.754 4.166 12.871 1.00 91.31 375 GLU A O 1
ATOM 3048 N N . GLN A 1 376 ? -17.277 3.392 10.837 1.00 92.81 376 GLN A N 1
ATOM 3049 C CA . GLN A 1 376 ? -18.417 2.588 11.299 1.00 92.81 376 GLN A CA 1
ATOM 3050 C C . GLN A 1 376 ? -18.034 1.519 12.330 1.00 92.81 376 GLN A C 1
ATOM 3052 O O . GLN A 1 376 ? -18.818 1.211 13.224 1.00 92.81 376 GLN A O 1
ATOM 3057 N N . MET A 1 377 ? -16.851 0.921 12.193 1.00 93.19 377 MET A N 1
ATOM 3058 C CA . MET A 1 377 ? -16.349 -0.058 13.152 1.00 93.19 377 MET A CA 1
ATOM 3059 C C . MET A 1 377 ? -15.963 0.618 14.475 1.00 93.19 377 MET A C 1
ATOM 3061 O O . MET A 1 377 ? -16.309 0.117 15.544 1.00 93.19 377 MET A O 1
ATOM 3065 N N . GLY A 1 378 ? -15.317 1.785 14.406 1.00 91.12 378 GLY A N 1
ATOM 3066 C CA . GLY A 1 378 ? -14.986 2.608 15.567 1.00 91.12 378 GLY A CA 1
ATOM 3067 C C . GLY A 1 378 ? -16.228 3.104 16.312 1.00 91.12 378 GLY A C 1
ATOM 3068 O O . GLY A 1 378 ? -16.287 3.016 17.533 1.00 91.12 378 GLY A O 1
ATOM 3069 N N . GLU A 1 379 ? -17.270 3.532 15.594 1.00 90.50 379 GLU A N 1
ATOM 3070 C CA . GLU A 1 379 ? -18.567 3.920 16.173 1.00 90.50 379 GLU A CA 1
ATOM 3071 C C . GLU A 1 379 ? -19.238 2.802 16.976 1.00 90.50 379 GLU A C 1
ATOM 3073 O O . GLU A 1 379 ? -20.030 3.082 17.866 1.00 90.50 379 GLU A O 1
ATOM 3078 N N . VAL A 1 380 ? -18.982 1.538 16.644 1.00 91.81 380 VAL A N 1
ATOM 3079 C CA . VAL A 1 380 ? -19.638 0.405 17.305 1.00 91.81 380 VAL A CA 1
ATOM 3080 C C . VAL A 1 380 ? -18.766 -0.187 18.408 1.00 91.81 380 VAL A C 1
ATOM 3082 O O . VAL A 1 380 ? -19.300 -0.643 19.417 1.00 91.81 380 VAL A O 1
ATOM 3085 N N . LEU A 1 381 ? -17.441 -0.184 18.241 1.00 90.94 381 LEU A N 1
ATOM 3086 C CA . LEU A 1 381 ? -16.509 -0.856 19.152 1.00 90.94 381 LEU A CA 1
ATOM 3087 C C . LEU A 1 381 ? -15.757 0.089 20.099 1.00 90.94 381 LEU A C 1
ATOM 3089 O O . LEU A 1 381 ? -15.250 -0.378 21.112 1.00 90.94 381 LEU A O 1
ATOM 3093 N N . GLU A 1 382 ? -15.672 1.389 19.804 1.00 88.88 382 GLU A N 1
ATOM 3094 C CA . GLU A 1 382 ? -14.936 2.365 20.630 1.00 88.88 382 GLU A CA 1
ATOM 3095 C C . GLU A 1 382 ? -15.850 3.331 21.397 1.00 88.88 382 GLU A C 1
ATOM 3097 O O . GLU A 1 382 ? -15.374 4.149 22.185 1.00 88.88 382 GLU A O 1
ATOM 3102 N N . THR A 1 383 ? -17.163 3.310 21.157 1.00 86.31 383 THR A N 1
ATOM 3103 C CA . THR A 1 383 ? -18.086 4.191 21.880 1.00 86.31 383 THR A CA 1
ATOM 3104 C C . THR A 1 383 ? -18.301 3.701 23.300 1.00 86.31 383 THR A C 1
ATOM 3106 O O . THR A 1 383 ? -18.727 2.563 23.497 1.00 86.31 383 THR A O 1
ATOM 3109 N N . ASN A 1 384 ? -18.100 4.592 24.272 1.00 83.75 384 ASN A N 1
ATOM 3110 C CA . ASN A 1 384 ? -18.411 4.336 25.675 1.00 83.75 384 ASN A CA 1
ATOM 3111 C C . ASN A 1 384 ? -19.927 4.184 25.869 1.00 83.75 384 ASN A C 1
ATOM 3113 O O . ASN A 1 384 ? -20.687 5.151 25.740 1.00 83.75 384 ASN A O 1
ATOM 3117 N N . LEU A 1 385 ? -20.367 2.965 26.176 1.00 85.06 385 LEU A N 1
ATOM 3118 C CA . LEU A 1 385 ? -21.766 2.646 26.444 1.00 85.06 385 LEU A CA 1
ATOM 3119 C C . LEU A 1 385 ? -22.086 2.886 27.924 1.00 85.06 385 LEU A C 1
ATOM 3121 O O . LEU A 1 385 ? -21.286 2.603 28.808 1.00 85.06 385 LEU A O 1
ATOM 3125 N N . LYS A 1 386 ? -23.280 3.423 28.208 1.00 79.25 386 LYS A N 1
ATOM 3126 C CA . LYS A 1 386 ? -23.712 3.747 29.584 1.00 79.25 386 LYS A CA 1
ATOM 3127 C C . LYS A 1 386 ? -24.111 2.517 30.407 1.00 79.25 386 LYS A C 1
ATOM 3129 O O . LYS A 1 386 ? -24.256 2.632 31.618 1.00 79.25 386 LYS A O 1
ATOM 3134 N N . ASN A 1 387 ? -24.372 1.387 29.752 1.00 86.94 387 ASN A N 1
ATOM 3135 C CA . ASN A 1 387 ? -24.931 0.191 30.372 1.00 86.94 387 ASN A CA 1
ATOM 3136 C C . ASN A 1 387 ? -23.895 -0.940 30.376 1.00 86.94 387 ASN A C 1
ATOM 3138 O O . ASN A 1 387 ? -23.458 -1.376 29.312 1.00 86.94 387 ASN A O 1
ATOM 3142 N N . ASP A 1 388 ? -23.559 -1.442 31.562 1.00 83.94 388 ASP A N 1
ATOM 3143 C CA . ASP A 1 388 ? -22.484 -2.422 31.792 1.00 83.94 388 ASP A CA 1
ATOM 3144 C C . ASP A 1 388 ? -22.698 -3.746 31.028 1.00 83.94 388 ASP A C 1
ATOM 3146 O O . ASP A 1 388 ? -21.774 -4.336 30.460 1.00 83.94 388 ASP A O 1
ATOM 3150 N N . ALA A 1 389 ? -23.963 -4.161 30.892 1.00 86.56 389 ALA A N 1
ATOM 3151 C CA . ALA A 1 389 ? -24.341 -5.328 30.096 1.00 86.56 389 ALA A CA 1
ATOM 3152 C C . ALA A 1 389 ? -24.035 -5.152 28.594 1.00 86.56 389 ALA A C 1
ATOM 3154 O O . ALA A 1 389 ? -23.642 -6.108 27.925 1.00 86.56 389 ALA A O 1
ATOM 3155 N N . GLN A 1 390 ? -24.195 -3.937 28.055 1.00 88.25 390 GLN A N 1
ATOM 3156 C CA . GLN A 1 390 ? -23.898 -3.654 26.647 1.00 88.25 390 GLN A CA 1
ATOM 3157 C C . GLN A 1 390 ? -22.390 -3.558 26.403 1.00 88.25 390 GLN A C 1
ATOM 3159 O O . GLN A 1 390 ? -21.925 -4.019 25.364 1.00 88.25 390 GLN A O 1
ATOM 3164 N N . THR A 1 391 ? -21.627 -3.033 27.366 1.00 87.44 391 THR A N 1
ATOM 3165 C CA . THR A 1 391 ? -20.157 -3.005 27.316 1.00 87.44 391 THR A CA 1
ATOM 3166 C C . THR A 1 391 ? -19.580 -4.418 27.293 1.00 87.44 391 THR A C 1
ATOM 3168 O O . THR A 1 391 ? -18.761 -4.734 26.436 1.00 87.44 391 THR A O 1
ATOM 3171 N N . THR A 1 392 ? -20.084 -5.322 28.139 1.00 89.44 392 THR A N 1
ATOM 3172 C CA . THR A 1 392 ? -19.655 -6.734 28.129 1.00 89.44 392 THR A CA 1
ATOM 3173 C C . THR A 1 392 ? -19.901 -7.397 26.767 1.00 89.44 392 THR A C 1
ATOM 3175 O O . THR A 1 392 ? -19.067 -8.149 26.257 1.00 89.44 392 THR A O 1
ATOM 3178 N N . LEU A 1 393 ? -21.039 -7.094 26.139 1.00 90.75 393 LEU A N 1
ATOM 3179 C CA . LEU A 1 393 ? -21.399 -7.624 24.826 1.00 90.75 393 LEU A CA 1
ATOM 3180 C C . LEU A 1 393 ? -20.557 -7.017 23.695 1.00 90.75 393 LEU A C 1
ATOM 3182 O O . LEU A 1 393 ? -20.161 -7.731 22.775 1.00 90.75 393 LEU A O 1
ATOM 3186 N N . GLN A 1 394 ? -20.245 -5.723 23.784 1.00 92.06 394 GLN A N 1
ATOM 3187 C CA . GLN A 1 394 ? -19.321 -5.031 22.885 1.00 92.06 394 GLN A CA 1
ATOM 3188 C C . GLN A 1 394 ? -17.925 -5.667 22.940 1.00 92.06 394 GLN A C 1
ATOM 3190 O O . GLN A 1 394 ? -17.369 -5.992 21.891 1.00 92.06 394 GLN A O 1
ATOM 3195 N N . THR A 1 395 ? -17.399 -5.934 24.139 1.00 90.94 395 THR A N 1
ATOM 3196 C CA . THR A 1 395 ? -16.117 -6.631 24.329 1.00 90.94 395 THR A CA 1
ATOM 3197 C C . THR A 1 395 ? -16.154 -8.045 23.756 1.00 90.94 395 THR A C 1
ATOM 3199 O O . THR A 1 395 ? -15.264 -8.427 23.000 1.00 90.94 395 THR A O 1
ATOM 3202 N N . SER A 1 396 ? -17.225 -8.802 24.013 1.00 93.19 396 SER A N 1
ATOM 3203 C CA . SER A 1 396 ? -17.395 -10.139 23.431 1.00 93.19 396 SER A CA 1
ATOM 3204 C C . SER A 1 396 ? -17.395 -10.112 21.894 1.00 93.19 396 SER A C 1
ATOM 3206 O O . SER A 1 396 ? -16.802 -10.982 21.253 1.00 93.19 396 SER A O 1
ATOM 3208 N N . MET A 1 397 ? -18.003 -9.087 21.289 1.00 93.31 397 MET A N 1
ATOM 3209 C CA . MET A 1 397 ? -18.009 -8.906 19.835 1.00 93.31 397 MET A CA 1
ATOM 3210 C C . MET A 1 397 ? -16.651 -8.493 19.274 1.00 93.31 397 MET A C 1
ATOM 3212 O O . MET A 1 397 ? -16.274 -8.981 18.202 1.00 93.31 397 MET A O 1
ATOM 3216 N N . LEU A 1 398 ? -15.909 -7.641 19.983 1.00 93.56 398 LEU A N 1
ATOM 3217 C CA . LEU A 1 398 ? -14.539 -7.271 19.631 1.00 93.56 398 LEU A CA 1
ATOM 3218 C C . LEU A 1 398 ? -13.627 -8.505 19.597 1.00 93.56 398 LEU A C 1
ATOM 3220 O O . LEU A 1 398 ? -12.898 -8.705 18.629 1.00 93.56 398 LEU A O 1
ATOM 3224 N N . HIS A 1 399 ? -13.723 -9.359 20.617 1.00 94.44 399 HIS A N 1
ATOM 3225 C CA . HIS A 1 399 ? -12.907 -10.570 20.760 1.00 94.44 399 HIS A CA 1
ATOM 3226 C C . HIS A 1 399 ? -13.304 -11.696 19.800 1.00 94.44 399 HIS A C 1
ATOM 3228 O O . HIS A 1 399 ? -12.546 -12.644 19.594 1.00 94.44 399 HIS A O 1
ATOM 3234 N N . SER A 1 400 ? -14.470 -11.601 19.157 1.00 95.44 400 SER A N 1
ATOM 3235 C CA . SER A 1 400 ? -14.939 -12.633 18.235 1.00 95.44 400 SER A CA 1
ATOM 3236 C C . SER A 1 400 ? -14.022 -12.807 17.012 1.00 95.44 400 SER A C 1
ATOM 3238 O O . SER A 1 400 ? -13.582 -11.848 16.371 1.00 95.44 400 SER A O 1
ATOM 3240 N N . PHE A 1 401 ? -13.811 -14.066 16.611 1.00 94.44 401 PHE A N 1
ATOM 3241 C CA . PHE A 1 401 ? -13.022 -14.401 15.419 1.00 94.44 401 PHE A CA 1
ATOM 3242 C C . PHE A 1 401 ? -13.596 -13.781 14.133 1.00 94.44 401 PHE A C 1
ATOM 3244 O O . PHE A 1 401 ? -12.845 -13.419 13.231 1.00 94.44 401 PHE A O 1
ATOM 3251 N N . SER A 1 402 ? -14.922 -13.614 14.053 1.00 94.88 402 SER A N 1
ATOM 3252 C CA . SER A 1 402 ? -15.577 -12.974 12.905 1.00 94.88 402 SER A CA 1
ATOM 3253 C C . SER A 1 402 ? -15.151 -11.512 12.754 1.00 94.88 402 SER A C 1
ATOM 3255 O O . SER A 1 402 ? -14.818 -11.085 11.650 1.00 94.88 402 SER A O 1
ATOM 3257 N N . THR A 1 403 ? -15.102 -10.751 13.853 1.00 95.06 403 THR A N 1
ATOM 3258 C CA . THR A 1 403 ? -14.637 -9.354 13.834 1.00 95.06 403 THR A CA 1
ATOM 3259 C C . THR A 1 403 ? -13.177 -9.263 13.417 1.00 95.06 403 THR A C 1
ATOM 3261 O O . THR A 1 403 ? -12.855 -8.475 12.527 1.00 95.06 403 THR A O 1
ATOM 3264 N N . TRP A 1 404 ? -12.317 -10.123 13.972 1.00 95.12 404 TRP A N 1
ATOM 3265 C CA . TRP A 1 404 ? -10.918 -10.204 13.554 1.00 95.12 404 TRP A CA 1
ATOM 3266 C C . TRP A 1 404 ? -10.778 -10.502 12.058 1.00 95.12 404 TRP A C 1
ATOM 3268 O O . TRP A 1 404 ? -10.056 -9.794 11.365 1.00 95.12 404 TRP A O 1
ATOM 3278 N N . LEU A 1 405 ? -11.502 -11.495 11.533 1.00 95.12 405 LEU A N 1
ATOM 3279 C CA . LEU A 1 405 ? -11.441 -11.862 10.117 1.00 95.12 405 LEU A CA 1
ATOM 3280 C C . LEU A 1 405 ? -11.850 -10.696 9.206 1.00 95.12 405 LEU A C 1
ATOM 3282 O O . LEU A 1 405 ? -11.194 -10.444 8.197 1.00 95.12 405 LEU A O 1
ATOM 3286 N N . VAL A 1 406 ? -12.910 -9.965 9.563 1.00 95.94 406 VAL A N 1
ATOM 3287 C CA . VAL A 1 406 ? -13.365 -8.792 8.801 1.00 95.94 406 VAL A CA 1
ATOM 3288 C C . VAL A 1 406 ? -12.324 -7.673 8.833 1.00 95.94 406 VAL A C 1
ATOM 3290 O O . VAL A 1 406 ? -12.007 -7.115 7.782 1.00 95.94 406 VAL A O 1
ATOM 3293 N N . MET A 1 407 ? -11.757 -7.366 10.003 1.00 95.12 407 MET A N 1
ATOM 3294 C CA . MET A 1 407 ? -10.680 -6.376 10.125 1.00 95.12 407 MET A CA 1
ATOM 3295 C C . MET A 1 407 ? -9.435 -6.802 9.337 1.00 95.12 407 MET A C 1
ATOM 3297 O O . MET A 1 407 ? -8.849 -5.988 8.628 1.00 95.12 407 MET A O 1
ATOM 3301 N N . TYR A 1 408 ? -9.076 -8.086 9.385 1.00 94.94 408 TYR A N 1
ATOM 3302 C CA . TYR A 1 408 ? -7.929 -8.651 8.680 1.00 94.94 408 TYR A CA 1
ATOM 3303 C C . TYR A 1 408 ? -8.059 -8.550 7.157 1.00 94.94 408 TYR A C 1
ATOM 3305 O O . TYR A 1 408 ? -7.104 -8.188 6.476 1.00 94.94 408 TYR A O 1
ATOM 3313 N N . MET A 1 409 ? -9.250 -8.805 6.605 1.00 94.94 409 MET A N 1
ATOM 3314 C CA . MET A 1 409 ? -9.494 -8.648 5.165 1.00 94.94 409 MET 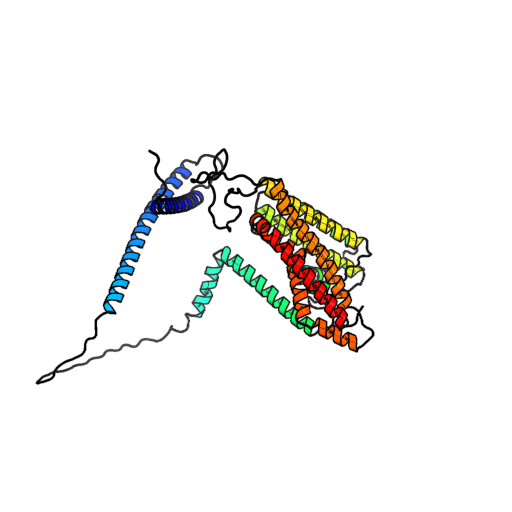A CA 1
ATOM 3315 C C . MET A 1 409 ? -9.261 -7.207 4.695 1.00 94.94 409 MET A C 1
ATOM 3317 O O . MET A 1 409 ? -8.751 -6.996 3.594 1.00 94.94 409 MET A O 1
ATOM 3321 N N . TRP A 1 410 ? -9.581 -6.217 5.535 1.00 95.44 410 TRP A N 1
ATOM 3322 C CA . TRP A 1 410 ? -9.288 -4.816 5.240 1.00 95.44 410 TRP A CA 1
ATOM 3323 C C . TRP A 1 410 ? -7.799 -4.492 5.262 1.00 95.44 410 TRP A C 1
ATOM 3325 O O . TRP A 1 410 ? -7.375 -3.723 4.408 1.00 95.44 410 TRP A O 1
ATOM 3335 N N . ARG A 1 411 ? -7.000 -5.141 6.118 1.00 94.81 411 ARG A N 1
ATOM 3336 C CA . ARG A 1 411 ? -5.533 -4.977 6.126 1.00 94.81 411 ARG A CA 1
ATOM 3337 C C . ARG A 1 411 ? -4.872 -5.379 4.805 1.00 94.81 411 ARG A C 1
ATOM 3339 O O . ARG A 1 411 ? -3.758 -4.959 4.547 1.00 94.81 411 ARG A O 1
ATOM 3346 N N . LEU A 1 412 ? -5.530 -6.210 3.991 1.00 92.06 412 LEU A N 1
ATOM 3347 C CA . LEU A 1 412 ? -5.029 -6.654 2.682 1.00 92.06 412 LEU A CA 1
ATOM 3348 C C . LEU A 1 412 ? -5.603 -5.855 1.503 1.00 92.06 412 LEU A C 1
ATOM 3350 O O . LEU A 1 412 ? -5.044 -5.881 0.407 1.00 92.06 412 LEU A O 1
ATOM 3354 N N . CYS A 1 413 ? -6.760 -5.217 1.698 1.00 91.88 413 CYS A N 1
ATOM 3355 C CA . CYS A 1 413 ? -7.568 -4.639 0.620 1.00 91.88 413 CYS A CA 1
ATOM 3356 C C . CYS A 1 413 ? -7.733 -3.121 0.725 1.00 91.88 413 CYS A C 1
ATOM 3358 O O . CYS A 1 413 ? -8.491 -2.543 -0.058 1.00 91.88 413 CYS A O 1
ATOM 3360 N N . ASP A 1 414 ? -7.086 -2.475 1.692 1.00 92.81 414 ASP A N 1
ATOM 3361 C CA . ASP A 1 414 ? -7.096 -1.025 1.791 1.00 92.81 414 ASP A CA 1
ATOM 3362 C C . ASP A 1 414 ? -6.327 -0.381 0.621 1.00 92.81 414 ASP A C 1
ATOM 3364 O O . ASP A 1 414 ? -5.575 -1.018 -0.127 1.00 92.81 414 ASP A O 1
ATOM 3368 N N . GLY A 1 415 ? -6.562 0.915 0.423 1.00 92.25 415 GLY A N 1
ATOM 3369 C CA . GLY A 1 415 ? -5.949 1.641 -0.684 1.00 92.25 415 GLY A CA 1
ATOM 3370 C C . GLY A 1 415 ? -4.423 1.692 -0.596 1.00 92.25 415 GLY A C 1
ATOM 3371 O O . GLY A 1 415 ? -3.768 1.578 -1.635 1.00 92.25 415 GLY A O 1
ATOM 3372 N N . GLN A 1 416 ? -3.860 1.809 0.614 1.00 91.88 416 GLN A N 1
ATOM 3373 C CA . GLN A 1 416 ? -2.410 1.852 0.804 1.00 91.88 416 GLN A CA 1
ATOM 3374 C C . GLN A 1 416 ? -1.777 0.485 0.516 1.00 91.88 416 GLN A C 1
ATOM 3376 O O . GLN A 1 416 ? -0.804 0.447 -0.234 1.00 91.88 416 GLN A O 1
ATOM 3381 N N . SER A 1 417 ? -2.360 -0.644 0.949 1.00 92.75 417 SER A N 1
ATOM 3382 C CA . SER A 1 417 ? -1.867 -1.986 0.575 1.00 92.75 417 SER A CA 1
ATOM 3383 C C . SER A 1 417 ? -1.859 -2.210 -0.928 1.00 92.75 417 SER A C 1
ATOM 3385 O O . SER A 1 417 ? -0.878 -2.704 -1.486 1.00 92.75 417 SER A O 1
ATOM 3387 N N . LEU A 1 418 ? -2.945 -1.843 -1.618 1.00 93.69 418 LEU A N 1
ATOM 3388 C CA . LEU A 1 418 ? -3.015 -1.986 -3.073 1.00 93.69 418 LEU A CA 1
ATOM 3389 C C . LEU A 1 418 ? -1.933 -1.150 -3.766 1.00 93.69 418 LEU A C 1
ATOM 3391 O O . LEU A 1 418 ? -1.338 -1.598 -4.752 1.00 93.69 418 LEU A O 1
ATOM 3395 N N . PHE A 1 419 ? -1.651 0.042 -3.240 1.00 94.00 419 PHE A N 1
ATOM 3396 C CA . PHE A 1 419 ? -0.588 0.899 -3.746 1.00 94.00 419 PHE A CA 1
ATOM 3397 C C . PHE A 1 419 ? 0.811 0.336 -3.438 1.00 94.00 419 PHE A C 1
ATOM 3399 O O . PHE A 1 419 ? 1.671 0.324 -4.316 1.00 94.00 419 PHE A O 1
ATOM 3406 N N . GLN A 1 420 ? 1.028 -0.215 -2.245 1.00 93.62 420 GLN A N 1
ATOM 3407 C CA . GLN A 1 420 ? 2.263 -0.898 -1.843 1.00 93.62 420 GLN A CA 1
ATOM 3408 C C . GLN A 1 420 ? 2.574 -2.096 -2.753 1.00 93.62 420 GLN A C 1
ATOM 3410 O O . GLN A 1 420 ? 3.677 -2.223 -3.292 1.00 93.62 420 GLN A O 1
ATOM 3415 N N . VAL A 1 421 ? 1.572 -2.932 -3.049 1.00 92.75 421 VAL A N 1
ATOM 3416 C CA . VAL A 1 421 ? 1.706 -4.019 -4.035 1.00 92.75 421 VAL A CA 1
ATOM 3417 C C . VAL A 1 421 ? 2.091 -3.465 -5.409 1.00 92.75 421 VAL A C 1
ATOM 3419 O O . VAL A 1 421 ? 2.947 -4.032 -6.093 1.00 92.75 421 VAL A O 1
ATOM 3422 N N . PHE A 1 422 ? 1.513 -2.333 -5.816 1.00 94.81 422 PHE A N 1
ATOM 3423 C CA . PHE A 1 422 ? 1.847 -1.693 -7.085 1.00 94.81 422 PHE A CA 1
ATOM 3424 C C . PHE A 1 422 ? 3.299 -1.191 -7.137 1.00 94.81 422 PHE A C 1
ATOM 3426 O O . PHE A 1 422 ? 3.973 -1.378 -8.153 1.00 94.81 422 PHE A O 1
ATOM 3433 N N . LEU A 1 423 ? 3.819 -0.631 -6.043 1.00 95.56 423 LEU A N 1
ATOM 3434 C CA . LEU A 1 423 ? 5.221 -0.223 -5.922 1.00 95.56 423 LEU A CA 1
ATOM 3435 C C . LEU A 1 423 ? 6.180 -1.415 -6.054 1.00 95.56 423 LEU A C 1
ATOM 3437 O O . LEU A 1 423 ? 7.144 -1.347 -6.825 1.00 95.56 423 LEU A O 1
ATOM 3441 N N . VAL A 1 424 ? 5.877 -2.542 -5.403 1.00 92.50 424 VAL A N 1
ATOM 3442 C CA . VAL A 1 424 ? 6.649 -3.792 -5.546 1.00 92.50 424 VAL A CA 1
ATOM 3443 C C . VAL A 1 424 ? 6.622 -4.293 -6.993 1.00 92.50 424 VAL A C 1
ATOM 3445 O O . VAL A 1 424 ? 7.656 -4.659 -7.556 1.00 92.50 424 VAL A O 1
ATOM 3448 N N . VAL A 1 425 ? 5.461 -4.255 -7.643 1.00 92.62 425 VAL A N 1
ATOM 3449 C CA . VAL A 1 425 ? 5.301 -4.646 -9.050 1.00 92.62 425 VAL A CA 1
ATOM 3450 C C . VAL A 1 425 ? 6.134 -3.765 -9.990 1.00 92.62 425 VAL A C 1
ATOM 3452 O O . VAL A 1 425 ? 6.749 -4.278 -10.932 1.00 92.62 425 VAL A O 1
ATOM 3455 N N . ILE A 1 426 ? 6.194 -2.452 -9.741 1.00 92.44 426 ILE A N 1
ATOM 3456 C CA . ILE A 1 426 ? 7.055 -1.520 -10.487 1.00 92.44 426 ILE A CA 1
ATOM 3457 C C . ILE A 1 426 ? 8.529 -1.859 -10.256 1.00 92.44 426 ILE A C 1
ATOM 3459 O O . ILE A 1 426 ? 9.310 -1.897 -11.209 1.00 92.44 426 ILE A O 1
ATOM 3463 N N . PHE A 1 427 ? 8.914 -2.157 -9.014 1.00 91.69 427 PHE A N 1
ATOM 3464 C CA . PHE A 1 427 ? 10.281 -2.539 -8.662 1.00 91.69 427 PHE A CA 1
ATOM 3465 C C . PHE A 1 427 ? 10.738 -3.829 -9.372 1.00 91.69 427 PHE A C 1
ATOM 3467 O O . PHE A 1 427 ? 11.891 -3.925 -9.821 1.00 91.69 427 PHE A O 1
ATOM 3474 N N . MET A 1 428 ? 9.821 -4.794 -9.510 1.00 86.69 428 MET A N 1
ATOM 3475 C CA . MET A 1 428 ? 10.020 -6.077 -10.197 1.00 86.69 428 MET A CA 1
ATOM 3476 C C . MET A 1 428 ? 9.896 -6.004 -11.727 1.00 86.69 428 MET A C 1
ATOM 3478 O O . MET A 1 428 ? 10.155 -7.005 -12.392 1.00 86.69 428 MET A O 1
ATOM 3482 N N . ASP A 1 429 ? 9.534 -4.847 -12.288 1.00 86.75 429 ASP A N 1
ATOM 3483 C CA . ASP A 1 429 ? 9.297 -4.647 -13.725 1.00 86.75 429 ASP A CA 1
ATOM 3484 C C . ASP A 1 429 ? 8.175 -5.535 -14.301 1.00 86.75 429 ASP A C 1
ATOM 3486 O O . ASP A 1 429 ? 8.274 -6.061 -15.408 1.00 86.75 429 ASP A O 1
ATOM 3490 N N . LYS A 1 430 ? 7.099 -5.729 -13.525 1.00 87.31 430 LYS A N 1
ATOM 3491 C CA . LYS A 1 430 ? 5.960 -6.610 -13.864 1.00 87.31 430 LYS A CA 1
ATOM 3492 C C . LYS A 1 430 ? 4.619 -5.882 -13.962 1.00 87.31 430 LYS A C 1
ATOM 3494 O O . LYS A 1 430 ? 3.550 -6.463 -13.778 1.00 87.31 430 LYS A O 1
ATOM 3499 N N . VAL A 1 431 ? 4.683 -4.583 -14.258 1.00 89.38 431 VAL A N 1
ATOM 3500 C CA . VAL A 1 431 ? 3.532 -3.665 -14.289 1.00 89.38 431 VAL A CA 1
ATOM 3501 C C . VAL A 1 431 ? 2.443 -4.143 -15.246 1.00 89.38 431 VAL A C 1
ATOM 3503 O O . VAL A 1 431 ? 1.264 -4.106 -14.903 1.00 89.38 431 VAL A O 1
ATOM 3506 N N . TRP A 1 432 ? 2.813 -4.612 -16.439 1.00 86.75 432 TRP A N 1
ATOM 3507 C CA . TRP A 1 432 ? 1.834 -5.005 -17.452 1.00 86.75 432 TRP A CA 1
ATOM 3508 C C . TRP A 1 432 ? 1.077 -6.282 -17.074 1.00 86.75 432 TRP A C 1
ATOM 3510 O O . TRP A 1 432 ? -0.145 -6.349 -17.222 1.00 86.75 432 TRP A O 1
ATOM 3520 N N . GLU A 1 433 ? 1.784 -7.294 -16.572 1.00 85.44 433 GLU A N 1
ATOM 3521 C CA . GLU A 1 433 ? 1.183 -8.547 -16.117 1.00 85.44 433 GLU A CA 1
ATOM 3522 C C . GLU A 1 433 ? 0.226 -8.302 -14.944 1.00 85.44 433 GLU A C 1
ATOM 3524 O O . GLU A 1 433 ? -0.898 -8.805 -14.948 1.00 85.44 433 GLU A O 1
ATOM 3529 N N . PHE A 1 434 ? 0.630 -7.456 -13.995 1.00 90.25 434 PHE A N 1
ATOM 3530 C CA . PHE A 1 434 ? -0.207 -7.067 -12.864 1.00 90.25 434 PHE A CA 1
ATOM 3531 C C . PHE A 1 434 ? -1.481 -6.332 -13.294 1.00 90.25 434 PHE A C 1
ATOM 3533 O O . PHE A 1 434 ? -2.572 -6.716 -12.878 1.00 90.25 434 PHE A O 1
ATOM 3540 N N . LEU A 1 435 ? -1.375 -5.324 -14.170 1.00 89.81 435 LEU A N 1
ATOM 3541 C CA . LEU A 1 435 ? -2.536 -4.551 -14.635 1.00 89.81 435 LEU A CA 1
ATOM 3542 C C . LEU A 1 435 ? -3.567 -5.413 -15.379 1.00 89.81 435 LEU A C 1
ATOM 3544 O O . LEU A 1 435 ? -4.762 -5.126 -15.330 1.00 89.81 435 LEU A O 1
ATOM 3548 N N . ASN A 1 436 ? -3.130 -6.476 -16.060 1.00 86.19 436 ASN A N 1
ATOM 3549 C CA . ASN A 1 436 ? -4.048 -7.419 -16.698 1.00 86.19 436 ASN A CA 1
ATOM 3550 C C . ASN A 1 436 ? -4.749 -8.337 -15.697 1.00 86.19 436 ASN A C 1
ATOM 3552 O O . ASN A 1 436 ? -5.928 -8.630 -15.879 1.00 86.19 436 ASN A O 1
ATOM 3556 N N . PHE A 1 437 ? -4.042 -8.765 -14.653 1.00 86.75 437 PHE A N 1
ATOM 3557 C CA . PHE A 1 437 ? -4.591 -9.611 -13.600 1.00 86.75 437 PHE A CA 1
ATOM 3558 C C . PHE A 1 437 ? -5.586 -8.855 -12.705 1.00 86.75 437 PHE A C 1
ATOM 3560 O O . PHE A 1 437 ? -6.698 -9.324 -12.464 1.00 86.75 437 PHE A O 1
ATOM 3567 N N . VAL A 1 438 ? -5.204 -7.665 -12.232 1.00 88.06 438 VAL A N 1
ATOM 3568 C CA . VAL A 1 438 ? -5.938 -6.953 -11.176 1.00 88.06 438 VAL A CA 1
ATOM 3569 C C . VAL A 1 438 ? -7.268 -6.358 -11.649 1.00 88.06 438 VAL A C 1
ATOM 3571 O O . VAL A 1 438 ? -8.192 -6.250 -10.850 1.00 88.06 438 VAL A O 1
ATOM 3574 N N . GLN A 1 439 ? -7.402 -6.044 -12.945 1.00 84.00 439 GLN A N 1
ATOM 3575 C CA . GLN A 1 439 ? -8.528 -5.281 -13.502 1.00 84.00 439 GLN A CA 1
ATOM 3576 C C . GLN A 1 439 ? -9.917 -5.801 -13.092 1.00 84.00 439 GLN A C 1
ATOM 3578 O O . GLN A 1 439 ? -10.815 -5.000 -12.862 1.00 84.00 439 GLN A O 1
ATOM 3583 N N . TYR A 1 440 ? -10.114 -7.121 -13.033 1.00 83.88 440 TYR A N 1
ATOM 3584 C CA . TYR A 1 440 ? -11.418 -7.714 -12.705 1.00 83.88 440 TYR A CA 1
ATOM 3585 C C . TYR A 1 440 ? -11.451 -8.287 -11.290 1.00 83.88 440 TYR A C 1
ATOM 3587 O O . TYR A 1 440 ? -12.396 -8.048 -10.541 1.00 83.88 440 TYR A O 1
ATOM 3595 N N . ILE A 1 441 ? -10.398 -9.014 -10.911 1.00 88.69 441 ILE A N 1
ATOM 3596 C CA . ILE A 1 441 ? -10.308 -9.694 -9.615 1.00 88.69 441 ILE A CA 1
ATOM 3597 C C . ILE A 1 441 ? -10.338 -8.676 -8.468 1.00 88.69 441 ILE A C 1
ATOM 3599 O O . ILE A 1 441 ? -10.995 -8.911 -7.455 1.00 88.69 441 ILE A O 1
ATOM 3603 N N . GLY A 1 442 ? -9.704 -7.516 -8.651 1.00 89.12 442 GLY A N 1
ATOM 3604 C CA . GLY A 1 442 ? -9.633 -6.472 -7.637 1.00 89.12 442 GLY A CA 1
ATOM 3605 C C . GLY A 1 442 ? -10.997 -5.922 -7.209 1.00 89.12 442 GLY A C 1
ATOM 3606 O O . GLY A 1 442 ? -11.256 -5.798 -6.012 1.00 89.12 442 GLY A O 1
ATOM 3607 N N . TYR A 1 443 ? -11.911 -5.663 -8.151 1.00 93.12 443 TYR A N 1
ATOM 3608 C CA . TYR A 1 443 ? -13.264 -5.201 -7.807 1.00 93.12 443 TYR A CA 1
ATOM 3609 C C . TYR A 1 443 ? -14.104 -6.278 -7.135 1.00 93.12 443 TYR A C 1
ATOM 3611 O O . TYR A 1 443 ? -14.851 -5.963 -6.213 1.00 93.12 443 TYR A O 1
ATOM 3619 N N . VAL A 1 444 ? -13.987 -7.535 -7.573 1.00 94.12 444 VAL A N 1
ATOM 3620 C CA . VAL A 1 444 ? -14.719 -8.650 -6.954 1.00 94.12 444 VAL A CA 1
ATOM 3621 C C . VAL A 1 444 ? -14.338 -8.767 -5.481 1.00 94.12 444 VAL A C 1
ATOM 3623 O O . VAL A 1 444 ? -15.222 -8.847 -4.627 1.00 94.12 444 VAL A O 1
ATOM 3626 N N . ILE A 1 445 ? -13.039 -8.701 -5.174 1.00 93.62 445 ILE A N 1
ATOM 3627 C CA . ILE A 1 445 ? -12.542 -8.721 -3.795 1.00 93.62 445 ILE A CA 1
ATOM 3628 C C . ILE A 1 445 ? -13.063 -7.502 -3.023 1.00 93.62 445 ILE A C 1
ATOM 3630 O O . ILE A 1 445 ? -13.687 -7.669 -1.976 1.00 93.62 445 ILE A O 1
ATOM 3634 N N . LEU A 1 446 ? -12.894 -6.287 -3.558 1.00 95.00 446 LEU A N 1
ATOM 3635 C CA . LEU A 1 446 ? -13.281 -5.053 -2.867 1.00 95.00 446 LEU A CA 1
ATOM 3636 C C . LEU A 1 446 ? -14.786 -4.981 -2.560 1.00 95.00 446 LEU A C 1
ATOM 3638 O O . LEU A 1 446 ? -15.178 -4.562 -1.467 1.00 95.00 446 LEU A O 1
ATOM 3642 N N . ILE A 1 447 ? -15.639 -5.385 -3.506 1.00 95.25 447 ILE A N 1
ATOM 3643 C CA . ILE A 1 447 ? -17.095 -5.427 -3.314 1.00 95.25 447 ILE A CA 1
ATOM 3644 C C . ILE A 1 447 ? -17.451 -6.475 -2.257 1.00 95.25 447 ILE A C 1
ATOM 3646 O O . ILE A 1 447 ? -18.236 -6.183 -1.357 1.00 95.25 447 ILE A O 1
ATOM 3650 N N . SER A 1 448 ? -16.844 -7.662 -2.324 1.00 95.56 448 SER A N 1
ATOM 3651 C CA . SER A 1 448 ? -17.106 -8.746 -1.370 1.00 95.56 448 SER A CA 1
ATOM 3652 C C . SER A 1 448 ? -16.748 -8.337 0.059 1.00 95.56 448 SER A C 1
ATOM 3654 O O . SER A 1 448 ? -17.584 -8.453 0.954 1.00 95.56 448 SER A O 1
ATOM 3656 N N . VAL A 1 449 ? -15.551 -7.777 0.270 1.00 95.94 449 VAL A N 1
ATOM 3657 C CA . VAL A 1 449 ? -15.102 -7.301 1.590 1.00 95.94 449 VAL A CA 1
ATOM 3658 C C . VAL A 1 449 ? -16.024 -6.197 2.113 1.00 95.94 449 VAL A C 1
ATOM 3660 O O . VAL A 1 449 ? -16.433 -6.233 3.275 1.00 95.94 449 VAL A O 1
ATOM 3663 N N . ASN A 1 450 ? -16.440 -5.258 1.258 1.00 95.88 450 ASN A N 1
ATOM 3664 C CA . ASN A 1 450 ? -17.403 -4.221 1.636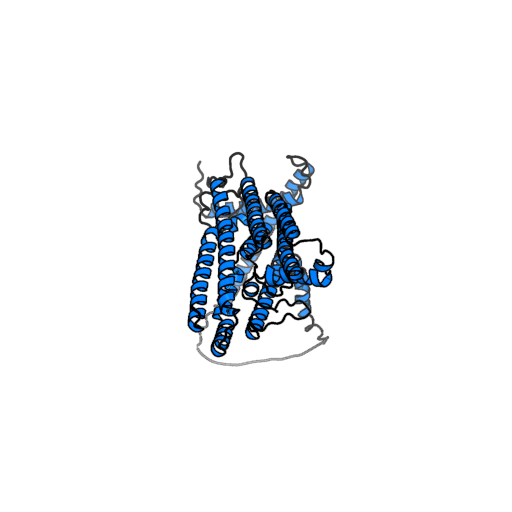 1.00 95.88 450 ASN A CA 1
ATOM 3665 C C . ASN A 1 450 ? -18.750 -4.793 2.091 1.00 95.88 450 ASN A C 1
ATOM 3667 O O . ASN A 1 450 ? -19.263 -4.377 3.130 1.00 95.88 450 ASN A O 1
ATOM 3671 N N . VAL A 1 451 ? -19.332 -5.720 1.326 1.00 96.38 451 VAL A N 1
ATOM 3672 C CA . VAL A 1 451 ? -20.632 -6.329 1.646 1.00 96.38 451 VAL A CA 1
ATOM 3673 C C . VAL A 1 451 ? -20.550 -7.110 2.955 1.00 96.38 451 VAL A C 1
ATOM 3675 O O . VAL A 1 451 ? -21.383 -6.900 3.835 1.00 96.38 451 VAL A O 1
ATOM 3678 N N . ILE A 1 452 ? -19.517 -7.943 3.117 1.00 96.62 452 ILE A N 1
ATOM 3679 C CA . ILE A 1 452 ? -19.280 -8.707 4.350 1.00 96.62 452 ILE A CA 1
ATOM 3680 C C . ILE A 1 452 ? -19.167 -7.758 5.547 1.00 96.62 452 ILE A C 1
ATOM 3682 O O . ILE A 1 452 ? -19.801 -7.984 6.574 1.00 96.62 452 ILE A O 1
ATOM 3686 N N . THR A 1 453 ? -18.432 -6.655 5.398 1.00 96.19 453 THR A N 1
ATOM 3687 C CA . THR A 1 453 ? -18.255 -5.674 6.476 1.00 96.19 453 THR A CA 1
ATOM 3688 C C . THR A 1 453 ? -19.563 -4.991 6.855 1.00 96.19 453 THR A C 1
ATOM 3690 O O . THR A 1 453 ? -19.843 -4.839 8.038 1.00 96.19 453 THR A O 1
ATOM 3693 N N . VAL A 1 454 ? -20.397 -4.609 5.881 1.00 95.56 454 VAL A N 1
ATOM 3694 C CA . VAL A 1 454 ? -21.718 -4.013 6.153 1.00 95.56 454 VAL A CA 1
ATOM 3695 C C . VAL A 1 454 ? -22.603 -4.973 6.937 1.00 95.56 454 VAL A C 1
ATOM 3697 O O . VAL A 1 454 ? -23.214 -4.578 7.929 1.00 95.56 454 VAL A O 1
ATOM 3700 N N . VAL A 1 455 ? -22.673 -6.229 6.493 1.00 96.19 455 VAL A N 1
ATOM 3701 C CA . VAL A 1 455 ? -23.471 -7.261 7.162 1.00 96.19 455 VAL A CA 1
ATOM 3702 C C . VAL A 1 455 ? -22.959 -7.485 8.584 1.00 96.19 455 VAL A C 1
ATOM 3704 O O . VAL A 1 455 ? -23.761 -7.529 9.515 1.00 96.19 455 VAL A O 1
ATOM 3707 N N . HIS A 1 456 ? -21.637 -7.548 8.764 1.00 96.38 456 HIS A N 1
ATOM 3708 C CA . HIS A 1 456 ? -21.011 -7.747 10.071 1.00 96.38 456 HIS A CA 1
ATOM 3709 C C . HIS A 1 456 ? -21.260 -6.575 11.025 1.00 96.38 456 HIS A C 1
ATOM 3711 O O . HIS A 1 456 ? -21.703 -6.785 12.149 1.00 96.38 456 HIS A O 1
ATOM 3717 N N . VAL A 1 457 ? -21.078 -5.331 10.575 1.00 95.12 457 VAL A N 1
ATOM 3718 C CA . VAL A 1 457 ? -21.353 -4.135 11.393 1.00 95.12 457 VAL A CA 1
ATOM 3719 C C . VAL A 1 457 ? -22.823 -4.084 11.814 1.00 95.12 457 VAL A C 1
ATOM 3721 O O . VAL A 1 457 ? -23.118 -3.829 12.979 1.00 95.12 457 VAL A O 1
ATOM 3724 N N . ASN A 1 458 ? -23.754 -4.375 10.901 1.00 93.94 458 ASN A N 1
ATOM 3725 C CA . ASN A 1 458 ? -25.180 -4.425 11.234 1.00 93.94 458 ASN A CA 1
ATOM 3726 C C . ASN A 1 458 ? -25.500 -5.546 12.232 1.00 93.94 458 ASN A C 1
ATOM 3728 O O . ASN A 1 458 ? -26.328 -5.356 13.121 1.00 93.94 458 ASN A O 1
ATOM 3732 N N . HIS A 1 459 ? -24.838 -6.700 12.115 1.00 94.69 459 HIS A N 1
ATOM 3733 C CA . HIS A 1 459 ? -24.966 -7.778 13.090 1.00 94.69 459 HIS A CA 1
ATOM 3734 C C . HIS A 1 459 ? -24.499 -7.331 14.481 1.00 94.69 459 HIS A C 1
ATOM 3736 O O . HIS A 1 459 ? -25.253 -7.486 15.440 1.00 94.69 459 HIS A O 1
ATOM 3742 N N . ILE A 1 460 ? -23.322 -6.701 14.585 1.00 94.00 460 ILE A N 1
ATOM 3743 C CA . ILE A 1 460 ? -22.815 -6.189 15.865 1.00 94.00 460 ILE A CA 1
ATOM 3744 C C . ILE A 1 460 ? -23.793 -5.159 16.456 1.00 94.00 460 ILE A C 1
ATOM 3746 O O . ILE A 1 460 ? -24.165 -5.274 17.623 1.00 94.00 460 ILE A O 1
ATOM 3750 N N . LYS A 1 461 ? -24.276 -4.196 15.655 1.00 92.62 461 LYS A N 1
ATOM 3751 C CA . LYS A 1 461 ? -25.260 -3.190 16.099 1.00 92.62 461 LYS A CA 1
ATOM 3752 C C . LYS A 1 461 ? -26.528 -3.827 16.666 1.00 92.62 461 LYS A C 1
ATOM 3754 O O . LYS A 1 461 ? -26.961 -3.458 17.757 1.00 92.62 461 LYS A O 1
ATOM 3759 N N . ASN A 1 462 ? -27.077 -4.822 15.967 1.00 92.75 462 ASN A N 1
ATOM 3760 C CA . ASN A 1 462 ? -28.277 -5.537 16.400 1.00 92.75 462 ASN A CA 1
ATOM 3761 C C . ASN A 1 462 ? -28.068 -6.295 17.713 1.00 92.75 462 ASN A C 1
ATOM 3763 O O . ASN A 1 462 ? -28.974 -6.321 18.541 1.00 92.75 462 ASN A O 1
ATOM 3767 N N . VAL A 1 463 ? -26.894 -6.901 17.908 1.00 91.25 463 VAL A N 1
ATOM 3768 C CA . VAL A 1 463 ? -26.603 -7.651 19.133 1.00 91.25 463 VAL A CA 1
ATOM 3769 C C . VAL A 1 463 ? -26.392 -6.707 20.316 1.00 91.25 463 VAL A C 1
ATOM 3771 O O . VAL A 1 463 ? -26.999 -6.916 21.361 1.00 91.25 463 VAL A O 1
ATOM 3774 N N . ILE A 1 464 ? -25.618 -5.629 20.152 1.00 88.75 464 ILE A N 1
ATOM 3775 C CA . ILE A 1 464 ? -25.400 -4.637 21.222 1.00 88.75 464 ILE A CA 1
ATOM 3776 C C . ILE A 1 464 ? -26.685 -3.830 21.515 1.00 88.75 464 ILE A C 1
ATOM 3778 O O . ILE A 1 464 ? -26.873 -3.314 22.620 1.00 88.75 464 ILE A O 1
ATOM 3782 N N . GLY A 1 465 ? -27.603 -3.744 20.549 1.00 84.69 465 GLY A N 1
ATOM 3783 C CA . GLY A 1 465 ? -28.839 -2.967 20.653 1.00 84.69 465 GLY A CA 1
ATOM 3784 C C . GLY A 1 465 ? -28.633 -1.475 20.374 1.00 84.69 465 GLY A C 1
ATOM 3785 O O . GLY A 1 465 ? -29.375 -0.643 20.897 1.00 84.69 465 GLY A O 1
ATOM 3786 N N . ILE A 1 466 ? -27.622 -1.132 19.571 1.00 80.81 466 ILE A N 1
ATOM 3787 C CA . ILE A 1 466 ? -27.358 0.234 19.101 1.00 80.81 466 ILE A CA 1
ATOM 3788 C C . ILE A 1 466 ? -28.165 0.435 17.814 1.00 80.81 466 ILE A C 1
ATOM 3790 O O . ILE A 1 466 ? -28.001 -0.330 16.864 1.00 80.81 466 ILE A O 1
ATOM 3794 N N . LYS A 1 467 ? -29.058 1.431 17.795 1.00 65.12 467 LYS A N 1
ATOM 3795 C CA . LYS A 1 467 ? -29.854 1.779 16.607 1.00 65.12 467 LYS A CA 1
ATOM 3796 C C . LYS A 1 467 ? -29.085 2.669 15.644 1.00 65.12 467 LYS A C 1
ATOM 3798 O O . LYS A 1 467 ? -28.437 3.620 16.131 1.00 65.12 467 LYS A O 1
#

Organism: Mytilus coruscus (NCBI:txid42192)

Secondary structure (DSSP, 8-state):
-------HHHHHHHHHHHHHHHHHHHHHHHHH----SSSSPPHHHHHHHHHHHHHHHHHHHHHHHHHHHHHHHHHHHHHHHHHHT-PPP-----------------------------SSSTTHHHHHHHHHHHTTSHHHHHHHHHHHHHHHHHHHHHHHHHHHHH--SSS-PPPSS-BTTBS--HHHHHS-HHIIIIIHHHHHHHHHHH-HHHHTTT--HHHHHHHHHHHHHHHHHHHTSS-HHHHHHHHHHHHHHHHHHHHHHHHHHHHHT--S----TTSHHHHHHHHHHHHHHHHHHHHHHHHHHHHPPPEETTTTS--S---PPPP-BTBEE-TT--EEEPPPHHHHHHHHHHHHHHHHHHHHHHHHHHHHHHHHHSS--SSHHHHHHHHHHHHSHHHHHHHHHHHHHSHHHHHHHHHHHHHTT-HHHHHHHHHHHHHHHHHHHHHHHHHHHHHHHHHHT--

Foldseek 3Di:
DDPPPPDPVVVVVVVVVVVLVVVLCVVLCVVQPDDPPDPDDDPRSVVSSVVSNVVSVVVVVVVVVVVVVVVVVVVVVVVVVVVVVDDDDDDDDDDDDDDDDDDDDDDDDDDDDDDDPDPPPPPVVVVVVVVVVLVVDPVSVVVVVVVVVVVVLVVVLVVLLVLLLVDAQADFDDDPADDLNPPDALLLLLAASCCSPPQLVVLRVVCVVVVCLVVPVVDALLNLLVVLLVLLLVLLQQCLDLDLVSPLVSLVSNVVSVSSLSNSVVSVCVVVVPPDPDQPPVDPSSVSNVVSVLVSLVSNLVSNLNNCVVDPDFDFPVPPDDDDDDDDFDDDPPATADPVGTGGDRDDSVVSVVLSVLLSVLLVLQQVLSSVLSVLLRVLRHDDDPDPVLVVLSSVLSSDPLVSVLSVLSNCLHSVNSVVVCSVCSSVVNNVVCSVVCNPVNVVSSVVSSVSSVVSSVVSCVRSVPD

InterPro domains:
  IPR004217 Tim10-like [PF02953] (13-68)
  IPR035427 Tim10-like domain superfamily [G3DSA:1.10.287.810] (1-88)
  IPR035427 Tim10-like domain superfamily [SSF144122] (14-78)
  IPR043130 CDP-alcohol phosphatidyltransferase, transmembrane domain [G3DSA:1.20.120.1760] (190-462)
  IPR050673 Mitochondrial import inner membrane translocase subunit [PTHR13172] (9-101)

Sequence (467 aa):
MAVNLEDPTHSRNLRDFLLLYNVLTEQCFNSCVKRFHSKNLSRGENDCANLCTDRYVSFNQKLMMTFVENQNKKNKDLEEAMKSSMAPTLLPQSRPSDEQSESDSDKTSFSFVSSNKSRFVTKESKMMTLIPQVLRNERNLCCLFFLLLFSYYITMDVILYVTIQDTTFTDQTRGDSYSMFHPLSAKLVMSDHTNHYFMVPTTEIFDELTRFSKVFFFVTPNMVTITHFILALVAAKFVSSENLKHRRIAVVIYEFRIWLDSLDGVIYRSHAHETVYKSNKSTLGYYMDTTLDVLGGVAFNLGVVFFLFKGAPLISKTQEYILPFCKPAVPTENGVTNGNGEKYTKPSKKFIFWKCWCFGFQIFMASGSWDKRTEQMGEVLETNLKNDAQTTLQTSMLHSFSTWLVMYMWRLCDGQSLFQVFLVVIFMDKVWEFLNFVQYIGYVILISVNVITVVHVNHIKNVIGIK

Radius of gyration: 34.33 Å; chains: 1; bounding box: 74×118×86 Å